Protein AF-A0A820QQK4-F1 (afdb_monomer)

Nearest PDB structures (foldseek):
  3w94-assembly2_B  TM=9.190E-01  e=4.986E-25  Oryzias latipes
  4x8u-assembly1_H  TM=8.656E-01  e=8.047E-21  Homo sapiens
  4zxy-assembly1_H  TM=8.746E-01  e=6.497E-20  Homo sapiens
  5tqf-assembly1_H  TM=8.694E-01  e=6.131E-20  Homo sapiens
  1w2k-assembly1_H  TM=8.700E-01  e=8.684E-20  Homo sapiens

Foldseek 3Di:
DDDDDPPPCVPPVNDDDDPPPQADDWFWAWEAALLATFDIGTDPDDDALVNVQVCCVVGVVVRCVVSVLPDFWAKEWDPDPSCVPPSNVVSCVVVVHHYDDDDPDDPQLDLVVLLVVQLVVQVVVVQARYPVSVVVVSRVSRRVTDSVSRNLQWQAADPVDQAQAWLPRTWGDGPPQDFGFGPWLRQQQWKFKFFQLHGAEIWGAAAQFKIKFFQVSPVPPPDQQRIKIWGLGQFSPDPPAPLIDMWRFPDKAQDPPQDPVLRFSGMIMTGTDGDDDDSRNRHGGHAADAAQDALDDAFAKKKQKWQADLFLPDPDTHRGIIMGIKGWHDCPDVLNVVFRNPDVSFKGFIGDQQFPAADHGSHHGTFIWDQDPSGTYGQWGFGDWDGGRDHSHTTMTGGRSNCVVVCVVPDDPVNSPPPDDPDDDDDDDDDDDDDDDDDDDDDDDDDDDDDDDDDDDGDDPPDPPDPHIYMYMYRDDD

Structure (mmCIF, N/CA/C/O backbone):
data_AF-A0A820QQK4-F1
#
_entry.id   AF-A0A820QQK4-F1
#
loop_
_atom_site.group_PDB
_atom_site.id
_atom_site.type_symbol
_atom_site.label_atom_id
_atom_site.label_alt_id
_atom_site.label_comp_id
_atom_site.label_asym_id
_atom_site.label_entity_id
_atom_site.label_seq_id
_atom_site.pdbx_PDB_ins_code
_atom_site.Cartn_x
_atom_site.Cartn_y
_atom_site.Cartn_z
_atom_site.occupancy
_atom_site.B_iso_or_equiv
_atom_site.auth_seq_id
_atom_site.auth_comp_id
_atom_site.auth_asym_id
_atom_site.auth_atom_id
_atom_site.pdbx_PDB_model_num
ATOM 1 N N . MET A 1 1 ? 33.386 -28.255 -5.858 1.00 35.12 1 MET A N 1
ATOM 2 C CA . MET A 1 1 ? 34.650 -27.502 -6.002 1.00 35.12 1 MET A CA 1
ATOM 3 C C . MET A 1 1 ? 35.367 -28.097 -7.205 1.00 35.12 1 MET A C 1
ATOM 5 O O . MET A 1 1 ? 35.721 -29.265 -7.147 1.00 35.12 1 MET A O 1
ATOM 9 N N . VAL A 1 2 ? 35.426 -27.386 -8.333 1.00 43.47 2 VAL A N 1
ATOM 10 C CA . VAL A 1 2 ? 36.080 -27.889 -9.554 1.00 43.47 2 VAL A CA 1
ATOM 11 C C . VAL A 1 2 ? 37.508 -27.361 -9.541 1.00 43.47 2 VAL A C 1
ATOM 13 O O . VAL A 1 2 ? 37.703 -26.149 -9.592 1.00 43.47 2 VAL A O 1
ATOM 16 N N . TRP A 1 3 ? 38.486 -28.254 -9.416 1.00 46.38 3 TRP A N 1
ATOM 17 C CA . TRP A 1 3 ? 39.901 -27.901 -9.500 1.00 46.38 3 TRP A CA 1
ATOM 18 C C . TRP A 1 3 ? 40.251 -27.619 -10.962 1.00 46.38 3 TRP A C 1
ATOM 20 O O . TRP A 1 3 ? 40.020 -28.468 -11.819 1.00 46.38 3 TRP A O 1
ATOM 30 N N . ARG A 1 4 ? 40.762 -26.418 -11.244 1.00 60.41 4 ARG A N 1
ATOM 31 C CA . ARG A 1 4 ? 41.308 -26.038 -12.554 1.00 60.41 4 ARG A CA 1
ATOM 32 C C . ARG A 1 4 ? 42.808 -25.847 -12.428 1.00 60.41 4 ARG A C 1
ATOM 34 O O . ARG A 1 4 ? 43.289 -25.395 -11.388 1.00 60.41 4 ARG A O 1
ATOM 41 N N . THR A 1 5 ? 43.535 -26.206 -13.474 1.00 71.75 5 THR A N 1
ATOM 42 C CA . THR A 1 5 ? 44.979 -25.985 -13.526 1.00 71.75 5 THR A CA 1
ATOM 43 C C . THR A 1 5 ? 45.282 -24.492 -13.739 1.00 71.75 5 THR A C 1
ATOM 45 O O . THR A 1 5 ? 44.499 -23.794 -14.385 1.00 71.75 5 THR A O 1
ATOM 48 N N . PRO A 1 6 ? 46.378 -23.949 -13.178 1.00 61.84 6 PRO A N 1
ATOM 49 C CA . PRO A 1 6 ? 46.722 -22.538 -13.357 1.00 61.84 6 PRO A CA 1
ATOM 50 C C . PRO A 1 6 ? 46.855 -22.169 -14.846 1.00 61.84 6 PRO A C 1
ATOM 52 O O . PRO A 1 6 ? 47.574 -22.856 -15.572 1.00 61.84 6 PRO A O 1
ATOM 55 N N . LYS A 1 7 ? 46.230 -21.058 -15.274 1.00 65.56 7 LYS A N 1
ATOM 56 C CA . LYS A 1 7 ? 46.185 -20.523 -16.657 1.00 65.56 7 LYS A CA 1
ATOM 57 C C . LYS A 1 7 ? 45.216 -21.213 -17.620 1.00 65.56 7 LYS A C 1
ATOM 59 O O . LYS A 1 7 ? 45.119 -20.798 -18.775 1.00 65.56 7 LYS A O 1
ATOM 64 N N . GLU A 1 8 ? 44.460 -22.206 -17.169 1.00 74.12 8 GLU A N 1
ATOM 65 C CA . GLU A 1 8 ? 43.415 -22.856 -17.970 1.00 74.12 8 GLU A CA 1
ATOM 66 C C . GLU A 1 8 ? 42.259 -21.889 -18.310 1.00 74.12 8 GLU A C 1
ATOM 68 O O . GLU A 1 8 ? 41.555 -22.069 -19.303 1.00 74.12 8 GLU A O 1
ATOM 73 N N . GLU A 1 9 ? 42.108 -20.804 -17.540 1.00 60.12 9 GLU A N 1
ATOM 74 C CA . GLU A 1 9 ? 41.203 -19.683 -17.820 1.00 60.12 9 GLU A CA 1
ATOM 75 C C . GLU A 1 9 ? 41.566 -18.859 -19.069 1.00 60.12 9 GLU A C 1
ATOM 77 O O . GLU A 1 9 ? 40.729 -18.098 -19.551 1.00 60.12 9 GLU A O 1
ATOM 82 N N . LEU A 1 10 ? 42.784 -19.009 -19.599 1.00 65.25 10 LEU A N 1
ATOM 83 C CA . LEU A 1 10 ? 43.267 -18.293 -20.786 1.00 65.25 10 LEU A CA 1
ATOM 84 C C . LEU A 1 10 ? 43.210 -19.143 -22.064 1.00 65.25 10 LEU A C 1
ATOM 86 O O . LEU A 1 10 ? 43.534 -18.642 -23.141 1.00 65.25 10 LEU A O 1
ATOM 90 N N . ASP A 1 11 ? 42.810 -20.414 -21.965 1.00 73.00 11 ASP A N 1
ATOM 91 C CA . ASP A 1 11 ? 42.641 -21.277 -23.133 1.00 73.00 11 ASP A CA 1
ATOM 92 C C . ASP A 1 11 ? 41.515 -20.716 -24.033 1.00 73.00 11 ASP A C 1
ATOM 94 O O . ASP A 1 11 ? 40.428 -20.403 -23.532 1.00 73.00 11 ASP A O 1
ATOM 98 N N . PRO A 1 12 ? 41.717 -20.581 -25.358 1.00 68.00 12 PRO A N 1
ATOM 99 C CA . PRO A 1 12 ? 40.684 -20.153 -26.302 1.00 68.00 12 PRO A CA 1
ATOM 100 C C . PRO A 1 12 ? 39.352 -20.907 -26.177 1.00 68.00 12 PRO A C 1
ATOM 102 O O . PRO A 1 12 ? 38.299 -20.323 -26.416 1.00 68.00 12 PRO A O 1
ATOM 105 N N . LYS A 1 13 ? 39.367 -22.180 -25.755 1.00 72.31 13 LYS A N 1
ATOM 106 C CA . LYS A 1 13 ? 38.146 -22.976 -25.519 1.00 72.31 13 LYS A CA 1
ATOM 107 C C . LYS A 1 13 ? 37.399 -22.594 -24.229 1.00 72.31 13 LYS A C 1
ATOM 109 O O . LYS A 1 13 ? 36.226 -22.922 -24.078 1.00 72.31 13 LYS A O 1
ATOM 114 N N . CYS A 1 14 ? 38.085 -21.914 -23.310 1.00 65.31 14 CYS A N 1
ATOM 115 C CA . CYS A 1 14 ? 37.596 -21.445 -22.011 1.00 65.31 14 CYS A CA 1
ATOM 116 C C . CYS A 1 14 ? 37.314 -19.931 -21.992 1.00 65.31 14 CYS A C 1
ATOM 118 O O . CYS A 1 14 ? 36.785 -19.422 -21.002 1.00 65.31 14 CYS A O 1
ATOM 120 N N . THR A 1 15 ? 37.652 -19.211 -23.067 1.00 59.84 15 THR A N 1
ATOM 121 C CA . THR A 1 15 ? 37.408 -17.773 -23.213 1.00 59.84 15 THR A CA 1
ATOM 122 C C . THR A 1 15 ? 36.270 -17.527 -24.201 1.00 59.84 15 THR A C 1
ATOM 124 O O . THR A 1 15 ? 36.192 -18.133 -25.265 1.00 59.84 15 THR A O 1
ATOM 127 N N . VAL A 1 16 ? 35.351 -16.623 -23.855 1.00 52.06 16 VAL A N 1
ATOM 128 C CA . VAL A 1 16 ? 34.341 -16.131 -24.801 1.00 52.06 16 VAL A CA 1
ATOM 129 C C . VAL A 1 16 ? 34.872 -14.825 -25.396 1.00 52.06 16 VAL A C 1
ATOM 131 O O . VAL A 1 16 ? 35.106 -13.876 -24.638 1.00 52.06 16 VAL A O 1
ATOM 134 N N . PRO A 1 17 ? 35.061 -14.723 -26.725 1.00 47.91 17 PRO A N 1
ATOM 135 C CA . PRO A 1 17 ? 35.471 -13.477 -27.358 1.00 47.91 17 PRO A CA 1
ATOM 136 C C . PRO A 1 17 ? 34.459 -12.378 -27.023 1.00 47.91 17 PRO A C 1
ATOM 138 O O . PRO A 1 17 ? 33.292 -12.456 -27.403 1.00 47.91 17 PRO A O 1
ATOM 141 N N . THR A 1 18 ? 34.895 -11.350 -26.298 1.00 35.50 18 THR A N 1
ATOM 142 C CA . THR A 1 18 ? 34.058 -10.182 -26.010 1.00 35.50 18 THR A CA 1
ATOM 143 C C . THR A 1 18 ? 34.463 -9.074 -26.971 1.00 35.50 18 THR A C 1
ATOM 145 O O . THR A 1 18 ? 35.544 -8.499 -26.850 1.00 35.50 18 THR A O 1
ATOM 148 N N . VAL A 1 19 ? 33.613 -8.784 -27.957 1.00 41.81 19 VAL A N 1
ATOM 149 C CA . VAL A 1 19 ? 33.838 -7.680 -28.897 1.00 41.81 19 VAL A CA 1
ATOM 150 C C . VAL A 1 19 ? 33.672 -6.367 -28.128 1.00 41.81 19 VAL A C 1
ATOM 152 O O . VAL A 1 19 ? 32.555 -5.911 -27.904 1.00 41.81 19 VAL A O 1
ATOM 155 N N . LYS A 1 20 ? 34.779 -5.754 -27.693 1.00 40.69 20 LYS A N 1
ATOM 156 C CA . LYS A 1 20 ? 34.754 -4.500 -26.914 1.00 40.69 20 LYS A CA 1
ATOM 157 C C . LYS A 1 20 ? 34.283 -3.267 -27.706 1.00 40.69 20 LYS A C 1
ATOM 159 O O . LYS A 1 20 ? 34.020 -2.247 -27.085 1.00 40.69 20 LYS A O 1
ATOM 164 N N . TYR A 1 21 ? 34.131 -3.351 -29.033 1.00 40.59 21 TYR A N 1
ATOM 165 C CA . TYR A 1 21 ? 33.818 -2.195 -29.894 1.00 40.59 21 TYR A CA 1
ATOM 166 C C . TYR A 1 21 ? 32.838 -2.504 -31.042 1.00 40.59 21 TYR A C 1
ATOM 168 O O . TYR A 1 21 ? 32.995 -2.003 -32.149 1.00 40.59 21 TYR A O 1
ATOM 176 N N . GLY A 1 22 ? 31.836 -3.355 -30.801 1.00 40.38 22 GLY A N 1
ATOM 177 C CA . GLY A 1 22 ? 30.895 -3.798 -31.845 1.00 40.38 22 GLY A CA 1
ATOM 178 C C . GLY A 1 22 ? 29.458 -3.292 -31.715 1.00 40.38 22 GLY A C 1
ATOM 179 O O . GLY A 1 22 ? 28.629 -3.632 -32.550 1.00 40.38 22 GLY A O 1
ATOM 180 N N . GLY A 1 23 ? 29.139 -2.524 -30.674 1.00 47.28 23 GLY A N 1
ATOM 181 C CA . GLY A 1 23 ? 27.783 -2.055 -30.419 1.00 47.28 23 GLY A CA 1
ATOM 182 C C . GLY A 1 23 ? 27.758 -0.551 -30.228 1.00 47.28 23 GLY A C 1
ATOM 183 O O . GLY A 1 23 ? 28.117 -0.075 -29.157 1.00 47.28 23 GLY A O 1
ATOM 184 N N . GLY A 1 24 ? 27.382 0.199 -31.263 1.00 54.62 24 GLY A N 1
ATOM 185 C CA . GLY A 1 24 ? 27.277 1.656 -31.173 1.00 54.62 24 GLY A CA 1
ATOM 186 C C . GLY A 1 24 ? 26.349 2.084 -30.033 1.00 54.62 24 GLY A C 1
ATOM 187 O O . GLY A 1 24 ? 25.290 1.489 -29.829 1.00 54.62 24 GLY A O 1
ATOM 188 N N . ASN A 1 25 ? 26.745 3.113 -29.288 1.00 60.19 25 ASN A N 1
ATOM 189 C CA . ASN A 1 25 ? 25.909 3.760 -28.285 1.00 60.19 25 ASN A CA 1
ATOM 190 C C . ASN A 1 25 ? 25.132 4.917 -28.923 1.00 60.19 25 ASN A C 1
ATOM 192 O O . ASN A 1 25 ? 25.643 5.657 -29.758 1.00 60.19 25 ASN A O 1
ATOM 196 N N . VAL A 1 26 ? 23.877 5.077 -28.517 1.00 70.31 26 VAL A N 1
ATOM 197 C CA . VAL A 1 26 ? 23.021 6.178 -28.956 1.00 70.31 26 VAL A CA 1
ATOM 198 C C . VAL A 1 26 ? 22.610 6.955 -27.718 1.00 70.31 26 VAL A C 1
ATOM 200 O O . VAL A 1 26 ? 22.083 6.372 -26.773 1.00 70.31 26 VAL A O 1
ATOM 203 N N . LYS A 1 27 ? 22.848 8.269 -27.716 1.00 76.81 27 LYS A N 1
ATOM 204 C CA . LYS A 1 27 ? 22.317 9.164 -26.686 1.00 76.81 27 LYS A CA 1
ATOM 205 C C . LYS A 1 27 ? 21.030 9.773 -27.210 1.00 76.81 27 LYS A C 1
ATOM 207 O O . LYS A 1 27 ? 20.954 10.184 -28.370 1.00 76.81 27 LYS A O 1
ATOM 212 N N . CYS A 1 28 ? 20.016 9.825 -26.365 1.00 78.88 28 CYS A N 1
ATOM 213 C CA . CYS A 1 28 ? 18.753 10.445 -26.714 1.00 78.88 28 CYS A CA 1
ATOM 214 C C . CYS A 1 28 ? 18.158 11.184 -25.518 1.00 78.88 28 CYS A C 1
ATOM 216 O O . CYS A 1 28 ? 18.473 10.887 -24.368 1.00 78.88 28 CYS A O 1
ATOM 218 N N . TRP A 1 29 ? 17.314 12.159 -25.822 1.00 82.94 29 TRP A N 1
ATOM 219 C CA . TRP A 1 29 ? 16.448 12.856 -24.892 1.00 82.94 29 TRP A CA 1
ATOM 220 C C . TRP A 1 29 ? 15.009 12.544 -25.291 1.00 82.94 29 TRP A C 1
ATOM 222 O O . TRP A 1 29 ? 14.615 12.776 -26.434 1.00 82.94 29 TRP A O 1
ATOM 232 N N . GLY A 1 30 ? 14.242 11.980 -24.366 1.00 78.06 30 GLY A N 1
ATOM 233 C CA . GLY A 1 30 ? 12.836 11.649 -24.560 1.00 78.06 30 GLY A CA 1
ATOM 234 C C . GLY A 1 30 ? 11.953 12.478 -23.641 1.00 78.06 30 GLY A C 1
ATOM 235 O O . GLY A 1 30 ? 12.335 12.796 -22.513 1.00 78.06 30 GLY A O 1
ATOM 236 N N . ARG A 1 31 ? 10.752 12.802 -24.120 1.00 80.69 31 ARG A N 1
ATOM 237 C CA . ARG A 1 31 ? 9.722 13.486 -23.335 1.00 80.69 31 ARG A CA 1
ATOM 238 C C . ARG A 1 31 ? 8.401 12.746 -23.409 1.00 80.69 31 ARG A C 1
ATOM 240 O O . ARG A 1 31 ? 7.981 12.374 -24.494 1.00 80.69 31 ARG A O 1
ATOM 247 N N . PHE A 1 32 ? 7.688 12.637 -22.300 1.00 76.25 32 PHE A N 1
ATOM 248 C CA . PHE A 1 32 ? 6.345 12.064 -22.244 1.00 76.25 32 PHE A CA 1
ATOM 249 C C . PHE A 1 32 ? 5.479 12.797 -21.206 1.00 76.25 32 PHE A C 1
ATOM 251 O O . PHE A 1 32 ? 5.984 13.598 -20.415 1.00 76.25 32 PHE A O 1
ATOM 258 N N . SER A 1 33 ? 4.171 12.548 -21.242 1.00 70.81 33 SER A N 1
ATOM 259 C CA . SER A 1 33 ? 3.195 12.968 -20.231 1.00 70.81 33 SER A CA 1
ATOM 260 C C . SER A 1 33 ? 2.086 11.921 -20.094 1.00 70.81 33 SER A C 1
ATOM 262 O O . SER A 1 33 ? 2.018 10.970 -20.875 1.00 70.81 33 SER A O 1
ATOM 264 N N . SER A 1 34 ? 1.142 12.131 -19.176 1.00 62.06 34 SER A N 1
ATOM 265 C CA . SER A 1 34 ? -0.083 11.320 -19.085 1.00 62.06 34 SER A CA 1
ATOM 266 C C . SER A 1 34 ? -0.890 11.264 -20.393 1.00 62.06 34 SER A C 1
ATOM 268 O O . SER A 1 34 ? -1.673 10.346 -20.601 1.00 62.06 34 SER A O 1
ATOM 270 N N . SER A 1 35 ? -0.687 12.201 -21.322 1.00 65.44 35 SER A N 1
ATOM 271 C CA . SER A 1 35 ? -1.360 12.200 -22.631 1.00 65.44 35 SER A CA 1
ATOM 272 C C . SER A 1 35 ? -0.623 11.395 -23.707 1.00 65.44 35 SER A C 1
ATOM 274 O O . SER A 1 35 ? -1.147 11.231 -24.804 1.00 65.44 35 SER A O 1
ATOM 276 N N . GLY A 1 36 ? 0.565 10.867 -23.403 1.00 71.50 36 GLY A N 1
ATOM 277 C CA . GLY A 1 36 ? 1.341 10.009 -24.296 1.00 71.50 36 GLY A CA 1
ATOM 278 C C . GLY A 1 36 ? 2.805 10.419 -24.387 1.00 71.50 36 GLY A C 1
ATOM 279 O O . GLY A 1 36 ? 3.283 11.320 -23.690 1.00 71.50 36 GLY A O 1
ATOM 280 N N . VAL A 1 37 ? 3.536 9.744 -25.268 1.00 80.38 37 VAL A N 1
ATOM 281 C CA . VAL A 1 37 ? 4.920 10.101 -25.572 1.00 80.38 37 VAL A CA 1
ATOM 282 C C . VAL A 1 37 ? 5.001 11.312 -26.504 1.00 80.38 37 VAL A C 1
ATOM 284 O O . VAL A 1 37 ? 4.223 11.485 -27.438 1.00 80.38 37 VAL A O 1
ATOM 287 N N . GLY A 1 38 ? 5.973 12.171 -26.241 1.00 76.75 38 GLY A N 1
ATOM 288 C CA . GLY A 1 38 ? 6.359 13.311 -27.059 1.00 76.75 38 GLY A CA 1
ATOM 289 C C . GLY A 1 38 ? 7.550 12.989 -27.961 1.00 76.75 38 GLY A C 1
ATOM 290 O O . GLY A 1 38 ? 7.773 11.846 -28.367 1.00 76.75 38 GLY A O 1
ATOM 291 N N . ASN A 1 39 ? 8.316 14.023 -28.306 1.00 81.44 39 ASN A N 1
ATOM 292 C CA . ASN A 1 39 ? 9.458 13.887 -29.207 1.00 81.44 39 ASN A CA 1
ATOM 293 C C . ASN A 1 39 ? 10.606 13.100 -28.545 1.00 81.44 39 ASN A C 1
ATOM 295 O O . ASN A 1 39 ? 10.826 13.194 -27.335 1.00 81.44 39 ASN A O 1
ATOM 299 N N . LEU A 1 40 ? 11.337 12.347 -29.370 1.00 82.56 40 LEU A N 1
ATOM 300 C CA . LEU A 1 40 ? 12.580 11.666 -29.019 1.00 82.56 40 LEU A CA 1
ATOM 301 C C . LEU A 1 40 ? 13.698 12.275 -29.870 1.00 82.56 40 LEU A C 1
ATOM 303 O O . LEU A 1 40 ? 13.633 12.240 -31.098 1.00 82.56 40 LEU A O 1
ATOM 307 N N . VAL A 1 41 ? 14.690 12.874 -29.221 1.00 82.56 41 VAL A N 1
ATOM 308 C CA . VAL A 1 41 ? 15.767 13.639 -29.857 1.00 82.56 41 VAL A CA 1
ATOM 309 C C . VAL A 1 41 ? 17.073 12.889 -29.671 1.00 82.56 41 VAL A C 1
ATOM 311 O O . VAL A 1 41 ? 17.458 12.602 -28.544 1.00 82.56 41 VAL A O 1
ATOM 314 N N . PHE A 1 42 ? 17.776 12.584 -30.756 1.00 83.00 42 PHE A N 1
ATOM 315 C CA . PHE A 1 42 ? 19.097 11.964 -30.683 1.00 83.00 42 PHE A CA 1
ATOM 316 C C . PHE A 1 42 ? 20.185 13.023 -30.528 1.00 83.00 42 PHE A C 1
ATOM 318 O O . PHE A 1 42 ? 20.125 14.070 -31.168 1.00 83.00 42 PHE A O 1
ATOM 325 N N . ILE A 1 43 ? 21.169 12.741 -29.676 1.00 79.81 43 ILE A N 1
ATOM 326 C CA . ILE A 1 43 ? 22.310 13.620 -29.421 1.00 79.81 43 ILE A CA 1
ATOM 327 C C . ILE A 1 43 ? 23.576 12.892 -29.855 1.00 79.81 43 ILE A C 1
ATOM 329 O O . ILE A 1 43 ? 23.891 11.822 -29.336 1.00 79.81 43 ILE A O 1
ATOM 333 N N . ASP A 1 44 ? 24.304 13.484 -30.793 1.00 75.75 44 ASP A N 1
ATOM 334 C CA . ASP A 1 44 ? 25.547 12.902 -31.305 1.00 75.75 44 ASP A CA 1
ATOM 335 C C . ASP A 1 44 ? 26.781 13.373 -30.506 1.00 75.75 44 ASP A C 1
ATOM 337 O O . ASP A 1 44 ? 27.810 12.701 -30.485 1.00 75.75 44 ASP A O 1
ATOM 341 N N . GLU A 1 45 ? 26.661 14.477 -29.763 1.00 77.94 45 GLU A N 1
ATOM 342 C CA . GLU A 1 45 ? 27.747 15.075 -28.976 1.00 77.94 45 GLU A CA 1
ATOM 343 C C . GLU A 1 45 ? 27.690 14.716 -27.474 1.00 77.94 45 GLU A C 1
ATOM 345 O O . GLU A 1 45 ? 26.857 13.939 -26.989 1.00 77.94 45 GLU A O 1
ATOM 350 N N . ASN A 1 46 ? 28.636 15.237 -26.691 1.00 75.00 46 ASN A N 1
ATOM 351 C CA . ASN A 1 46 ? 28.577 15.152 -25.233 1.00 75.00 46 ASN A CA 1
ATOM 352 C C . ASN A 1 46 ? 27.603 16.195 -24.695 1.00 75.00 46 ASN A C 1
ATOM 354 O O . ASN A 1 46 ? 27.756 17.376 -24.968 1.00 75.00 46 ASN A O 1
ATOM 358 N N . MET A 1 47 ? 26.620 15.760 -23.904 1.00 75.25 47 MET A N 1
ATOM 359 C CA . MET A 1 47 ? 25.631 16.673 -23.341 1.00 75.25 47 MET A CA 1
ATOM 360 C C . MET A 1 47 ? 26.306 17.727 -22.446 1.00 75.25 47 MET A C 1
ATOM 362 O O . MET A 1 47 ? 27.099 17.374 -21.560 1.00 75.25 47 MET A O 1
ATOM 366 N N . THR A 1 48 ? 25.908 18.989 -22.623 1.00 86.19 48 THR A N 1
ATOM 367 C CA . THR A 1 48 ? 26.219 20.142 -21.760 1.00 86.19 48 THR A CA 1
ATOM 368 C C . THR A 1 48 ? 24.930 20.859 -21.333 1.00 86.19 48 THR A C 1
ATOM 370 O O . THR A 1 48 ? 23.841 20.517 -21.802 1.00 86.19 48 THR A O 1
ATOM 373 N N . GLY A 1 49 ? 25.030 21.847 -20.437 1.00 83.38 49 GLY A N 1
ATOM 374 C CA . GLY A 1 49 ? 23.877 22.665 -20.040 1.00 83.38 49 GLY A CA 1
ATOM 375 C C . GLY A 1 49 ? 23.303 23.484 -21.204 1.00 83.38 49 GLY A C 1
ATOM 376 O O . GLY A 1 49 ? 22.089 23.622 -21.321 1.00 83.38 49 GLY A O 1
ATOM 377 N N . GLU A 1 50 ? 24.160 23.966 -22.107 1.00 90.88 50 GLU A N 1
ATOM 378 C CA . GLU A 1 50 ? 23.794 24.712 -23.318 1.00 90.88 50 GLU A CA 1
ATOM 379 C C . GLU A 1 50 ? 22.998 23.831 -24.284 1.00 90.88 50 GLU A C 1
ATOM 381 O O . GLU A 1 50 ? 21.909 24.215 -24.712 1.00 90.88 50 GLU A O 1
ATOM 386 N N . ILE A 1 51 ? 23.507 22.625 -24.567 1.00 84.69 51 ILE A N 1
ATOM 387 C CA . ILE A 1 51 ? 22.835 21.654 -25.440 1.00 84.69 51 ILE A CA 1
ATOM 388 C C . ILE A 1 51 ? 21.479 21.272 -24.842 1.00 84.69 51 ILE A C 1
ATOM 390 O O . ILE A 1 51 ? 20.476 21.240 -25.553 1.00 84.69 51 ILE A O 1
ATOM 394 N N . TYR A 1 52 ? 21.417 21.035 -23.529 1.00 85.19 52 TYR A N 1
ATOM 395 C CA . TYR A 1 52 ? 20.159 20.708 -22.868 1.00 85.19 52 TYR A CA 1
ATOM 396 C C . TYR A 1 52 ? 19.146 21.859 -22.927 1.00 85.19 52 TYR A C 1
ATOM 398 O O . TYR A 1 52 ? 17.989 21.638 -23.290 1.00 85.19 52 TYR A O 1
ATOM 406 N N . ARG A 1 53 ? 19.571 23.099 -22.648 1.00 92.19 53 ARG A N 1
ATOM 407 C CA . ARG A 1 53 ? 18.732 24.295 -22.826 1.00 92.19 53 ARG A CA 1
ATOM 408 C C . ARG A 1 53 ? 18.208 24.385 -24.261 1.00 92.19 53 ARG A C 1
ATOM 410 O O . ARG A 1 53 ? 17.026 24.656 -24.445 1.00 92.19 53 ARG A O 1
ATOM 417 N N . ASP A 1 54 ? 19.037 24.127 -25.270 1.00 90.94 54 ASP A N 1
ATOM 418 C CA . ASP A 1 54 ? 18.610 24.182 -26.675 1.00 90.94 54 ASP A CA 1
ATOM 419 C C . ASP A 1 54 ? 17.602 23.094 -27.033 1.00 90.94 54 ASP A C 1
ATOM 421 O O . ASP A 1 54 ? 16.647 23.352 -27.773 1.00 90.94 54 ASP A O 1
ATOM 425 N N . ILE A 1 55 ? 17.769 21.891 -26.480 1.00 84.19 55 ILE A N 1
ATOM 426 C CA . ILE A 1 55 ? 16.785 20.814 -26.602 1.00 84.19 55 ILE A CA 1
ATOM 427 C C . ILE A 1 55 ? 15.453 21.257 -25.994 1.00 84.19 55 ILE A C 1
ATOM 429 O O . ILE A 1 55 ? 14.424 21.129 -26.663 1.00 84.19 55 ILE A O 1
ATOM 433 N N . LEU A 1 56 ? 15.459 21.825 -24.781 1.00 85.31 56 LEU A N 1
ATOM 434 C CA . LEU A 1 56 ? 14.250 22.348 -24.141 1.00 85.31 56 LEU A CA 1
ATOM 435 C C . LEU A 1 56 ? 13.622 23.470 -24.964 1.00 85.31 56 LEU A C 1
ATOM 437 O O . LEU A 1 56 ? 12.427 23.435 -25.239 1.00 85.31 56 LEU A O 1
ATOM 441 N N . GLN A 1 57 ? 14.410 24.435 -25.423 1.00 90.06 57 GLN A N 1
ATOM 442 C CA . GLN A 1 57 ? 13.907 25.557 -26.203 1.00 90.06 57 GLN A CA 1
ATOM 443 C C . GLN A 1 57 ? 13.223 25.111 -27.495 1.00 90.06 57 GLN A C 1
ATOM 445 O O . GLN A 1 57 ? 12.174 25.653 -27.843 1.00 90.06 57 GLN A O 1
ATOM 450 N N . LYS A 1 58 ? 13.787 24.114 -28.181 1.00 88.12 58 LYS A N 1
ATOM 451 C CA . LYS A 1 58 ? 13.218 23.577 -29.421 1.00 88.12 58 LYS A CA 1
ATOM 452 C C . LYS A 1 58 ? 11.998 22.694 -29.163 1.00 88.12 58 LYS A C 1
ATOM 454 O O . LYS A 1 58 ? 11.025 22.791 -29.895 1.00 88.12 58 LYS A O 1
ATOM 459 N N . ASN A 1 59 ? 12.021 21.862 -28.120 1.00 83.06 59 ASN A N 1
ATOM 460 C CA . ASN A 1 59 ? 11.058 20.765 -27.989 1.00 83.06 59 ASN A CA 1
ATOM 461 C C . ASN A 1 59 ? 10.003 20.968 -26.893 1.00 83.06 59 ASN A C 1
ATOM 463 O O . ASN A 1 59 ? 8.898 20.440 -27.024 1.00 83.06 59 ASN A O 1
ATOM 467 N N . LEU A 1 60 ? 10.300 21.703 -25.816 1.00 82.19 60 LEU A N 1
ATOM 468 C CA . LEU A 1 60 ? 9.450 21.774 -24.620 1.00 82.19 60 LEU A CA 1
ATOM 469 C C . LEU A 1 60 ? 8.066 22.347 -24.932 1.00 82.19 60 LEU A C 1
ATOM 471 O O . LEU A 1 60 ? 7.050 21.702 -24.695 1.00 82.19 60 LEU A O 1
ATOM 475 N N . PHE A 1 61 ? 7.984 23.539 -25.509 1.00 83.31 61 PHE A N 1
ATOM 476 C CA . PHE A 1 61 ? 6.680 24.144 -25.788 1.00 83.31 61 PHE A CA 1
ATOM 477 C C . PHE A 1 61 ? 5.982 23.501 -26.990 1.00 83.31 61 PHE A C 1
ATOM 479 O O . PHE A 1 61 ? 4.757 23.381 -26.995 1.00 83.31 61 PHE A O 1
ATOM 486 N N . GLU A 1 62 ? 6.743 23.022 -27.977 1.00 83.06 62 GLU A N 1
ATOM 487 C CA . GLU A 1 62 ? 6.193 22.293 -29.123 1.00 83.06 62 GLU A CA 1
ATOM 488 C C . GLU A 1 62 ? 5.444 21.042 -28.662 1.00 83.06 62 GLU A C 1
ATOM 490 O O . GLU A 1 62 ? 4.283 20.842 -29.018 1.00 83.06 62 GLU A O 1
ATOM 495 N N . SER A 1 63 ? 6.054 20.235 -27.790 1.00 71.75 63 SER A N 1
ATOM 496 C CA . SER A 1 63 ? 5.374 19.026 -27.332 1.00 71.75 63 SER A CA 1
ATOM 497 C C . SER A 1 63 ? 4.294 19.280 -26.268 1.00 71.75 63 SER A C 1
ATOM 499 O O . SER A 1 63 ? 3.436 18.425 -26.098 1.00 71.75 63 SER A O 1
ATOM 501 N N . VAL A 1 64 ? 4.242 20.453 -25.610 1.00 73.31 64 VAL A N 1
ATOM 502 C CA . VAL A 1 64 ? 3.077 20.857 -24.784 1.00 73.31 64 VAL A CA 1
ATOM 503 C C . VAL A 1 64 ? 1.858 21.023 -25.679 1.00 73.31 64 VAL A C 1
ATOM 505 O O . VAL A 1 64 ? 0.787 20.509 -25.361 1.00 73.31 64 VAL A O 1
ATOM 508 N N . LYS A 1 65 ? 2.049 21.682 -26.828 1.00 80.69 65 LYS A N 1
ATOM 509 C CA . LYS A 1 65 ? 1.006 21.844 -27.842 1.00 80.69 65 LYS A CA 1
ATOM 510 C C . LYS A 1 65 ? 0.618 20.496 -28.450 1.00 80.69 65 LYS A C 1
ATOM 512 O O . LYS A 1 65 ? -0.562 20.173 -28.481 1.00 80.69 65 LYS A O 1
ATOM 517 N N . LYS A 1 66 ? 1.600 19.687 -28.870 1.00 78.69 66 LYS A N 1
ATOM 518 C CA . LYS A 1 66 ? 1.363 18.373 -29.497 1.00 78.69 66 LYS A CA 1
ATOM 519 C C . LYS A 1 66 ? 0.610 17.399 -28.586 1.00 78.69 66 LYS A C 1
ATOM 521 O O . LYS A 1 66 ? -0.235 16.658 -29.066 1.00 78.69 66 LYS A O 1
ATOM 526 N N . LEU A 1 67 ? 0.912 17.409 -27.288 1.00 71.19 67 LEU A N 1
ATOM 527 C CA . LEU A 1 67 ? 0.268 16.549 -26.289 1.00 71.19 67 LEU A CA 1
ATOM 528 C C . LEU A 1 67 ? -0.988 17.179 -25.666 1.00 71.19 67 LEU A C 1
ATOM 530 O O . LEU A 1 67 ? -1.548 16.603 -24.742 1.00 71.19 67 LEU A O 1
ATOM 534 N N . ASN A 1 68 ? -1.418 18.349 -26.150 1.00 75.12 68 ASN A N 1
ATOM 535 C CA . ASN A 1 68 ? -2.610 19.067 -25.699 1.00 75.12 68 ASN A CA 1
ATOM 536 C C . ASN A 1 68 ? -2.695 19.275 -24.169 1.00 75.12 68 ASN A C 1
ATOM 538 O O . ASN A 1 68 ? -3.752 19.123 -23.564 1.00 75.12 68 ASN A O 1
ATOM 542 N N . LEU A 1 69 ? -1.579 19.650 -23.532 1.00 61.88 69 LEU A N 1
ATOM 543 C CA . LEU A 1 69 ? -1.464 19.779 -22.066 1.00 61.88 69 LEU A CA 1
ATOM 544 C C . LEU A 1 69 ? -2.026 21.104 -21.502 1.00 61.88 69 LEU A C 1
ATOM 546 O O . LEU A 1 69 ? -1.611 21.566 -20.444 1.00 61.88 69 LEU A O 1
ATOM 550 N N . GLY A 1 70 ? -2.929 21.775 -22.217 1.00 69.50 70 GLY A N 1
ATOM 551 C CA . GLY A 1 70 ? -3.555 23.012 -21.743 1.00 69.50 70 GLY A CA 1
ATOM 552 C C . GLY A 1 70 ? -2.569 24.097 -21.264 1.00 69.50 70 GLY A C 1
ATOM 553 O O . GLY A 1 70 ? -1.467 24.256 -21.794 1.00 69.50 70 GLY A O 1
ATOM 554 N N . ARG A 1 71 ? -2.998 24.894 -20.274 1.00 67.94 71 ARG A N 1
ATOM 555 C CA . ARG A 1 71 ? -2.238 26.046 -19.741 1.00 67.94 71 ARG A CA 1
ATOM 556 C C . ARG A 1 71 ? -1.526 25.775 -18.413 1.00 67.94 71 ARG A C 1
ATOM 558 O O . ARG A 1 71 ? -0.708 26.598 -18.017 1.00 67.94 71 ARG A O 1
ATOM 565 N N . LYS A 1 72 ? -1.844 24.677 -17.719 1.00 65.06 72 LYS A N 1
ATOM 566 C CA . LYS A 1 72 ? -1.300 24.358 -16.392 1.00 65.06 72 LYS A CA 1
ATOM 567 C C . LYS A 1 72 ? -0.560 23.028 -16.433 1.00 65.06 72 LYS A C 1
ATOM 569 O O . LYS A 1 72 ? -1.150 21.968 -16.597 1.00 65.06 72 LYS A O 1
ATOM 574 N N . TRP A 1 73 ? 0.753 23.094 -16.292 1.00 67.44 73 TRP A N 1
ATOM 575 C CA . TRP A 1 73 ? 1.624 21.929 -16.275 1.00 67.44 73 TRP A CA 1
ATOM 576 C C . TRP A 1 73 ? 2.906 22.249 -15.508 1.00 67.44 73 TRP A C 1
ATOM 578 O O . TRP A 1 73 ? 3.347 23.394 -15.465 1.00 67.44 73 TRP A O 1
ATOM 588 N N . VAL A 1 74 ? 3.497 21.218 -14.919 1.00 67.12 74 VAL A N 1
ATOM 589 C CA . VAL A 1 74 ? 4.726 21.253 -14.135 1.00 67.12 74 VAL A CA 1
ATOM 590 C C . VAL A 1 74 ? 5.751 20.349 -14.799 1.00 67.12 74 VAL A C 1
ATOM 592 O O . VAL A 1 74 ? 5.476 19.202 -15.141 1.00 67.12 74 VAL A O 1
ATOM 595 N N . MET A 1 75 ? 6.956 20.864 -14.985 1.00 75.62 75 MET A N 1
ATOM 596 C CA . MET A 1 75 ? 8.079 20.129 -15.539 1.00 75.62 75 MET A CA 1
ATOM 597 C C . MET A 1 75 ? 8.830 19.381 -14.433 1.00 75.62 75 MET A C 1
ATOM 599 O O . MET A 1 75 ? 9.163 19.929 -13.390 1.00 75.62 75 MET A O 1
ATOM 603 N N . GLN A 1 76 ? 9.165 18.129 -14.672 1.00 71.75 76 GLN A N 1
ATOM 604 C CA . GLN A 1 76 ? 10.113 17.355 -13.889 1.00 71.75 76 GLN A CA 1
ATOM 605 C C . GLN A 1 76 ? 11.311 17.048 -14.787 1.00 71.75 76 GLN A C 1
ATOM 607 O O . GLN A 1 76 ? 11.179 16.831 -15.985 1.00 71.75 76 GLN A O 1
ATOM 612 N N . HIS A 1 77 ? 12.503 17.036 -14.225 1.00 73.94 77 HIS A N 1
ATOM 613 C CA . HIS A 1 77 ? 13.693 16.495 -14.867 1.00 73.94 77 HIS A CA 1
ATOM 614 C C . HIS A 1 77 ? 14.556 15.853 -13.792 1.00 73.94 77 HIS A C 1
ATOM 616 O O . HIS A 1 77 ? 14.386 16.158 -12.609 1.00 73.94 77 HIS A O 1
ATOM 622 N N . ASP A 1 78 ? 15.430 14.933 -14.183 1.00 65.00 78 ASP A N 1
ATOM 623 C CA . ASP A 1 78 ? 16.337 14.318 -13.222 1.00 65.00 78 ASP A CA 1
ATOM 624 C C . ASP A 1 78 ? 17.358 15.332 -12.672 1.00 65.00 78 ASP A C 1
ATOM 626 O O . ASP A 1 78 ? 17.510 16.465 -13.140 1.00 65.00 78 ASP A O 1
ATOM 630 N N . ASN A 1 79 ? 18.081 14.887 -11.653 1.00 70.06 79 ASN A N 1
ATOM 631 C CA . ASN A 1 79 ? 19.108 15.646 -10.964 1.00 70.06 79 ASN A CA 1
ATOM 632 C C . ASN A 1 79 ? 20.501 15.462 -11.610 1.00 70.06 79 ASN A C 1
ATOM 634 O O . ASN A 1 79 ? 21.515 15.390 -10.910 1.00 70.06 79 ASN A O 1
ATOM 638 N N . ASP A 1 80 ? 20.611 15.392 -12.932 1.00 72.19 80 ASP A N 1
ATOM 639 C CA . ASP A 1 80 ? 21.920 15.459 -13.580 1.00 72.19 80 ASP A CA 1
ATOM 640 C C . ASP A 1 80 ? 22.521 16.881 -13.449 1.00 72.19 80 ASP A C 1
ATOM 642 O O . ASP A 1 80 ? 21.804 17.888 -13.547 1.00 72.19 80 ASP A O 1
ATOM 646 N N . PRO A 1 81 ? 23.845 17.015 -13.225 1.00 77.50 81 PRO A N 1
ATOM 647 C CA . PRO A 1 81 ? 24.527 18.308 -13.170 1.00 77.50 81 PRO A CA 1
ATOM 648 C C . PRO A 1 81 ? 24.174 19.294 -14.294 1.00 77.50 81 PRO A C 1
ATOM 650 O O . PRO A 1 81 ? 24.121 20.496 -14.040 1.00 77.50 81 PRO A O 1
ATOM 653 N N . LYS A 1 82 ? 23.901 18.825 -15.518 1.00 82.12 82 LYS A N 1
ATOM 654 C CA . LYS A 1 82 ? 23.602 19.708 -16.660 1.00 82.12 82 LYS A CA 1
ATOM 655 C C . LYS A 1 82 ? 22.194 20.286 -16.581 1.00 82.12 82 LYS A C 1
ATOM 657 O O . LYS A 1 82 ? 21.992 21.418 -16.996 1.00 82.12 82 LYS A O 1
ATOM 662 N N . HIS A 1 83 ? 21.238 19.556 -16.008 1.00 79.94 83 HIS A N 1
ATOM 663 C CA . HIS A 1 83 ? 19.881 20.052 -15.758 1.00 79.94 83 HIS A CA 1
ATOM 664 C C . HIS A 1 83 ? 19.839 21.134 -14.684 1.00 79.94 83 HIS A C 1
ATOM 666 O O . HIS A 1 83 ? 19.018 22.050 -14.744 1.00 79.94 83 HIS A O 1
ATOM 672 N N . ARG A 1 84 ? 20.748 21.033 -13.709 1.00 81.19 84 ARG A N 1
ATOM 673 C CA . ARG A 1 84 ? 20.941 22.028 -12.650 1.00 81.19 84 ARG A CA 1
ATOM 674 C C . ARG A 1 84 ? 21.897 23.154 -13.029 1.00 81.19 84 ARG A C 1
ATOM 676 O O . ARG A 1 84 ? 22.140 24.031 -12.203 1.00 81.19 84 ARG A O 1
ATOM 683 N N . ALA A 1 85 ? 22.461 23.135 -14.235 1.00 87.56 85 ALA A N 1
ATOM 684 C CA . ALA A 1 85 ? 23.349 24.194 -14.680 1.00 87.56 85 ALA A CA 1
ATOM 685 C C . ALA A 1 85 ? 22.609 25.538 -14.654 1.00 87.56 85 ALA A C 1
ATOM 687 O O . ALA A 1 85 ? 21.451 25.627 -15.064 1.00 87.56 85 ALA A O 1
ATOM 688 N N . HIS A 1 86 ? 23.298 26.591 -14.215 1.00 93.12 86 HIS A N 1
ATOM 689 C CA . HIS A 1 86 ? 22.710 27.923 -14.044 1.00 93.12 86 HIS A CA 1
ATOM 690 C C . HIS A 1 86 ? 22.021 28.436 -15.322 1.00 93.12 86 HIS A C 1
ATOM 692 O O . HIS A 1 86 ? 20.946 29.028 -15.275 1.00 93.12 86 HIS A O 1
ATOM 698 N N . ILE A 1 87 ? 22.599 28.125 -16.488 1.00 93.38 87 ILE A N 1
ATOM 699 C CA . ILE A 1 87 ? 22.044 28.481 -17.799 1.00 93.38 87 ILE A CA 1
ATOM 700 C C . ILE A 1 87 ? 20.667 27.851 -18.067 1.00 93.38 87 ILE A C 1
ATOM 702 O O . ILE A 1 87 ? 19.816 28.464 -18.705 1.00 93.38 87 ILE A O 1
ATOM 706 N N . VAL A 1 88 ? 20.429 26.645 -17.549 1.00 87.50 88 VAL A N 1
ATOM 707 C CA . VAL A 1 88 ? 19.170 25.906 -17.696 1.00 87.50 88 VAL A CA 1
ATOM 708 C C . VAL A 1 88 ? 18.151 26.405 -16.681 1.00 87.50 88 VAL A C 1
ATOM 710 O O . VAL A 1 88 ? 17.007 26.680 -17.039 1.00 87.50 88 VAL A O 1
ATOM 713 N N . THR A 1 89 ? 18.558 26.558 -15.418 1.00 89.31 89 THR A N 1
ATOM 714 C CA . THR A 1 89 ? 17.663 27.029 -14.354 1.00 89.31 89 THR A CA 1
ATOM 715 C C . THR A 1 89 ? 17.160 28.442 -14.624 1.00 89.31 89 THR A C 1
ATOM 717 O O . THR A 1 89 ? 15.978 28.705 -14.420 1.00 89.31 89 THR A O 1
ATOM 720 N N . ASN A 1 90 ? 18.020 29.328 -15.133 1.00 94.00 90 ASN A N 1
ATOM 721 C CA . ASN A 1 90 ? 17.634 30.696 -15.473 1.00 94.00 90 ASN A CA 1
ATOM 722 C C . ASN A 1 90 ? 16.665 30.726 -16.643 1.00 94.00 90 ASN A C 1
ATOM 724 O O . ASN A 1 90 ? 15.620 31.355 -16.533 1.00 94.00 90 ASN A O 1
ATOM 728 N N . TRP A 1 91 ? 16.954 29.973 -17.706 1.00 94.31 91 TRP A N 1
ATOM 729 C CA . TRP A 1 91 ? 16.055 29.877 -18.851 1.00 94.31 91 TRP A CA 1
ATOM 730 C C . TRP A 1 91 ? 14.666 29.355 -18.449 1.00 94.31 91 TRP A C 1
ATOM 732 O O . TRP A 1 91 ? 13.653 29.897 -18.881 1.00 94.31 91 TRP A O 1
ATOM 742 N N . LEU A 1 92 ? 14.593 28.341 -17.578 1.00 87.62 92 LEU A N 1
ATOM 743 C CA . LEU A 1 92 ? 13.316 27.815 -17.078 1.00 87.62 92 LEU A CA 1
ATOM 744 C C . LEU A 1 92 ? 12.541 28.862 -16.269 1.00 87.62 92 LEU A C 1
ATOM 746 O O . LEU A 1 92 ? 11.336 29.014 -16.474 1.00 87.62 92 LEU A O 1
ATOM 750 N N . ASN A 1 93 ? 13.229 29.611 -15.404 1.00 91.19 93 ASN A N 1
ATOM 751 C CA . ASN A 1 93 ? 12.621 30.690 -14.625 1.00 91.19 93 ASN A CA 1
ATOM 752 C C . ASN A 1 93 ? 12.133 31.838 -15.532 1.00 91.19 93 ASN A C 1
ATOM 754 O O . ASN A 1 93 ? 11.001 32.290 -15.385 1.00 91.19 93 ASN A O 1
ATOM 758 N N . GLU A 1 94 ? 12.944 32.267 -16.504 1.00 93.94 94 GLU A N 1
ATOM 759 C CA . GLU A 1 94 ? 12.592 33.297 -17.496 1.00 93.94 94 GLU A CA 1
ATOM 760 C C . GLU A 1 94 ? 11.375 32.900 -18.337 1.00 93.94 94 GLU A C 1
ATOM 762 O O . GLU A 1 94 ? 10.545 33.738 -18.686 1.00 93.94 94 GLU A O 1
ATOM 767 N N . LYS A 1 95 ? 11.251 31.611 -18.668 1.00 89.50 95 LYS A N 1
ATOM 768 C CA . LYS A 1 95 ? 10.106 31.068 -19.404 1.00 89.50 95 LYS A CA 1
ATOM 769 C C . LYS A 1 95 ? 8.900 30.747 -18.519 1.00 89.50 95 LYS A C 1
ATOM 771 O O . LYS A 1 95 ? 7.901 30.263 -19.048 1.00 89.50 95 LYS A O 1
ATOM 776 N N . GLY A 1 96 ? 8.972 31.016 -17.213 1.00 86.56 96 GLY A N 1
ATOM 777 C CA . GLY A 1 96 ? 7.883 30.766 -16.267 1.00 86.56 96 GLY A CA 1
ATOM 778 C C . GLY A 1 96 ? 7.525 29.286 -16.132 1.00 86.56 96 GLY A C 1
ATOM 779 O O . GLY A 1 96 ? 6.367 28.954 -15.891 1.00 86.56 96 GLY A O 1
ATOM 780 N N . VAL A 1 97 ? 8.491 28.388 -16.339 1.00 82.19 97 VAL A N 1
ATOM 781 C CA . VAL A 1 97 ? 8.266 26.944 -16.270 1.00 82.19 97 VAL A CA 1
ATOM 782 C C . VAL A 1 97 ? 8.313 26.488 -14.816 1.00 82.19 97 VAL A C 1
ATOM 784 O O . VAL A 1 97 ? 9.373 26.476 -14.185 1.00 82.19 97 VAL A O 1
ATOM 787 N N . GLU A 1 98 ? 7.160 26.082 -14.289 1.00 75.75 98 GLU A N 1
ATOM 788 C CA . GLU A 1 98 ? 7.066 25.498 -12.955 1.00 75.75 98 GLU A CA 1
ATOM 789 C C . GLU A 1 98 ? 7.755 24.130 -12.921 1.00 75.75 98 GLU A C 1
ATOM 791 O O . GLU A 1 98 ? 7.606 23.326 -13.844 1.00 75.75 98 GLU A O 1
ATOM 796 N N . ARG A 1 99 ? 8.522 23.863 -11.857 1.00 75.00 99 ARG A N 1
ATOM 797 C CA . ARG A 1 99 ? 9.286 22.623 -11.695 1.00 75.00 99 ARG A CA 1
ATOM 798 C C . ARG A 1 99 ? 8.840 21.829 -10.479 1.00 75.00 99 ARG A C 1
ATOM 800 O O . ARG A 1 99 ? 8.658 22.398 -9.403 1.00 75.00 99 ARG A O 1
ATOM 807 N N . LEU A 1 100 ? 8.757 20.511 -10.629 1.00 65.31 100 LEU A N 1
ATOM 808 C CA . LEU A 1 100 ? 8.493 19.602 -9.520 1.00 65.31 100 LEU A CA 1
ATOM 809 C C . LEU A 1 100 ? 9.690 19.614 -8.557 1.00 65.31 100 LEU A C 1
ATOM 811 O O . LEU A 1 100 ? 10.829 19.387 -8.967 1.00 65.31 100 LEU A O 1
ATOM 815 N N . LYS A 1 101 ? 9.440 19.888 -7.272 1.00 62.16 101 LYS A N 1
ATOM 816 C CA . LYS A 1 101 ? 10.478 19.846 -6.232 1.00 62.16 101 LYS A CA 1
ATOM 817 C C . LYS A 1 101 ? 10.779 18.390 -5.872 1.00 62.16 101 LYS A C 1
ATOM 819 O O . LYS A 1 101 ? 9.891 17.675 -5.425 1.00 62.16 101 LYS A O 1
ATOM 824 N N . TRP A 1 102 ? 12.024 17.965 -6.073 1.00 52.44 102 TRP A N 1
ATOM 825 C CA . TRP A 1 102 ? 12.465 16.596 -5.794 1.00 52.44 102 TRP A CA 1
ATOM 826 C C . TRP A 1 102 ? 12.746 16.391 -4.298 1.00 52.44 102 TRP A C 1
ATOM 828 O O . TRP A 1 102 ? 13.452 17.227 -3.724 1.00 52.44 102 TRP A O 1
ATOM 838 N N . PRO A 1 103 ? 12.286 15.300 -3.659 1.00 42.81 103 PRO A N 1
ATOM 839 C CA . PRO A 1 103 ? 12.860 14.887 -2.389 1.00 42.81 103 PRO A CA 1
ATOM 840 C C . PRO A 1 103 ? 14.282 14.335 -2.631 1.00 42.81 103 PRO A C 1
ATOM 842 O O . PRO A 1 103 ? 14.517 13.602 -3.598 1.00 42.81 103 PRO A O 1
ATOM 845 N N . PRO A 1 104 ? 15.275 14.696 -1.804 1.00 32.59 104 PRO A N 1
ATOM 846 C CA . PRO A 1 104 ? 16.596 14.083 -1.881 1.00 32.59 104 PRO A CA 1
ATOM 847 C C . PRO A 1 104 ? 16.482 12.578 -1.558 1.00 32.59 104 PRO A C 1
ATOM 849 O O . PRO A 1 104 ? 15.867 12.224 -0.561 1.00 32.59 104 PRO A O 1
ATOM 852 N N . TYR A 1 105 ? 17.103 11.718 -2.381 1.00 37.38 105 TYR A N 1
ATOM 853 C CA . TYR A 1 105 ? 17.223 10.248 -2.220 1.00 37.38 105 TYR A CA 1
ATOM 854 C C . TYR A 1 105 ? 16.061 9.339 -2.666 1.00 37.38 105 TYR A C 1
ATOM 856 O O . TYR A 1 105 ? 15.734 8.375 -1.977 1.00 37.38 105 TYR A O 1
ATOM 864 N N . SER A 1 106 ? 15.481 9.540 -3.853 1.00 38.12 106 SER A N 1
ATOM 865 C CA . SER A 1 106 ? 14.560 8.529 -4.417 1.00 38.12 106 SER A CA 1
ATOM 866 C C . SER A 1 106 ? 14.642 8.408 -5.946 1.00 38.12 106 SER A C 1
ATOM 868 O O . SER A 1 106 ? 13.771 8.922 -6.647 1.00 38.12 106 SER A O 1
ATOM 870 N N . PRO A 1 107 ? 15.692 7.761 -6.494 1.00 38.91 107 PRO A N 1
ATOM 871 C CA . PRO A 1 107 ? 15.757 7.429 -7.921 1.00 38.91 107 PRO A CA 1
ATOM 872 C C . PRO A 1 107 ? 14.614 6.495 -8.369 1.00 38.91 107 PRO A C 1
ATOM 874 O O . PRO A 1 107 ? 14.186 6.587 -9.513 1.00 38.91 107 PRO A O 1
ATOM 877 N N . ASP A 1 108 ? 14.054 5.693 -7.457 1.00 39.62 108 ASP A N 1
ATOM 878 C CA . ASP A 1 108 ? 12.995 4.710 -7.745 1.00 39.62 108 ASP A CA 1
ATOM 879 C C . ASP A 1 108 ? 11.581 5.320 -7.865 1.00 39.62 108 ASP A C 1
ATOM 881 O O . ASP A 1 108 ? 10.683 4.701 -8.422 1.00 39.62 108 ASP A O 1
ATOM 885 N N . LEU A 1 109 ? 11.391 6.573 -7.426 1.00 45.56 109 LEU A N 1
ATOM 886 C CA . LEU A 1 109 ? 10.122 7.318 -7.523 1.00 45.56 109 LEU A CA 1
ATOM 887 C C . LEU A 1 109 ? 10.001 8.133 -8.823 1.00 45.56 109 LEU A C 1
ATOM 889 O O . LEU A 1 109 ? 9.242 9.102 -8.899 1.00 45.56 109 LEU A O 1
ATOM 893 N N . ASN A 1 110 ? 10.801 7.813 -9.840 1.00 60.84 110 ASN A N 1
ATOM 894 C CA . ASN A 1 110 ? 10.981 8.662 -11.006 1.00 60.84 110 ASN A CA 1
ATOM 895 C C . ASN A 1 110 ? 10.240 8.106 -12.235 1.00 60.84 110 ASN A C 1
ATOM 897 O O . ASN A 1 110 ? 10.765 7.201 -12.881 1.00 60.84 110 ASN A O 1
ATOM 901 N N . PRO A 1 111 ? 9.080 8.684 -12.642 1.00 58.84 111 PRO A N 1
ATOM 902 C CA . PRO A 1 111 ? 8.412 8.429 -13.928 1.00 58.84 111 PRO A CA 1
ATOM 903 C C . PRO A 1 111 ? 9.369 8.259 -15.110 1.00 58.84 111 PRO A C 1
ATOM 905 O O . PRO A 1 111 ? 9.101 7.466 -16.011 1.00 58.84 111 PRO A O 1
ATOM 908 N N . ILE A 1 112 ? 10.474 9.010 -15.108 1.00 64.19 112 ILE A N 1
ATOM 909 C CA . ILE A 1 112 ? 11.525 8.940 -16.121 1.00 64.19 112 ILE A CA 1
ATOM 910 C C . ILE A 1 112 ? 12.172 7.549 -16.150 1.00 64.19 112 ILE A C 1
ATOM 912 O O . ILE A 1 112 ? 12.237 6.960 -17.224 1.00 64.19 112 ILE A O 1
ATOM 916 N N . GLU A 1 113 ? 12.587 7.000 -15.006 1.00 64.25 113 GLU A N 1
ATOM 917 C CA . GLU A 1 113 ? 13.204 5.666 -14.935 1.00 64.25 113 GLU A CA 1
ATOM 918 C C . GLU A 1 113 ? 12.217 4.578 -15.383 1.00 64.25 113 GLU A C 1
ATOM 920 O O . GLU A 1 113 ? 12.582 3.720 -16.178 1.00 64.25 113 GLU A O 1
ATOM 925 N N . HIS A 1 114 ? 10.926 4.671 -15.027 1.00 65.56 114 HIS A N 1
ATOM 926 C CA . HIS A 1 114 ? 9.909 3.733 -15.544 1.00 65.56 114 HIS A CA 1
ATOM 927 C C . HIS A 1 114 ? 9.792 3.745 -17.057 1.00 65.56 114 HIS A C 1
ATOM 929 O O . HIS A 1 114 ? 9.598 2.703 -17.685 1.00 65.56 114 HIS A O 1
ATOM 935 N N . MET A 1 115 ? 9.820 4.943 -17.635 1.00 70.38 115 MET A N 1
ATOM 936 C CA . MET A 1 115 ? 9.708 5.098 -19.072 1.00 70.38 115 MET A CA 1
ATOM 937 C C . MET A 1 115 ? 10.916 4.468 -19.767 1.00 70.38 115 MET A C 1
ATOM 939 O O . MET A 1 115 ? 10.758 3.812 -20.798 1.00 70.38 115 MET A O 1
ATOM 943 N N . TRP A 1 116 ? 12.107 4.613 -19.182 1.00 69.44 116 TRP A N 1
ATOM 944 C CA . TRP A 1 116 ? 13.319 3.984 -19.695 1.00 69.44 116 TRP A CA 1
ATOM 945 C C . TRP A 1 116 ? 13.326 2.474 -19.520 1.00 69.44 116 TRP A C 1
ATOM 947 O O . TRP A 1 116 ? 13.640 1.781 -20.485 1.00 69.44 116 TRP A O 1
ATOM 957 N N . ASP A 1 117 ? 12.900 1.956 -18.371 1.00 64.19 117 ASP A N 1
ATOM 958 C CA . ASP A 1 117 ? 12.786 0.516 -18.131 1.00 64.19 117 ASP A CA 1
ATOM 959 C C . ASP A 1 117 ? 11.792 -0.140 -19.097 1.00 64.19 117 ASP A C 1
ATOM 961 O O . ASP A 1 117 ? 12.066 -1.195 -19.678 1.00 64.19 117 ASP A O 1
ATOM 965 N N . GLU A 1 118 ? 10.645 0.501 -19.340 1.00 72.06 118 GLU A N 1
ATOM 966 C CA . GLU A 1 118 ? 9.666 0.020 -20.314 1.00 72.06 118 GLU A CA 1
ATOM 967 C C . GLU A 1 118 ? 10.224 0.061 -21.742 1.00 72.06 118 GLU A C 1
ATOM 969 O O . GLU A 1 118 ? 10.050 -0.897 -22.508 1.00 72.06 118 GLU A O 1
ATOM 974 N N . LEU A 1 119 ? 10.920 1.142 -22.103 1.00 75.31 119 LEU A N 1
ATOM 975 C CA . LEU A 1 119 ? 11.591 1.249 -23.392 1.00 75.31 119 LEU A CA 1
ATOM 976 C C . LEU A 1 119 ? 12.657 0.156 -23.537 1.00 75.31 119 LEU A C 1
ATOM 978 O O . LEU A 1 119 ? 12.676 -0.533 -24.555 1.00 75.31 119 LEU A O 1
ATOM 982 N N . GLU A 1 120 ? 13.486 -0.079 -22.519 1.00 69.94 120 GLU A N 1
ATOM 983 C CA . GLU A 1 120 ? 14.519 -1.116 -22.514 1.00 69.94 120 GLU A CA 1
ATOM 984 C C . GLU A 1 120 ? 13.902 -2.513 -22.666 1.00 69.94 120 GLU A C 1
ATOM 986 O O . GLU A 1 120 ? 14.348 -3.313 -23.495 1.00 69.94 120 GLU A O 1
ATOM 991 N N . ARG A 1 121 ? 12.831 -2.808 -21.922 1.00 72.00 121 ARG A N 1
ATOM 992 C CA . ARG A 1 121 ? 12.108 -4.086 -21.994 1.00 72.00 121 ARG A CA 1
ATOM 993 C C . ARG A 1 121 ? 11.542 -4.346 -23.388 1.00 72.00 121 ARG A C 1
ATOM 995 O O . ARG A 1 121 ? 11.605 -5.479 -23.872 1.00 72.00 121 ARG A O 1
ATOM 1002 N N . ARG A 1 122 ? 10.993 -3.323 -24.049 1.00 80.12 122 ARG A N 1
ATOM 1003 C CA . ARG A 1 122 ? 10.520 -3.434 -25.438 1.00 80.12 122 ARG A CA 1
ATOM 1004 C C . ARG A 1 122 ? 11.687 -3.595 -26.408 1.00 80.12 122 ARG A C 1
ATOM 1006 O O . ARG A 1 122 ? 11.655 -4.496 -27.239 1.00 80.12 122 ARG A O 1
ATOM 1013 N N . MET A 1 123 ? 12.749 -2.809 -26.244 1.00 77.50 123 MET A N 1
ATOM 1014 C CA . MET A 1 123 ? 13.948 -2.862 -27.086 1.00 77.50 123 MET A CA 1
ATOM 1015 C C . MET A 1 123 ? 14.675 -4.213 -27.014 1.00 77.50 123 MET A C 1
ATOM 1017 O O . MET A 1 123 ? 15.178 -4.687 -28.035 1.00 77.50 123 MET A O 1
ATOM 1021 N N . LYS A 1 124 ? 14.662 -4.898 -25.860 1.00 72.88 124 LYS A N 1
ATOM 1022 C CA . LYS A 1 124 ? 15.204 -6.266 -25.701 1.00 72.88 124 LYS A CA 1
ATOM 1023 C C . LYS A 1 124 ? 14.565 -7.286 -26.652 1.00 72.88 124 LYS A C 1
ATOM 1025 O O . LYS A 1 124 ? 15.210 -8.276 -26.999 1.00 72.88 124 LYS A O 1
ATOM 1030 N N . LYS A 1 125 ? 13.325 -7.054 -27.097 1.00 78.12 125 LYS A N 1
ATOM 1031 C CA . LYS A 1 125 ? 12.623 -7.928 -28.053 1.00 78.12 125 LYS A CA 1
ATOM 1032 C C . LYS A 1 125 ? 13.043 -7.685 -29.504 1.00 78.12 125 LYS A C 1
ATOM 1034 O O . LYS A 1 125 ? 12.944 -8.597 -30.315 1.00 78.12 125 LYS A O 1
ATOM 1039 N N . GLU A 1 126 ? 13.527 -6.485 -29.809 1.00 77.50 126 GLU A N 1
ATOM 1040 C CA . GLU A 1 126 ? 13.723 -5.994 -31.178 1.00 77.50 126 GLU A CA 1
ATOM 1041 C C . GLU A 1 126 ? 15.132 -6.266 -31.731 1.00 77.50 126 GLU A C 1
ATOM 1043 O O . GLU A 1 126 ? 15.298 -6.407 -32.937 1.00 77.50 126 GLU A O 1
ATOM 1048 N N . LYS A 1 127 ? 16.144 -6.403 -30.858 1.00 76.44 127 LYS A N 1
ATOM 1049 C CA . LYS A 1 127 ? 17.512 -6.853 -31.209 1.00 76.44 127 LYS A CA 1
ATOM 1050 C C . LYS A 1 127 ? 18.153 -6.118 -32.419 1.00 76.44 127 LYS A C 1
ATOM 1052 O O . LYS A 1 127 ? 18.591 -6.783 -33.361 1.00 76.44 127 LYS A O 1
ATOM 1057 N N . PRO A 1 128 ? 18.265 -4.775 -32.400 1.00 73.56 128 PRO A N 1
ATOM 1058 C CA . PRO A 1 128 ? 18.879 -4.010 -33.491 1.00 73.56 128 PRO A CA 1
ATOM 1059 C C . PRO A 1 128 ? 20.375 -4.335 -33.662 1.00 73.56 128 PRO A C 1
ATOM 1061 O O . PRO A 1 128 ? 21.060 -4.665 -32.690 1.00 73.56 128 PRO A O 1
ATOM 1064 N N . LYS A 1 129 ? 20.891 -4.230 -34.895 1.00 74.81 129 LYS A N 1
ATOM 1065 C CA . LYS A 1 129 ? 22.235 -4.707 -35.282 1.00 74.81 129 LYS A CA 1
ATOM 1066 C C . LYS A 1 129 ? 23.267 -3.593 -35.453 1.00 74.81 129 LYS A C 1
ATOM 1068 O O . LYS A 1 129 ? 24.462 -3.864 -35.394 1.00 74.81 129 LYS A O 1
ATOM 1073 N N . ASN A 1 130 ? 22.835 -2.357 -35.699 1.00 76.81 130 ASN A N 1
ATOM 1074 C CA . ASN A 1 130 ? 23.718 -1.197 -35.853 1.00 76.81 130 ASN A CA 1
ATOM 1075 C C . ASN A 1 130 ? 23.089 0.080 -35.269 1.00 76.81 130 ASN A C 1
ATOM 1077 O O . ASN A 1 130 ? 21.908 0.101 -34.931 1.00 76.81 130 ASN A O 1
ATOM 1081 N N . ALA A 1 131 ? 23.875 1.155 -35.148 1.00 69.88 131 ALA A N 1
ATOM 1082 C CA . ALA A 1 131 ? 23.436 2.403 -34.515 1.00 69.88 131 ALA A CA 1
ATOM 1083 C C . ALA A 1 131 ? 22.259 3.083 -35.244 1.00 69.88 131 ALA A C 1
ATOM 1085 O O . ALA A 1 131 ? 21.387 3.663 -34.599 1.00 69.88 131 ALA A O 1
ATOM 1086 N N . THR A 1 132 ? 22.199 2.990 -36.574 1.00 79.94 132 THR A N 1
ATOM 1087 C CA . THR A 1 132 ? 21.105 3.558 -37.378 1.00 79.94 132 THR A CA 1
ATOM 1088 C C . THR A 1 132 ? 19.805 2.787 -37.163 1.00 79.94 132 THR A C 1
ATOM 1090 O O . THR A 1 132 ? 18.760 3.383 -36.904 1.00 79.94 132 THR A O 1
ATOM 1093 N N . GLU A 1 133 ? 19.875 1.455 -37.190 1.00 79.75 133 GLU A N 1
ATOM 1094 C CA . GLU A 1 133 ? 18.752 0.570 -36.877 1.00 79.75 133 GLU A CA 1
ATOM 1095 C C . GLU A 1 133 ? 18.305 0.737 -35.422 1.00 79.75 133 GLU A C 1
ATOM 1097 O O . GLU A 1 133 ? 17.107 0.743 -35.144 1.00 79.75 133 GLU A O 1
ATOM 1102 N N . LEU A 1 134 ? 19.248 0.954 -34.501 1.00 77.00 134 LEU A N 1
ATOM 1103 C CA . LEU A 1 134 ? 18.965 1.266 -33.106 1.00 77.00 134 LEU A CA 1
ATOM 1104 C C . LEU A 1 134 ? 18.190 2.584 -32.984 1.00 77.00 134 LEU A C 1
ATOM 1106 O O . LEU A 1 134 ? 17.147 2.584 -32.341 1.00 77.00 134 LEU A O 1
ATOM 1110 N N . LYS A 1 135 ? 18.621 3.672 -33.644 1.00 81.19 135 LYS A N 1
ATOM 1111 C CA . LYS A 1 135 ? 17.889 4.956 -33.662 1.00 81.19 135 LYS A CA 1
ATOM 1112 C C . LYS A 1 135 ? 16.474 4.790 -34.230 1.00 81.19 135 LYS A C 1
ATOM 1114 O O . LYS A 1 135 ? 15.506 5.225 -33.610 1.00 81.19 135 LYS A O 1
ATOM 1119 N N . HIS A 1 136 ? 16.334 4.124 -35.377 1.00 87.44 136 HIS A N 1
ATOM 1120 C CA . HIS A 1 136 ? 15.031 3.912 -36.013 1.00 87.44 136 HIS A CA 1
ATOM 1121 C C . HIS A 1 136 ? 14.093 3.062 -35.141 1.00 87.44 136 HIS A C 1
ATOM 1123 O O . HIS A 1 136 ? 12.926 3.404 -34.940 1.00 87.44 136 HIS A O 1
ATOM 1129 N N . THR A 1 137 ? 14.616 1.974 -34.575 1.00 82.38 137 THR A N 1
ATOM 1130 C CA . THR A 1 137 ? 13.849 1.069 -33.714 1.00 82.38 137 THR A CA 1
ATOM 1131 C C . THR A 1 137 ? 13.458 1.744 -32.408 1.00 82.38 137 THR A C 1
ATOM 1133 O O . THR A 1 137 ? 12.303 1.638 -32.011 1.00 82.38 137 THR A O 1
ATOM 1136 N N . LEU A 1 138 ? 14.363 2.512 -31.795 1.00 82.50 138 LEU A N 1
ATOM 1137 C CA . LEU A 1 138 ? 14.073 3.279 -30.586 1.00 82.50 138 LEU A CA 1
ATOM 1138 C C . LEU A 1 138 ? 12.936 4.277 -30.828 1.00 82.50 138 LEU A C 1
ATOM 1140 O O . LEU A 1 138 ? 11.989 4.307 -30.050 1.00 82.50 138 LEU A O 1
ATOM 1144 N N . SER A 1 139 ? 12.970 5.020 -31.939 1.00 88.12 139 SER A N 1
ATOM 1145 C CA . SER A 1 139 ? 11.886 5.936 -32.321 1.00 88.12 139 SER A CA 1
ATOM 1146 C C . SER A 1 139 ? 10.555 5.217 -32.521 1.00 88.12 139 SER A C 1
ATOM 1148 O O . SER A 1 139 ? 9.533 5.672 -32.010 1.00 88.12 139 SER A O 1
ATOM 1150 N N . ARG A 1 140 ? 10.548 4.081 -33.233 1.00 92.31 140 ARG A N 1
ATOM 1151 C CA . ARG A 1 140 ? 9.328 3.288 -33.449 1.00 92.31 140 ARG A CA 1
ATOM 1152 C C . ARG A 1 140 ? 8.761 2.764 -32.133 1.00 92.31 140 ARG A C 1
ATOM 1154 O O . ARG A 1 140 ? 7.566 2.898 -31.891 1.00 92.31 140 ARG A O 1
ATOM 1161 N N . VAL A 1 141 ? 9.604 2.156 -31.300 1.00 84.88 141 VAL A N 1
ATOM 1162 C CA . VAL A 1 141 ? 9.188 1.587 -30.014 1.00 84.88 141 VAL A CA 1
ATOM 1163 C C . VAL A 1 141 ? 8.674 2.684 -29.093 1.00 84.88 141 VAL A C 1
ATOM 1165 O O . VAL A 1 141 ? 7.615 2.498 -28.505 1.00 84.88 141 VAL A O 1
ATOM 1168 N N . TRP A 1 142 ? 9.373 3.822 -29.027 1.00 85.56 142 TRP A N 1
ATOM 1169 C CA . TRP A 1 142 ? 8.965 5.002 -28.271 1.00 85.56 142 TRP A CA 1
ATOM 1170 C C . TRP A 1 142 ? 7.571 5.474 -28.676 1.00 85.56 142 TRP A C 1
ATOM 1172 O O . TRP A 1 142 ? 6.690 5.535 -27.829 1.00 85.56 142 TRP A O 1
ATOM 1182 N N . GLN A 1 143 ? 7.333 5.709 -29.972 1.00 88.50 143 GLN A N 1
ATOM 1183 C CA . GLN A 1 143 ? 6.012 6.106 -30.487 1.00 88.50 143 GLN A CA 1
ATOM 1184 C C . GLN A 1 143 ? 4.934 5.027 -30.288 1.00 88.50 143 GLN A C 1
ATOM 1186 O O . GLN A 1 143 ? 3.749 5.341 -30.241 1.00 88.50 143 GLN A O 1
ATOM 1191 N N . GLY A 1 144 ? 5.329 3.759 -30.146 1.00 84.56 144 GLY A N 1
ATOM 1192 C CA . GLY A 1 144 ? 4.434 2.648 -29.824 1.00 84.56 144 GLY A CA 1
ATOM 1193 C C . GLY A 1 144 ? 4.088 2.513 -28.335 1.00 84.56 144 GLY A C 1
ATOM 1194 O O . GLY A 1 144 ? 3.336 1.604 -27.970 1.00 84.56 144 GLY A O 1
ATOM 1195 N N . ILE A 1 145 ? 4.642 3.348 -27.448 1.00 79.94 145 ILE A N 1
ATOM 1196 C CA . ILE A 1 145 ? 4.261 3.381 -26.031 1.00 79.94 145 ILE A CA 1
ATOM 1197 C C . ILE A 1 145 ? 2.910 4.094 -25.913 1.00 79.94 145 ILE A C 1
ATOM 1199 O O . ILE A 1 145 ? 2.803 5.305 -26.102 1.00 79.94 145 ILE A O 1
ATOM 1203 N N . GLY A 1 146 ? 1.868 3.317 -25.615 1.00 76.31 146 GLY A N 1
ATOM 1204 C CA . GLY A 1 146 ? 0.503 3.813 -25.488 1.00 76.31 146 GLY A CA 1
ATOM 1205 C C . GLY A 1 146 ? 0.266 4.621 -24.212 1.00 76.31 146 GLY A C 1
ATOM 1206 O O . GLY A 1 146 ? 1.038 4.582 -23.249 1.00 76.31 146 GLY A O 1
ATOM 1207 N N . THR A 1 147 ? -0.849 5.355 -24.188 1.00 65.94 147 THR A N 1
ATOM 1208 C CA . THR A 1 147 ? -1.241 6.165 -23.024 1.00 65.94 147 THR A CA 1
ATOM 1209 C C . THR A 1 147 ? -1.556 5.323 -21.791 1.00 65.94 147 THR A C 1
ATOM 1211 O O . THR A 1 147 ? -1.528 5.829 -20.682 1.00 65.94 147 THR A O 1
ATOM 1214 N N . ASP A 1 148 ? -1.844 4.033 -21.955 1.00 60.50 148 ASP A N 1
ATOM 1215 C CA . ASP A 1 148 ? -1.981 3.066 -20.861 1.00 60.50 148 ASP A CA 1
ATOM 1216 C C . ASP A 1 148 ? -0.689 2.919 -20.041 1.00 60.50 148 ASP A C 1
ATOM 1218 O O . ASP A 1 148 ? -0.738 2.597 -18.855 1.00 60.50 148 ASP A O 1
ATOM 1222 N N . VAL A 1 149 ? 0.470 3.172 -20.653 1.00 62.97 149 VAL A N 1
ATOM 1223 C CA . VAL A 1 149 ? 1.766 3.211 -19.971 1.00 62.97 149 VAL A CA 1
ATOM 1224 C C . VAL A 1 149 ? 2.010 4.574 -19.353 1.00 62.97 149 VAL A C 1
ATOM 1226 O O . VAL A 1 149 ? 2.413 4.658 -18.195 1.00 62.97 149 VAL A O 1
ATOM 1229 N N . THR A 1 150 ? 1.737 5.643 -20.099 1.00 60.78 150 THR A N 1
ATOM 1230 C CA . THR A 1 150 ? 2.081 6.998 -19.664 1.00 60.78 150 THR A CA 1
ATOM 1231 C C . THR A 1 150 ? 1.096 7.597 -18.650 1.00 60.78 150 THR A C 1
ATOM 1233 O O . THR A 1 150 ? 1.490 8.479 -17.894 1.00 60.78 150 THR A O 1
ATOM 1236 N N . LYS A 1 151 ? -0.159 7.117 -18.589 1.00 56.16 151 LYS A N 1
ATOM 1237 C CA . LYS A 1 151 ? -1.174 7.494 -17.578 1.00 56.16 151 LYS A CA 1
ATOM 1238 C C . LYS A 1 151 ? -0.973 6.802 -16.232 1.00 56.16 151 LYS A C 1
ATOM 1240 O O . LYS A 1 151 ? -1.424 7.310 -15.214 1.00 56.16 151 LYS A O 1
ATOM 1245 N N . ASN A 1 152 ? -0.303 5.653 -16.208 1.00 51.97 152 ASN A N 1
ATOM 1246 C CA . ASN A 1 152 ? -0.235 4.777 -15.036 1.00 51.97 152 ASN A CA 1
ATOM 1247 C C . ASN A 1 152 ? 0.824 5.187 -13.997 1.00 51.97 152 ASN A C 1
ATOM 1249 O O . ASN A 1 152 ? 1.199 4.370 -13.159 1.00 51.97 152 ASN A O 1
ATOM 1253 N N . THR A 1 153 ? 1.335 6.414 -14.079 1.00 49.34 153 THR A N 1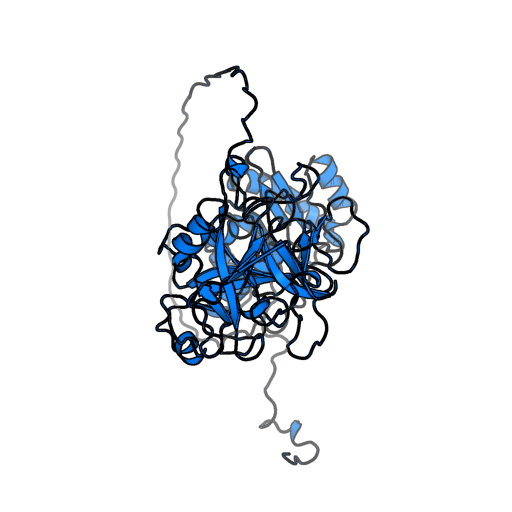
ATOM 1254 C CA . THR A 1 153 ? 2.346 6.968 -13.165 1.00 49.34 153 THR A CA 1
ATOM 1255 C C . THR A 1 153 ? 1.780 8.030 -12.224 1.00 49.34 153 THR A C 1
ATOM 1257 O O . THR A 1 153 ? 2.483 8.461 -11.319 1.00 49.34 153 THR A O 1
ATOM 1260 N N . THR A 1 154 ? 0.524 8.451 -12.402 1.00 49.03 154 THR A N 1
ATOM 1261 C CA . THR A 1 154 ? -0.120 9.485 -11.578 1.00 49.03 154 THR A CA 1
ATOM 1262 C C . THR A 1 154 ? -1.583 9.132 -11.356 1.00 49.03 154 THR A C 1
ATOM 1264 O O . THR A 1 154 ? -2.370 9.134 -12.303 1.00 49.03 154 THR A O 1
ATOM 1267 N N . TYR A 1 155 ? -1.951 8.854 -10.110 1.00 55.72 155 TYR A N 1
ATOM 1268 C CA . TYR A 1 155 ? -3.323 8.531 -9.732 1.00 55.72 155 TYR A CA 1
ATOM 1269 C C . TYR A 1 155 ? -4.006 9.783 -9.198 1.00 55.72 155 TYR A C 1
ATOM 1271 O O . TYR A 1 155 ? -3.698 10.201 -8.087 1.00 55.72 155 TYR A O 1
ATOM 1279 N N . GLN A 1 156 ? -4.887 10.396 -9.995 1.00 56.62 156 GLN A N 1
ATOM 1280 C CA . GLN A 1 156 ? -5.707 11.520 -9.543 1.00 56.62 156 GLN A CA 1
ATOM 1281 C C . GLN A 1 156 ? -6.989 11.008 -8.904 1.00 56.62 156 GLN A C 1
ATOM 1283 O O . GLN A 1 156 ? -7.748 10.283 -9.547 1.00 56.62 156 GLN A O 1
ATOM 1288 N N . CYS A 1 157 ? -7.202 11.376 -7.644 1.00 63.91 157 CYS A N 1
ATOM 1289 C CA . CYS A 1 157 ? -8.400 10.974 -6.924 1.00 63.91 157 CYS A CA 1
ATOM 1290 C C . CYS A 1 157 ? -9.568 11.928 -7.167 1.00 63.91 157 CYS A C 1
ATOM 1292 O O . CYS A 1 157 ? -9.354 13.132 -7.308 1.00 63.91 157 CYS A O 1
ATOM 1294 N N . ASP A 1 158 ? -10.789 11.397 -7.183 1.00 64.81 158 ASP A N 1
ATOM 1295 C CA . ASP A 1 158 ? -12.009 12.200 -7.253 1.00 64.81 158 ASP A CA 1
ATOM 1296 C C . ASP A 1 158 ? -12.321 12.822 -5.875 1.00 64.81 158 ASP A C 1
ATOM 1298 O O . ASP A 1 158 ? -12.683 12.099 -4.944 1.00 64.81 158 ASP A O 1
ATOM 1302 N N . PRO A 1 159 ? -12.204 14.155 -5.708 1.00 59.34 159 PRO A N 1
ATOM 1303 C CA . PRO A 1 159 ? -12.400 14.812 -4.417 1.00 59.34 159 PRO A CA 1
ATOM 1304 C C . PRO A 1 159 ? -13.853 14.772 -3.920 1.00 59.34 159 PRO A C 1
ATOM 1306 O O . PRO A 1 159 ? -14.107 15.149 -2.778 1.00 59.34 159 PRO A O 1
ATOM 1309 N N . THR A 1 160 ? -14.810 14.348 -4.752 1.00 63.84 160 THR A N 1
ATOM 1310 C CA . THR A 1 160 ? -16.217 14.202 -4.355 1.00 63.84 160 THR A CA 1
ATOM 1311 C C . THR A 1 160 ? -16.486 12.913 -3.575 1.00 63.84 160 THR A C 1
ATOM 1313 O O . THR A 1 160 ? -17.549 12.771 -2.968 1.00 63.84 160 THR A O 1
ATOM 1316 N N . ILE A 1 161 ? -15.527 11.982 -3.553 1.00 67.06 161 ILE A N 1
ATOM 1317 C CA . ILE A 1 161 ? -15.673 10.669 -2.926 1.00 67.06 161 ILE A CA 1
ATOM 1318 C C . ILE A 1 161 ? -15.057 10.687 -1.520 1.00 67.06 161 ILE A C 1
ATOM 1320 O O . ILE A 1 161 ? -13.940 11.149 -1.304 1.00 67.06 161 ILE A O 1
ATOM 1324 N N . GLN A 1 162 ? -15.798 10.165 -0.538 1.00 81.00 162 GLN A N 1
ATOM 1325 C CA . GLN A 1 162 ? -15.434 10.205 0.889 1.00 81.00 162 GLN A CA 1
ATOM 1326 C C . GLN A 1 162 ? -14.373 9.172 1.310 1.00 81.00 162 GLN A C 1
ATOM 1328 O O . GLN A 1 162 ? -13.918 9.170 2.453 1.00 81.00 162 GLN A O 1
ATOM 1333 N N . CYS A 1 163 ? -13.992 8.275 0.405 1.00 89.19 163 CYS A N 1
ATOM 1334 C CA . CYS A 1 163 ? -13.037 7.200 0.633 1.00 89.19 163 CYS A CA 1
ATOM 1335 C C . CYS A 1 163 ? -12.108 7.047 -0.576 1.00 89.19 163 CYS A C 1
ATOM 1337 O O . CYS A 1 163 ? -12.349 7.602 -1.645 1.00 89.19 163 CYS A O 1
ATOM 1339 N N . GLY A 1 164 ? -11.035 6.275 -0.417 1.00 85.88 164 GLY A N 1
ATOM 1340 C CA . GLY A 1 164 ? -10.111 5.929 -1.494 1.00 85.88 164 GLY A CA 1
ATOM 1341 C C . GLY A 1 164 ? -9.269 7.101 -1.996 1.00 85.88 164 GLY A C 1
ATOM 1342 O O . GLY A 1 164 ? -8.541 6.929 -2.971 1.00 85.88 164 GLY A O 1
ATOM 1343 N N . CYS A 1 165 ? -9.339 8.255 -1.325 1.00 84.12 165 CYS A N 1
ATOM 1344 C CA . CYS A 1 165 ? -8.602 9.474 -1.636 1.00 84.12 165 CYS A CA 1
ATOM 1345 C C . CYS A 1 165 ? -7.826 9.963 -0.418 1.00 84.12 165 CYS A C 1
ATOM 1347 O O . CYS A 1 165 ? -8.406 10.187 0.640 1.00 84.12 165 CYS A O 1
ATOM 1349 N N . SER A 1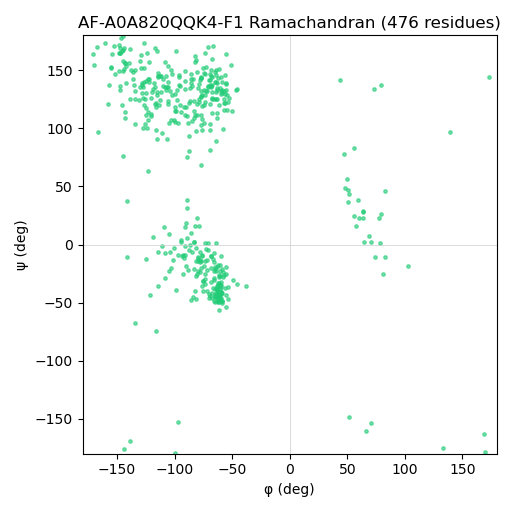 166 ? -6.514 10.153 -0.567 1.00 73.94 166 SER A N 1
ATOM 1350 C CA . SER A 1 166 ? -5.689 10.777 0.468 1.00 73.94 166 SER A CA 1
ATOM 1351 C C . SER A 1 166 ? -5.444 12.262 0.188 1.00 73.94 166 SER A C 1
ATOM 1353 O O . SER A 1 166 ? -5.692 12.755 -0.913 1.00 73.94 166 SER A O 1
ATOM 1355 N N . ALA A 1 167 ? -4.941 12.984 1.194 1.00 59.91 167 ALA A N 1
ATOM 1356 C CA . ALA A 1 167 ? -4.678 14.422 1.134 1.00 59.91 167 ALA A CA 1
ATOM 1357 C C . ALA A 1 167 ? -3.652 14.805 0.050 1.00 59.91 167 ALA A C 1
ATOM 1359 O O . ALA A 1 167 ? -3.646 15.943 -0.416 1.00 59.91 167 ALA A O 1
ATOM 1360 N N . GLN A 1 168 ? -2.793 13.869 -0.364 1.00 55.12 168 GLN A N 1
ATOM 1361 C CA . GLN A 1 168 ? -2.089 13.965 -1.636 1.00 55.12 168 GLN A CA 1
ATOM 1362 C C . GLN A 1 168 ? -2.974 13.353 -2.728 1.00 55.12 168 GLN A C 1
ATOM 1364 O O . GLN A 1 168 ? -2.935 12.152 -2.975 1.00 55.12 168 GLN A O 1
ATOM 1369 N N . SER A 1 169 ? -3.769 14.187 -3.409 1.00 48.81 169 SER A N 1
ATOM 1370 C CA . SER A 1 169 ? -4.661 13.769 -4.507 1.00 48.81 169 SER A CA 1
ATOM 1371 C C . SER A 1 169 ? -3.921 13.211 -5.729 1.00 48.81 169 SER A C 1
ATOM 1373 O O . SER A 1 169 ? -4.552 12.900 -6.732 1.00 48.81 169 SER A O 1
ATOM 1375 N N . THR A 1 170 ? -2.590 13.130 -5.686 1.00 48.41 170 THR A N 1
ATOM 1376 C CA . THR A 1 170 ? -1.746 12.501 -6.698 1.00 48.41 170 THR A CA 1
ATOM 1377 C C . THR A 1 170 ? -0.713 11.630 -6.005 1.00 48.41 170 THR A C 1
ATOM 1379 O O . THR A 1 170 ? 0.270 12.136 -5.471 1.00 48.41 170 THR A O 1
ATOM 1382 N N . VAL A 1 171 ? -0.932 10.318 -6.036 1.00 52.47 171 VAL A N 1
ATOM 1383 C CA . VAL A 1 171 ? 0.082 9.351 -5.615 1.00 52.47 171 VAL A CA 1
ATOM 1384 C C . VAL A 1 171 ? 0.887 8.959 -6.849 1.00 52.47 171 VAL A C 1
ATOM 1386 O O . VAL A 1 171 ? 0.335 8.438 -7.826 1.00 52.47 171 VAL A O 1
ATOM 1389 N N . LEU A 1 172 ? 2.190 9.246 -6.822 1.00 51.41 172 LEU A N 1
ATOM 1390 C CA . LEU A 1 172 ? 3.137 8.626 -7.741 1.00 51.41 172 LEU A CA 1
ATOM 1391 C C . LEU A 1 172 ? 3.336 7.198 -7.245 1.00 51.41 172 LEU A C 1
ATOM 1393 O O . LEU A 1 172 ? 3.995 6.980 -6.230 1.00 51.41 172 LEU A O 1
ATOM 1397 N N . ILE A 1 173 ? 2.732 6.235 -7.933 1.00 49.56 173 ILE A N 1
ATOM 1398 C CA . ILE A 1 173 ? 3.194 4.859 -7.817 1.00 49.56 173 ILE A CA 1
ATOM 1399 C C . ILE A 1 173 ? 4.016 4.545 -9.048 1.00 49.56 173 ILE A C 1
ATOM 1401 O O . ILE A 1 173 ? 3.642 4.783 -10.203 1.00 49.56 173 ILE A O 1
ATOM 1405 N N . SER A 1 174 ? 5.184 4.033 -8.754 1.00 40.06 174 SER A N 1
ATOM 1406 C CA . SER A 1 174 ? 6.135 3.562 -9.713 1.00 40.06 174 SER A CA 1
ATOM 1407 C C . SER A 1 174 ? 5.606 2.219 -10.251 1.00 40.06 174 SER A C 1
ATOM 1409 O O . SER A 1 174 ? 5.151 1.345 -9.508 1.00 40.06 174 SER A O 1
ATOM 1411 N N . ARG A 1 175 ? 5.616 2.027 -11.581 1.00 37.25 175 ARG A N 1
ATOM 1412 C CA . ARG A 1 175 ? 5.414 0.690 -12.184 1.00 37.25 175 ARG A CA 1
ATOM 1413 C C . ARG A 1 175 ? 6.629 -0.220 -11.941 1.00 37.25 175 ARG A C 1
ATOM 1415 O O . ARG A 1 175 ? 6.632 -1.349 -12.433 1.00 37.25 175 ARG A O 1
ATOM 1422 N N . ILE A 1 176 ? 7.666 0.259 -11.237 1.00 35.59 176 ILE A N 1
ATOM 1423 C CA . ILE A 1 176 ? 8.821 -0.563 -10.901 1.00 35.59 176 ILE A CA 1
ATOM 1424 C C . ILE A 1 176 ? 8.387 -1.515 -9.794 1.00 35.59 176 ILE A C 1
ATOM 1426 O O . ILE A 1 176 ? 7.976 -1.164 -8.692 1.00 35.59 176 ILE A O 1
ATOM 1430 N N . VAL A 1 177 ? 8.509 -2.778 -10.161 1.00 37.41 177 VAL A N 1
ATOM 1431 C CA . VAL A 1 177 ? 8.477 -3.960 -9.323 1.00 37.41 177 VAL A CA 1
ATOM 1432 C C . VAL A 1 177 ? 9.601 -3.773 -8.303 1.00 37.41 177 VAL A C 1
ATOM 1434 O O . VAL A 1 177 ? 10.782 -3.864 -8.644 1.00 37.41 177 VAL A O 1
ATOM 1437 N N . GLY A 1 178 ? 9.223 -3.334 -7.094 1.00 44.53 178 GLY A N 1
ATOM 1438 C CA . GLY A 1 178 ? 9.946 -2.263 -6.381 1.00 44.53 178 GLY A CA 1
ATOM 1439 C C . GLY A 1 178 ? 10.259 -2.443 -4.894 1.00 44.53 178 GLY A C 1
ATOM 1440 O O . GLY A 1 178 ? 11.431 -2.603 -4.557 1.00 44.53 178 GLY A O 1
ATOM 1441 N N . GLY A 1 179 ? 9.233 -2.450 -4.041 1.00 58.47 179 GLY A N 1
ATOM 1442 C CA . GLY A 1 179 ? 9.424 -2.157 -2.622 1.00 58.47 179 GLY A CA 1
ATOM 1443 C C . GLY A 1 179 ? 10.106 -0.796 -2.487 1.00 58.47 179 GLY A C 1
ATOM 1444 O O . GLY A 1 179 ? 11.328 -0.726 -2.422 1.00 58.47 179 GLY A O 1
ATOM 1445 N N . GLU A 1 180 ? 9.333 0.281 -2.543 1.00 69.62 180 GLU A N 1
ATOM 1446 C CA . GLU A 1 180 ? 9.847 1.651 -2.498 1.00 69.62 180 GLU A CA 1
ATOM 1447 C C . GLU A 1 180 ? 9.249 2.429 -1.333 1.00 69.62 180 GLU A C 1
ATOM 1449 O O . GLU A 1 180 ? 8.156 2.124 -0.858 1.00 69.62 180 GLU A O 1
ATOM 1454 N N . ALA A 1 181 ? 9.951 3.471 -0.905 1.00 75.38 181 ALA A N 1
ATOM 1455 C CA . ALA A 1 181 ? 9.459 4.394 0.101 1.00 75.38 181 ALA A CA 1
ATOM 1456 C C . ALA A 1 181 ? 8.174 5.077 -0.404 1.00 75.38 181 ALA A C 1
ATOM 1458 O O . ALA A 1 181 ? 8.185 5.753 -1.433 1.00 75.38 181 ALA A O 1
ATOM 1459 N N . ALA A 1 182 ? 7.065 4.906 0.316 1.00 78.81 182 ALA A N 1
ATOM 1460 C CA . ALA A 1 182 ? 5.805 5.554 -0.023 1.00 78.81 182 ALA A CA 1
ATOM 1461 C C . ALA A 1 182 ? 5.896 7.055 0.251 1.00 78.81 182 ALA A C 1
ATOM 1463 O O . ALA A 1 182 ? 6.355 7.440 1.321 1.00 78.81 182 ALA A O 1
ATOM 1464 N N . ALA A 1 183 ? 5.412 7.902 -0.658 1.00 75.00 183 ALA A N 1
ATOM 1465 C CA . ALA A 1 183 ? 5.421 9.346 -0.432 1.00 75.00 183 ALA A CA 1
ATOM 1466 C C . ALA A 1 183 ? 4.697 9.728 0.876 1.00 75.00 183 ALA A C 1
ATOM 1468 O O . ALA A 1 183 ? 3.714 9.095 1.283 1.00 75.00 183 ALA A O 1
ATOM 1469 N N . ASP A 1 184 ? 5.193 10.773 1.543 1.00 75.31 184 ASP A N 1
ATOM 1470 C CA . ASP A 1 184 ? 4.628 11.254 2.804 1.00 75.31 184 ASP A CA 1
ATOM 1471 C C . ASP A 1 184 ? 3.125 11.517 2.660 1.00 75.31 184 ASP A C 1
ATOM 1473 O O . ASP A 1 184 ? 2.699 12.316 1.828 1.00 75.31 184 ASP A O 1
ATOM 1477 N N . TYR A 1 185 ? 2.316 10.865 3.494 1.00 75.62 185 TYR A N 1
ATOM 1478 C CA . TYR A 1 185 ? 0.858 10.998 3.515 1.00 75.62 185 TYR A CA 1
ATOM 1479 C C . TYR A 1 185 ? 0.148 10.603 2.209 1.00 75.62 185 TYR A C 1
ATOM 1481 O O . TYR A 1 185 ? -0.974 11.046 1.971 1.00 75.62 185 TYR A O 1
ATOM 1489 N N . ALA A 1 186 ? 0.769 9.772 1.367 1.00 79.00 186 ALA A N 1
ATOM 1490 C CA . ALA A 1 186 ? 0.119 9.207 0.182 1.00 79.00 186 ALA A CA 1
ATOM 1491 C C . ALA A 1 186 ? -1.036 8.255 0.538 1.00 79.00 186 ALA A C 1
ATOM 1493 O O . ALA A 1 186 ? -2.014 8.151 -0.199 1.00 79.00 186 ALA A O 1
ATOM 1494 N N . TRP A 1 187 ? -0.927 7.578 1.683 1.00 88.50 187 TRP A N 1
ATOM 1495 C CA . TRP A 1 187 ? -1.814 6.488 2.084 1.00 88.50 187 TRP A CA 1
ATOM 1496 C C . TRP A 1 187 ? -2.481 6.766 3.432 1.00 88.50 187 TRP A C 1
AT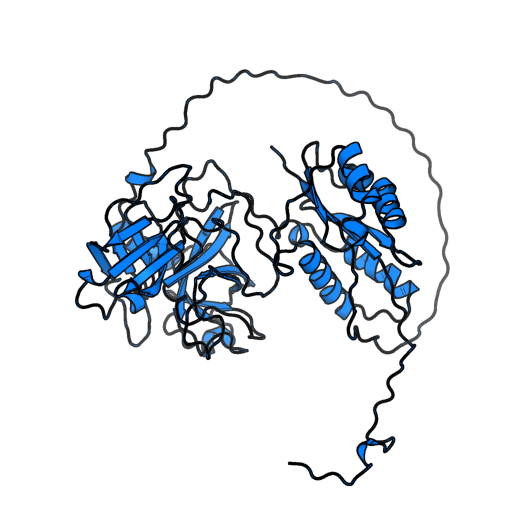OM 1498 O O . TRP A 1 187 ? -2.258 6.055 4.401 1.00 88.50 187 TRP A O 1
ATOM 1508 N N . GLY A 1 188 ? -3.300 7.815 3.518 1.00 90.19 188 GLY A N 1
ATOM 1509 C CA . GLY A 1 188 ? -3.888 8.285 4.788 1.00 90.19 188 GLY A CA 1
ATOM 1510 C C . GLY A 1 188 ? -4.770 7.289 5.564 1.00 90.19 188 GLY A C 1
ATOM 1511 O O . GLY A 1 188 ? -5.132 7.578 6.701 1.00 90.19 188 GLY A O 1
ATOM 1512 N N . TRP A 1 189 ? -5.116 6.141 4.977 1.00 94.25 189 TRP A N 1
ATOM 1513 C CA . TRP A 1 189 ? -5.854 5.052 5.630 1.00 94.25 189 TRP A CA 1
ATOM 1514 C C . TRP A 1 189 ? -4.961 3.982 6.261 1.00 94.25 189 TRP A C 1
ATOM 1516 O O . TRP A 1 189 ? -5.484 3.099 6.935 1.00 94.25 189 TRP A O 1
ATOM 1526 N N . ILE A 1 190 ? -3.644 4.004 6.034 1.00 95.12 190 ILE A N 1
ATOM 1527 C CA . ILE A 1 190 ? -2.740 3.003 6.604 1.00 95.12 190 ILE A CA 1
ATOM 1528 C C . ILE A 1 190 ? -2.640 3.159 8.123 1.00 95.12 190 ILE A C 1
ATOM 1530 O O . ILE A 1 190 ? -2.494 4.263 8.655 1.00 95.12 190 ILE A O 1
ATOM 1534 N N . VAL A 1 191 ? -2.699 2.031 8.823 1.00 96.56 191 VAL A N 1
ATOM 1535 C CA . VAL A 1 191 ? -2.614 1.964 10.280 1.00 96.56 191 VAL A CA 1
ATOM 1536 C C . VAL A 1 191 ? -1.540 0.969 10.674 1.00 96.56 191 VAL A C 1
ATOM 1538 O O . VAL A 1 191 ? -1.473 -0.141 10.151 1.00 96.56 191 VAL A O 1
ATOM 1541 N N . SER A 1 192 ? -0.718 1.357 11.641 1.00 96.31 192 SER A N 1
ATOM 1542 C CA . SER A 1 192 ? 0.153 0.435 12.358 1.00 96.31 192 SER A CA 1
ATOM 1543 C C . SER A 1 192 ? -0.618 -0.112 13.559 1.00 96.31 192 SER A C 1
ATOM 1545 O O . SER A 1 192 ? -0.912 0.627 14.501 1.00 96.31 192 SER A O 1
ATOM 1547 N N . LEU A 1 193 ? -0.972 -1.399 13.513 1.00 97.12 193 LEU A N 1
ATOM 1548 C CA . LEU A 1 193 ? -1.484 -2.137 14.663 1.00 97.12 193 LEU A CA 1
ATOM 1549 C C . LEU A 1 193 ? -0.300 -2.526 15.546 1.00 97.12 193 LEU A C 1
ATOM 1551 O O . LEU A 1 193 ? 0.644 -3.195 15.108 1.00 97.12 193 LEU A O 1
ATOM 1555 N N . GLN A 1 194 ? -0.350 -2.096 16.801 1.00 95.25 194 GLN A N 1
ATOM 1556 C CA . GLN A 1 194 ? 0.744 -2.239 17.744 1.00 95.25 194 GLN A CA 1
ATOM 1557 C C . GLN A 1 194 ? 0.356 -3.119 18.927 1.00 95.25 194 GLN A C 1
ATOM 1559 O O . GLN A 1 194 ? -0.708 -2.942 19.516 1.00 95.25 194 GLN A O 1
ATOM 1564 N N . ARG A 1 195 ? 1.265 -4.022 19.301 1.00 94.38 195 ARG A N 1
ATOM 1565 C CA . ARG A 1 195 ? 1.224 -4.809 20.538 1.00 94.38 195 ARG A CA 1
ATOM 1566 C C . ARG A 1 195 ? 2.271 -4.235 21.488 1.00 94.38 195 ARG A C 1
ATOM 1568 O O . ARG A 1 195 ? 3.441 -4.139 21.118 1.00 94.38 195 ARG A O 1
ATOM 1575 N N . SER A 1 196 ? 1.855 -3.789 22.671 1.00 93.50 196 SER A N 1
ATOM 1576 C CA . SER A 1 196 ? 2.728 -3.140 23.663 1.00 93.50 196 SER A CA 1
ATOM 1577 C C . SER A 1 196 ? 3.565 -2.002 23.055 1.00 93.50 196 SER A C 1
ATOM 1579 O O . SER A 1 196 ? 4.775 -1.925 23.253 1.00 93.50 196 SER A O 1
ATOM 1581 N N . LEU A 1 197 ? 2.910 -1.133 22.270 1.00 90.75 197 LEU A N 1
ATOM 1582 C CA . LEU A 1 197 ? 3.499 0.008 21.543 1.00 90.75 197 LEU A CA 1
ATOM 1583 C C . LEU A 1 197 ? 4.512 -0.347 20.437 1.00 90.75 197 LEU A C 1
ATOM 1585 O O . LEU A 1 197 ? 5.034 0.555 19.780 1.00 90.75 197 LEU A O 1
ATOM 1589 N N . SER A 1 198 ? 4.755 -1.631 20.172 1.00 91.06 198 SER A N 1
ATOM 1590 C CA . SER A 1 198 ? 5.571 -2.088 19.048 1.00 91.06 198 SER A CA 1
ATOM 1591 C C . SER A 1 198 ? 4.695 -2.451 17.858 1.00 91.06 198 SER A C 1
ATOM 1593 O O . SER A 1 198 ? 3.677 -3.120 18.018 1.00 91.06 198 SER A O 1
ATOM 1595 N N . HIS A 1 199 ? 5.103 -2.046 16.655 1.00 92.25 199 HIS A N 1
ATOM 1596 C CA . HIS A 1 199 ? 4.436 -2.463 15.422 1.00 92.25 199 HIS A CA 1
ATOM 1597 C C . HIS A 1 199 ? 4.402 -3.993 15.316 1.00 92.25 199 HIS A C 1
ATOM 1599 O O . HIS A 1 199 ? 5.432 -4.648 15.484 1.00 92.25 199 HIS A O 1
ATOM 1605 N N . SER A 1 200 ? 3.212 -4.537 15.060 1.00 92.12 200 SER A N 1
ATOM 1606 C CA . SER A 1 200 ? 2.975 -5.976 14.924 1.00 92.12 200 SER A CA 1
ATOM 1607 C C . SER A 1 200 ? 2.388 -6.322 13.559 1.00 92.12 200 SER A C 1
ATOM 1609 O O . SER A 1 200 ? 2.812 -7.302 12.955 1.00 92.12 200 SER A O 1
ATOM 1611 N N . CYS A 1 201 ? 1.416 -5.537 13.096 1.00 95.56 201 CYS A N 1
ATOM 1612 C CA . CYS A 1 201 ? 0.698 -5.748 11.844 1.00 95.56 201 CYS A CA 1
ATOM 1613 C C . CYS A 1 201 ? 0.279 -4.406 11.231 1.00 95.56 201 CYS A C 1
ATOM 1615 O O . CYS A 1 201 ? 0.249 -3.371 11.905 1.00 95.56 201 CYS A O 1
ATOM 1617 N N . GLY A 1 202 ? -0.094 -4.432 9.957 1.00 96.19 202 GLY A N 1
ATOM 1618 C CA . GLY A 1 202 ? -0.855 -3.377 9.307 1.00 96.19 202 GLY A CA 1
ATOM 1619 C C . GLY A 1 202 ? -2.362 -3.496 9.561 1.00 96.19 202 GLY A C 1
ATOM 1620 O O . GLY A 1 202 ? -2.887 -4.541 9.956 1.00 96.19 202 GLY A O 1
ATOM 1621 N N . ALA A 1 203 ? -3.068 -2.401 9.320 1.00 98.06 203 ALA A N 1
ATOM 1622 C CA . ALA A 1 203 ? -4.522 -2.331 9.241 1.00 98.06 203 ALA A CA 1
ATOM 1623 C C . ALA A 1 203 ? -4.926 -1.169 8.315 1.00 98.06 203 ALA A C 1
ATOM 1625 O O . ALA A 1 203 ? -4.082 -0.364 7.910 1.00 98.06 203 ALA A O 1
ATOM 1626 N N . SER A 1 204 ? -6.212 -1.075 7.978 1.00 98.12 204 SER A N 1
ATOM 1627 C CA . SER A 1 204 ? -6.752 -0.017 7.110 1.00 98.12 204 SER A CA 1
ATOM 1628 C C . SER A 1 204 ? -7.951 0.672 7.747 1.00 98.12 204 SER A C 1
ATOM 1630 O O . SER A 1 204 ? -8.882 -0.010 8.171 1.00 98.12 204 SER A O 1
ATOM 1632 N N . LEU A 1 205 ? -7.957 2.006 7.791 1.00 97.50 205 LEU A N 1
ATOM 1633 C CA . LEU A 1 205 ? -9.089 2.781 8.300 1.00 97.50 205 LEU A CA 1
ATOM 1634 C C . LEU A 1 205 ? -10.306 2.649 7.380 1.00 97.50 205 LEU A C 1
ATOM 1636 O O . LEU A 1 205 ? -10.229 2.954 6.186 1.00 97.50 205 LEU A O 1
ATOM 1640 N N . LEU A 1 206 ? -11.433 2.250 7.970 1.00 96.69 206 LEU A N 1
ATOM 1641 C CA . LEU A 1 206 ? -12.749 2.240 7.329 1.00 96.69 206 LEU A CA 1
ATOM 1642 C C . LEU A 1 206 ? -13.558 3.481 7.717 1.00 96.69 206 LEU A C 1
ATOM 1644 O O . LEU A 1 206 ? -14.237 4.062 6.876 1.00 96.69 206 LEU A O 1
ATOM 1648 N N . THR A 1 207 ? -13.455 3.894 8.981 1.00 94.94 207 THR A N 1
ATOM 1649 C CA . THR A 1 207 ? -14.056 5.118 9.528 1.00 94.94 207 THR A CA 1
ATOM 1650 C C . THR A 1 207 ? -13.115 5.731 10.573 1.00 94.94 207 THR A C 1
ATOM 1652 O O . THR A 1 207 ? -12.003 5.242 10.790 1.00 94.94 207 THR A O 1
ATOM 1655 N N . SER A 1 208 ? -13.540 6.806 11.245 1.00 94.50 208 SER A N 1
ATOM 1656 C CA . SER A 1 208 ? -12.793 7.407 12.358 1.00 94.50 208 SER A CA 1
ATOM 1657 C C . SER A 1 208 ? -12.692 6.519 13.601 1.00 94.50 208 SER A C 1
ATOM 1659 O O . SER A 1 208 ? -11.900 6.843 14.478 1.00 94.50 208 SER A O 1
ATOM 1661 N N . GLU A 1 209 ? -13.467 5.438 13.690 1.00 96.62 209 GLU A N 1
ATOM 1662 C CA . GLU A 1 209 ? -13.576 4.566 14.876 1.00 96.62 209 GLU A CA 1
ATOM 1663 C C . GLU A 1 209 ? -13.289 3.092 14.570 1.00 96.62 209 GLU A C 1
ATOM 1665 O O . GLU A 1 209 ? -13.117 2.292 15.490 1.00 96.62 209 GLU A O 1
ATOM 1670 N N . TYR A 1 210 ? -13.227 2.730 13.283 1.00 98.25 210 TYR A N 1
ATOM 1671 C CA . TYR A 1 210 ? -13.053 1.352 12.841 1.00 98.25 210 TYR A CA 1
ATOM 1672 C C . TYR A 1 210 ? -11.908 1.201 11.840 1.00 98.25 210 TYR A C 1
ATOM 1674 O O . TYR A 1 210 ? -11.778 1.960 10.872 1.00 98.25 210 TYR A O 1
ATOM 1682 N N . ALA A 1 211 ? -11.117 0.146 12.030 1.00 98.56 211 ALA A N 1
ATOM 1683 C CA . ALA A 1 211 ? -10.126 -0.322 11.068 1.00 98.56 211 ALA A CA 1
ATOM 1684 C C . ALA A 1 211 ? -10.289 -1.821 10.802 1.00 98.56 211 ALA A C 1
ATOM 1686 O O . ALA A 1 211 ? -10.724 -2.572 11.671 1.00 98.56 211 ALA A O 1
ATOM 1687 N N . VAL A 1 212 ? -9.899 -2.267 9.612 1.00 98.75 212 VAL A N 1
ATOM 1688 C CA . VAL A 1 212 ? -9.868 -3.685 9.233 1.00 98.75 212 VAL A CA 1
ATOM 1689 C C . VAL A 1 212 ? -8.432 -4.202 9.199 1.00 98.75 212 VAL A C 1
ATOM 1691 O O . VAL A 1 212 ? -7.523 -3.504 8.746 1.00 98.75 212 VAL A O 1
ATOM 1694 N N . THR A 1 213 ? -8.226 -5.423 9.684 1.00 98.62 213 THR A N 1
ATOM 1695 C CA . THR A 1 213 ? -6.940 -6.132 9.693 1.00 98.62 213 THR A CA 1
ATOM 1696 C C . THR A 1 213 ? -7.163 -7.635 9.475 1.00 98.62 213 THR A C 1
ATOM 1698 O O . THR A 1 213 ? -8.300 -8.087 9.327 1.00 98.62 213 THR A O 1
ATOM 1701 N N . ALA A 1 214 ? -6.091 -8.422 9.441 1.00 98.12 214 ALA A N 1
ATOM 1702 C CA . ALA A 1 214 ? -6.168 -9.879 9.381 1.00 98.12 214 ALA A CA 1
ATOM 1703 C C . ALA A 1 214 ? -6.507 -10.463 10.765 1.00 98.12 214 ALA A C 1
ATOM 1705 O O . ALA A 1 214 ? -6.028 -9.974 11.789 1.00 98.12 214 ALA A O 1
ATOM 1706 N N . ALA A 1 215 ? -7.301 -11.532 10.819 1.00 98.31 215 ALA A N 1
ATOM 1707 C CA . ALA A 1 215 ? -7.669 -12.176 12.082 1.00 98.31 215 ALA A CA 1
ATOM 1708 C C . ALA A 1 215 ? -6.450 -12.759 12.806 1.00 98.31 215 ALA A C 1
ATOM 1710 O O . ALA A 1 215 ? -6.330 -12.623 14.026 1.00 98.31 215 ALA A O 1
ATOM 1711 N N . HIS A 1 216 ? -5.493 -13.330 12.070 1.00 96.00 216 HIS A N 1
ATOM 1712 C CA . HIS A 1 216 ? -4.276 -13.888 12.657 1.00 96.00 216 HIS A CA 1
ATOM 1713 C C . HIS A 1 216 ? -3.413 -12.832 13.381 1.00 96.00 216 HIS A C 1
ATOM 1715 O O . HIS A 1 216 ? -2.568 -13.188 14.199 1.00 96.00 216 HIS A O 1
ATOM 1721 N N . CYS A 1 217 ? -3.628 -11.537 13.118 1.00 96.56 217 CYS A N 1
ATOM 1722 C CA . CYS A 1 217 ? -2.956 -10.445 13.822 1.00 96.56 217 CYS A CA 1
ATOM 1723 C C . CYS A 1 217 ? -3.511 -10.183 15.224 1.00 96.56 217 CYS A C 1
ATOM 1725 O O . CYS A 1 217 ? -2.911 -9.399 15.963 1.00 96.56 217 CYS A O 1
ATOM 1727 N N . VAL A 1 218 ? -4.642 -10.784 15.603 1.00 96.88 218 VAL A N 1
ATOM 1728 C CA . VAL A 1 218 ? -5.321 -10.519 16.885 1.00 96.88 218 VAL A CA 1
ATOM 1729 C C . VAL A 1 218 ? -5.927 -11.757 17.555 1.00 96.88 218 VAL A C 1
ATOM 1731 O O . VAL A 1 218 ? -6.301 -11.670 18.718 1.00 96.88 218 VAL A O 1
ATOM 1734 N N . TYR A 1 219 ? -6.005 -12.907 16.876 1.00 95.69 219 TYR A N 1
ATOM 1735 C CA . TYR A 1 219 ? -6.678 -14.108 17.399 1.00 95.69 219 TYR A CA 1
ATOM 1736 C C . TYR A 1 219 ? -6.080 -14.683 18.692 1.00 95.69 219 TYR A C 1
ATOM 1738 O O . TYR A 1 219 ? -6.789 -15.321 19.464 1.00 95.69 219 TYR A O 1
ATOM 1746 N N . ASP A 1 220 ? -4.783 -14.479 18.917 1.00 92.94 220 ASP A N 1
ATOM 1747 C CA . ASP A 1 220 ? -4.021 -14.956 20.074 1.00 92.94 220 ASP A CA 1
ATOM 1748 C C . ASP A 1 220 ? -3.922 -13.906 21.195 1.00 92.94 220 ASP A C 1
ATOM 1750 O O . ASP A 1 220 ? -3.240 -14.125 22.197 1.00 92.94 220 ASP A O 1
ATOM 1754 N N . VAL A 1 221 ? -4.581 -12.753 21.042 1.00 91.50 221 VAL A N 1
ATOM 1755 C CA . VAL A 1 221 ? -4.535 -11.667 22.024 1.00 91.50 221 VAL A CA 1
ATOM 1756 C C . VAL A 1 221 ? -5.575 -11.910 23.113 1.00 91.50 221 VAL A C 1
ATOM 1758 O O . VAL A 1 221 ? -6.769 -11.716 22.909 1.00 91.50 221 VAL A O 1
ATOM 1761 N N . SER A 1 222 ? -5.109 -12.301 24.300 1.00 89.19 222 SER A N 1
ATOM 1762 C CA . SER A 1 222 ? -5.964 -12.509 25.476 1.00 89.19 222 SER A CA 1
ATOM 1763 C C . SER A 1 222 ? -6.321 -11.220 26.222 1.00 89.19 222 SER A C 1
ATOM 1765 O O . SER A 1 222 ? -7.343 -11.166 26.897 1.00 89.19 222 SER A O 1
ATOM 1767 N N . ASP A 1 223 ? -5.469 -10.196 26.133 1.00 93.38 223 ASP A N 1
ATOM 1768 C CA . ASP A 1 223 ? -5.648 -8.903 26.793 1.00 93.38 223 ASP A CA 1
ATOM 1769 C C . ASP A 1 223 ? -5.624 -7.785 25.748 1.00 93.38 223 ASP A C 1
ATOM 1771 O O . ASP A 1 223 ? -4.575 -7.450 25.203 1.00 93.38 223 ASP A O 1
ATOM 1775 N N . ILE A 1 224 ? -6.792 -7.207 25.463 1.00 94.06 224 ILE A N 1
ATOM 1776 C CA . ILE A 1 224 ? -6.952 -6.144 24.462 1.00 94.06 224 ILE A CA 1
ATOM 1777 C C . ILE A 1 224 ? -6.214 -4.861 24.882 1.00 94.06 224 ILE A C 1
ATOM 1779 O O . ILE A 1 224 ? -5.819 -4.086 24.014 1.00 94.06 224 ILE A O 1
ATOM 1783 N N . SER A 1 225 ? -5.942 -4.646 26.177 1.00 94.19 225 SER A N 1
ATOM 1784 C CA . SER A 1 225 ? -5.281 -3.424 26.663 1.00 94.19 225 SER A CA 1
ATOM 1785 C C . SER A 1 225 ? -3.855 -3.241 26.130 1.00 94.19 225 SER A C 1
ATOM 1787 O O . SER A 1 225 ? -3.337 -2.123 26.096 1.00 94.19 225 SER A O 1
ATOM 1789 N N . ILE A 1 226 ? -3.227 -4.320 25.647 1.00 95.75 226 ILE A N 1
ATOM 1790 C CA . ILE A 1 226 ? -1.905 -4.265 25.012 1.00 95.75 226 ILE A CA 1
ATOM 1791 C C . ILE A 1 226 ? -1.970 -3.745 23.570 1.00 95.75 226 ILE A C 1
ATOM 1793 O O . ILE A 1 226 ? -0.922 -3.451 22.984 1.00 95.75 226 ILE A O 1
ATOM 1797 N N . LEU A 1 227 ? -3.164 -3.673 22.976 1.00 97.81 227 LEU A N 1
ATOM 1798 C CA . LEU A 1 227 ? -3.370 -3.269 21.594 1.00 97.81 227 LEU A CA 1
ATOM 1799 C C . LEU A 1 227 ? -3.589 -1.763 21.479 1.00 97.81 227 LEU A C 1
ATOM 1801 O O . LEU A 1 227 ? -4.393 -1.145 22.176 1.00 97.81 227 LEU A O 1
ATOM 1805 N N . SER A 1 228 ? -2.894 -1.166 20.520 1.00 97.38 228 SER A N 1
ATOM 1806 C CA . SER A 1 228 ? -3.127 0.217 20.114 1.00 97.38 228 SER A CA 1
ATOM 1807 C C . SER A 1 228 ? -2.956 0.368 18.612 1.00 97.38 228 SER A C 1
ATOM 1809 O O . SER A 1 228 ? -2.242 -0.407 17.976 1.00 97.38 228 SER A O 1
ATOM 1811 N N . ILE A 1 229 ? -3.592 1.387 18.050 1.00 97.12 229 ILE A N 1
ATOM 1812 C CA . ILE A 1 229 ? -3.364 1.813 16.675 1.00 97.12 229 ILE A CA 1
ATOM 1813 C C . ILE A 1 229 ? -2.499 3.071 16.641 1.00 97.12 229 ILE A C 1
ATOM 1815 O O . ILE A 1 229 ? -2.550 3.908 17.547 1.00 97.12 229 ILE A O 1
ATOM 1819 N N . LEU A 1 230 ? -1.729 3.212 15.567 1.00 94.81 230 LEU A N 1
ATOM 1820 C CA . LEU A 1 230 ? -1.009 4.425 15.202 1.00 94.81 230 LEU A CA 1
ATOM 1821 C C . LEU A 1 230 ? -1.369 4.794 13.757 1.00 94.81 230 LEU A C 1
ATOM 1823 O O . LEU A 1 230 ? -1.127 4.006 12.842 1.00 94.81 230 LEU A O 1
ATOM 1827 N N . ALA A 1 231 ? -1.938 5.983 13.564 1.00 93.75 231 ALA A N 1
ATOM 1828 C CA . ALA A 1 231 ? -2.392 6.501 12.272 1.00 93.75 231 ALA A CA 1
ATOM 1829 C C . ALA A 1 231 ? -1.842 7.918 12.006 1.00 93.75 231 ALA A C 1
ATOM 1831 O O . ALA A 1 231 ? -1.399 8.606 12.930 1.00 93.75 231 ALA A O 1
ATOM 1832 N N . GLY A 1 232 ? -1.877 8.360 10.744 1.00 89.56 232 GLY A N 1
ATOM 1833 C CA . GLY A 1 232 ? -1.465 9.718 10.348 1.00 89.56 232 GLY A CA 1
ATOM 1834 C C . GLY A 1 232 ? 0.051 9.920 10.233 1.00 89.56 232 GLY A C 1
ATOM 1835 O O . GLY A 1 232 ? 0.543 11.036 10.411 1.00 89.56 232 GLY A O 1
ATOM 1836 N N . THR A 1 233 ? 0.806 8.849 9.967 1.00 86.50 233 THR A N 1
ATOM 1837 C CA . THR A 1 233 ? 2.273 8.870 9.862 1.00 86.50 233 THR A CA 1
ATOM 1838 C C . THR A 1 233 ? 2.786 7.906 8.797 1.00 86.50 233 THR A C 1
ATOM 1840 O O . THR A 1 233 ? 2.210 6.838 8.606 1.00 86.50 233 THR A O 1
ATOM 1843 N N . ASN A 1 234 ? 3.916 8.244 8.169 1.00 86.19 234 ASN A N 1
ATOM 1844 C CA . ASN A 1 234 ? 4.736 7.299 7.403 1.00 86.19 234 ASN A CA 1
ATOM 1845 C C . ASN A 1 234 ? 5.838 6.656 8.269 1.00 86.19 234 ASN A C 1
ATOM 1847 O O . ASN A 1 234 ? 6.463 5.692 7.836 1.00 86.19 234 ASN A O 1
ATOM 1851 N N . TYR A 1 235 ? 6.086 7.156 9.484 1.00 87.06 235 TYR A N 1
ATOM 1852 C CA . TYR A 1 235 ? 7.183 6.731 10.360 1.00 87.06 235 TYR A CA 1
ATOM 1853 C C . TYR A 1 235 ? 6.670 5.989 11.598 1.00 87.06 235 TYR A C 1
ATOM 1855 O O . TYR A 1 235 ? 5.813 6.505 12.317 1.00 87.06 235 TYR A O 1
ATOM 1863 N N . LEU A 1 236 ? 7.252 4.822 11.904 1.00 84.38 236 LEU A N 1
ATOM 1864 C CA . LEU A 1 236 ? 6.895 4.044 13.103 1.00 84.38 236 LEU A CA 1
ATOM 1865 C C . LEU A 1 236 ? 7.468 4.621 14.405 1.00 84.38 236 LEU A C 1
ATOM 1867 O O . LEU A 1 236 ? 6.828 4.529 15.451 1.00 84.38 236 LEU A O 1
ATOM 1871 N N . TYR A 1 237 ? 8.680 5.183 14.351 1.00 78.31 237 TYR A N 1
ATOM 1872 C CA . TYR A 1 237 ? 9.483 5.497 15.544 1.00 78.31 237 TYR A CA 1
ATOM 1873 C C . TYR A 1 237 ? 9.808 6.989 15.712 1.00 78.31 237 TYR A C 1
ATOM 1875 O O . TYR A 1 237 ? 10.576 7.343 16.603 1.00 78.31 237 TYR A O 1
ATOM 1883 N N . TYR A 1 238 ? 9.245 7.868 14.873 1.00 67.75 238 TYR A N 1
ATOM 1884 C CA . TYR A 1 238 ? 9.503 9.313 14.916 1.00 67.75 238 TYR A CA 1
ATOM 1885 C C . TYR A 1 238 ? 8.221 10.091 15.273 1.00 67.75 238 TYR A C 1
ATOM 1887 O O . TYR A 1 238 ? 7.378 10.312 14.407 1.00 67.75 238 TYR A O 1
ATOM 1895 N N . PRO A 1 239 ? 8.033 10.491 16.547 1.00 55.88 239 PRO A N 1
ATOM 1896 C CA . PRO A 1 239 ? 6.759 11.019 17.047 1.00 55.88 239 PRO A CA 1
ATOM 1897 C C . PRO A 1 239 ? 6.550 12.532 16.834 1.00 55.88 239 PRO A C 1
ATOM 1899 O O . PRO A 1 239 ? 5.627 13.107 17.402 1.00 55.88 239 PRO A O 1
ATOM 1902 N N . SER A 1 240 ? 7.392 13.220 16.058 1.00 53.06 240 SER A N 1
ATOM 1903 C CA . SER A 1 240 ? 7.470 14.690 16.072 1.00 53.06 240 SER A CA 1
ATOM 1904 C C . SER A 1 240 ? 6.526 15.413 15.099 1.00 53.06 240 SER A C 1
ATOM 1906 O O . SER A 1 240 ? 6.876 16.483 14.600 1.00 53.06 240 SER A O 1
ATOM 1908 N N . VAL A 1 241 ? 5.345 14.861 14.804 1.00 62.44 241 VAL A N 1
ATOM 1909 C CA . VAL A 1 241 ? 4.395 15.477 13.861 1.00 62.44 241 VAL A CA 1
ATOM 1910 C C . VAL A 1 241 ? 2.998 15.563 14.467 1.00 62.44 241 VAL A C 1
ATOM 1912 O O . VAL A 1 241 ? 2.495 14.604 15.042 1.00 62.44 241 VAL A O 1
ATOM 1915 N N . THR A 1 242 ? 2.344 16.714 14.308 1.00 67.69 242 THR A N 1
ATOM 1916 C CA . THR A 1 242 ? 0.988 16.994 14.819 1.00 67.69 242 THR A CA 1
ATOM 1917 C C . THR A 1 242 ? -0.113 16.155 14.159 1.00 67.69 242 THR A C 1
ATOM 1919 O O . THR A 1 242 ? -1.261 16.201 14.590 1.00 67.69 242 THR A O 1
ATOM 1922 N N . THR A 1 243 ? 0.223 15.395 13.116 1.00 77.12 243 THR A N 1
ATOM 1923 C CA . THR A 1 243 ? -0.690 14.523 12.364 1.00 77.12 243 THR A CA 1
ATOM 1924 C C . THR A 1 243 ? -0.894 13.162 13.027 1.00 77.12 243 THR A C 1
ATOM 1926 O O . THR A 1 243 ? -1.888 12.490 12.756 1.00 77.12 243 THR A O 1
ATOM 1929 N N . ILE A 1 244 ? 0.038 12.749 13.891 1.00 87.81 244 ILE A N 1
ATOM 1930 C CA . ILE A 1 244 ? 0.073 11.405 14.464 1.00 87.81 244 ILE A CA 1
ATOM 1931 C C . ILE A 1 244 ? -1.028 11.247 15.504 1.00 87.81 244 ILE A C 1
ATOM 1933 O O . ILE A 1 244 ? -1.127 12.023 16.455 1.00 87.81 244 ILE A O 1
ATOM 1937 N N . GLN A 1 245 ? -1.818 10.186 15.365 1.00 92.25 245 GLN A N 1
ATOM 1938 C CA . GLN A 1 245 ? -2.853 9.838 16.327 1.00 92.25 245 GLN A CA 1
ATOM 1939 C C . GLN A 1 245 ? -2.704 8.397 16.779 1.00 92.25 245 GLN A C 1
ATOM 1941 O O . GLN A 1 245 ? -2.667 7.464 15.978 1.00 92.25 245 GLN A O 1
ATOM 1946 N N . ARG A 1 246 ? -2.628 8.239 18.098 1.00 93.62 246 ARG A N 1
ATOM 1947 C CA . ARG A 1 246 ? -2.599 6.953 18.781 1.00 93.62 246 ARG A CA 1
ATOM 1948 C C . ARG A 1 246 ? -3.907 6.755 19.532 1.00 93.62 246 ARG A C 1
ATOM 1950 O O . ARG A 1 246 ? -4.375 7.688 20.192 1.00 93.62 246 ARG A O 1
ATOM 1957 N N . ARG A 1 247 ? -4.473 5.554 19.447 1.00 96.19 247 ARG A N 1
ATOM 1958 C CA . ARG A 1 247 ? -5.658 5.141 20.210 1.00 96.19 247 ARG A CA 1
ATOM 1959 C C . ARG A 1 247 ? -5.460 3.737 20.755 1.00 96.19 247 ARG A C 1
ATOM 1961 O O . ARG A 1 247 ? -4.859 2.904 20.079 1.00 96.19 247 ARG A O 1
ATOM 1968 N N . ALA A 1 248 ? -5.935 3.494 21.971 1.00 97.19 248 ALA A N 1
ATOM 1969 C CA . ALA A 1 248 ? -6.085 2.133 22.464 1.00 97.19 248 ALA A CA 1
ATOM 1970 C C . ALA A 1 248 ? -7.191 1.440 21.659 1.00 97.19 248 ALA A C 1
ATOM 1972 O O . ALA A 1 248 ? -8.165 2.084 21.268 1.00 97.19 248 ALA A O 1
ATOM 1973 N N . VAL A 1 249 ? -7.024 0.148 21.391 1.00 97.88 249 VAL A N 1
ATOM 1974 C CA . VAL A 1 249 ? -8.108 -0.659 20.825 1.00 97.88 249 VAL A CA 1
ATOM 1975 C C . VAL A 1 249 ? -9.097 -0.953 21.950 1.00 97.88 249 VAL A C 1
ATOM 1977 O O . VAL A 1 249 ? -8.698 -1.393 23.025 1.00 97.88 249 VAL A O 1
ATOM 1980 N N . THR A 1 250 ? -10.377 -0.683 21.717 1.00 96.94 250 THR A N 1
ATOM 1981 C CA . THR A 1 250 ? -11.467 -0.889 22.683 1.00 96.94 250 THR A CA 1
ATOM 1982 C C . THR A 1 250 ? -12.295 -2.131 22.364 1.00 96.94 250 THR A C 1
ATOM 1984 O O . THR A 1 250 ? -12.936 -2.683 23.255 1.00 96.94 250 THR A O 1
ATOM 1987 N N . GLY A 1 251 ? -12.236 -2.619 21.121 1.00 97.06 251 GLY A N 1
ATOM 1988 C CA . GLY A 1 251 ? -12.923 -3.831 20.687 1.00 97.06 251 GLY A CA 1
ATOM 1989 C C . GLY A 1 251 ? -12.202 -4.532 19.540 1.00 97.06 251 GLY A C 1
ATOM 1990 O O . GLY A 1 251 ? -11.588 -3.894 18.683 1.00 97.06 251 GLY A O 1
ATOM 1991 N N . VAL A 1 252 ? -12.284 -5.862 19.527 1.00 97.88 252 VAL A N 1
ATOM 1992 C CA . VAL A 1 252 ? -11.771 -6.718 18.453 1.00 97.88 252 VAL A CA 1
ATOM 1993 C C . VAL A 1 252 ? -12.871 -7.693 18.059 1.00 97.88 252 VAL A C 1
ATOM 1995 O O . VAL A 1 252 ? -13.389 -8.420 18.903 1.00 97.88 252 VAL A O 1
ATOM 1998 N N . ILE A 1 253 ? -13.221 -7.711 16.777 1.00 98.00 253 ILE A N 1
ATOM 1999 C CA . ILE A 1 253 ? -14.304 -8.536 16.242 1.00 98.00 253 ILE A CA 1
ATOM 2000 C C . ILE A 1 253 ? -13.709 -9.394 15.132 1.00 98.00 253 ILE A C 1
ATOM 2002 O O . ILE A 1 253 ? -13.450 -8.919 14.027 1.00 98.00 253 ILE A O 1
ATOM 2006 N N . ILE A 1 254 ? -13.424 -10.652 15.457 1.00 98.44 254 ILE A N 1
ATOM 2007 C CA . ILE A 1 254 ? -12.860 -11.638 14.530 1.00 98.44 254 ILE A CA 1
ATOM 2008 C C . ILE A 1 254 ? -14.004 -12.300 13.765 1.00 98.44 254 ILE A C 1
ATOM 2010 O O . ILE A 1 254 ? -15.060 -12.565 14.343 1.00 98.44 254 ILE A O 1
ATOM 2014 N N . HIS A 1 255 ? -13.801 -12.582 12.477 1.00 98.44 255 HIS A N 1
ATOM 2015 C CA . HIS A 1 255 ? -14.779 -13.341 11.705 1.00 98.44 255 HIS A CA 1
ATOM 2016 C C . HIS A 1 255 ? -15.095 -14.680 12.403 1.00 98.44 255 HIS A C 1
ATOM 2018 O O . HIS A 1 255 ? -14.163 -15.423 12.716 1.00 98.44 255 HIS A O 1
ATOM 2024 N N . PRO A 1 256 ? -16.376 -15.031 12.627 1.00 97.69 256 PRO A N 1
ATOM 2025 C CA . PRO A 1 256 ? -16.751 -16.197 13.437 1.00 97.69 256 PRO A CA 1
ATOM 2026 C C . PRO A 1 256 ? -16.207 -17.520 12.883 1.00 97.69 256 PRO A C 1
ATOM 2028 O O . PRO A 1 256 ? -15.844 -18.409 13.645 1.00 97.69 256 PRO A O 1
ATOM 2031 N N . ASP A 1 257 ? -16.084 -17.616 11.558 1.00 97.94 257 ASP A N 1
ATOM 2032 C CA . ASP A 1 257 ? -15.542 -18.796 10.875 1.00 97.94 257 ASP A CA 1
ATOM 2033 C C . ASP A 1 257 ? -14.019 -18.739 10.632 1.00 97.94 257 ASP A C 1
ATOM 2035 O O . ASP A 1 257 ? -13.504 -19.477 9.784 1.00 97.94 257 ASP A O 1
ATOM 2039 N N . PHE A 1 258 ? -13.279 -17.838 11.293 1.00 98.25 258 PHE A N 1
ATOM 2040 C CA . PHE A 1 258 ? -11.817 -17.813 11.188 1.00 98.25 258 PHE A CA 1
ATOM 2041 C C . PHE A 1 258 ? -11.219 -19.143 11.654 1.00 98.25 258 PHE A C 1
ATOM 2043 O O . PHE A 1 258 ? -11.505 -19.631 12.746 1.00 98.25 258 PHE A O 1
ATOM 2050 N N . ASN A 1 259 ? -10.352 -19.722 10.824 1.00 97.44 259 ASN A N 1
ATOM 2051 C CA . ASN A 1 259 ? -9.661 -20.965 11.135 1.00 97.44 259 ASN A CA 1
ATOM 2052 C C . ASN A 1 259 ? -8.150 -20.731 11.107 1.00 97.44 259 ASN A C 1
ATOM 2054 O O . ASN A 1 259 ? -7.575 -20.507 10.045 1.00 97.44 259 ASN A O 1
ATOM 2058 N N . SER A 1 260 ? -7.502 -20.822 12.268 1.00 95.25 260 SER A N 1
ATOM 2059 C CA . SER A 1 260 ? -6.063 -20.577 12.425 1.00 95.25 260 SER A CA 1
ATOM 2060 C C . SER A 1 260 ? -5.164 -21.671 11.835 1.00 95.25 260 SER A C 1
ATOM 2062 O O . SER A 1 260 ? -3.967 -21.450 11.683 1.00 95.25 260 SER A O 1
ATOM 2064 N N . VAL A 1 261 ? -5.713 -22.840 11.486 1.00 93.06 261 VAL A N 1
ATOM 2065 C CA . VAL A 1 261 ? -4.964 -23.934 10.847 1.00 93.06 261 VAL A CA 1
ATOM 2066 C C . VAL A 1 261 ? -4.926 -23.742 9.335 1.00 93.06 261 VAL A C 1
ATOM 2068 O O . VAL A 1 261 ? -3.868 -23.845 8.723 1.00 93.06 261 VAL A O 1
ATOM 2071 N N . THR A 1 262 ? -6.075 -23.453 8.723 1.00 93.75 262 THR A N 1
ATOM 2072 C CA . THR A 1 262 ? -6.188 -23.251 7.268 1.00 93.75 262 THR A CA 1
ATOM 2073 C C . THR A 1 262 ? -6.002 -21.795 6.841 1.00 93.75 262 THR A C 1
ATOM 2075 O O . THR A 1 262 ? -5.952 -21.528 5.642 1.00 93.75 262 THR A O 1
ATOM 2078 N N . ILE A 1 263 ? -5.941 -20.863 7.800 1.00 94.56 263 ILE A N 1
ATOM 2079 C CA . ILE A 1 263 ? -5.903 -19.401 7.606 1.00 94.56 263 ILE A CA 1
ATOM 2080 C C . ILE A 1 263 ? -7.035 -18.931 6.668 1.00 94.56 263 ILE A C 1
ATOM 2082 O O . ILE A 1 263 ? -6.894 -18.039 5.835 1.00 94.56 263 ILE A O 1
ATOM 2086 N N . THR A 1 264 ? -8.202 -19.571 6.774 1.00 96.94 264 THR A N 1
ATOM 2087 C CA . THR A 1 264 ? -9.411 -19.167 6.042 1.00 96.94 264 THR A CA 1
ATOM 2088 C C . THR A 1 264 ? -10.228 -18.192 6.873 1.00 96.94 264 THR A C 1
ATOM 2090 O O . THR A 1 264 ? -10.253 -18.300 8.097 1.00 96.94 264 THR A O 1
ATOM 2093 N N . ASN A 1 265 ? -10.936 -17.281 6.200 1.00 98.00 265 ASN A N 1
ATOM 2094 C CA . ASN A 1 265 ? -11.697 -16.199 6.836 1.00 98.00 265 ASN A CA 1
ATOM 2095 C C . ASN A 1 265 ? -10.813 -15.276 7.696 1.00 98.00 265 ASN A C 1
ATOM 2097 O O . ASN A 1 265 ? -11.202 -14.853 8.780 1.00 98.00 265 ASN A O 1
ATOM 2101 N N . ASP A 1 266 ? -9.600 -14.996 7.210 1.00 98.31 266 ASP A N 1
ATOM 2102 C CA . ASP A 1 266 ? -8.570 -14.222 7.908 1.00 98.31 266 ASP A CA 1
ATOM 2103 C C . ASP A 1 266 ? -8.847 -12.707 7.882 1.00 98.31 266 ASP A C 1
ATOM 2105 O O . ASP A 1 266 ? -8.154 -11.930 7.227 1.00 98.31 266 ASP A O 1
ATOM 2109 N N . ILE A 1 267 ? -9.900 -12.287 8.583 1.00 98.69 267 ILE A N 1
ATOM 2110 C CA . ILE A 1 267 ? -10.330 -10.890 8.701 1.00 98.69 267 ILE A CA 1
ATOM 2111 C C . ILE A 1 267 ? -10.841 -10.586 10.114 1.00 98.69 267 ILE A C 1
ATOM 2113 O O . ILE A 1 267 ? -11.565 -11.378 10.722 1.00 98.69 267 ILE A O 1
ATOM 2117 N N . ALA A 1 268 ? -10.484 -9.412 10.626 1.00 98.62 268 ALA A N 1
ATOM 2118 C CA . ALA A 1 268 ? -10.996 -8.870 11.876 1.00 98.62 268 ALA A CA 1
ATOM 2119 C C . ALA A 1 268 ? -11.208 -7.352 11.784 1.00 98.62 268 ALA A C 1
ATOM 2121 O O . ALA A 1 268 ? -10.537 -6.655 11.017 1.00 98.62 268 ALA A O 1
ATOM 2122 N N . ILE A 1 269 ? -12.134 -6.846 12.596 1.00 98.62 269 ILE A N 1
ATOM 2123 C CA . ILE A 1 269 ? -12.401 -5.420 12.784 1.00 98.62 269 ILE A CA 1
ATOM 2124 C C . ILE A 1 269 ? -11.845 -4.979 14.137 1.00 98.62 269 ILE A C 1
ATOM 2126 O O . ILE A 1 269 ? -12.025 -5.654 15.152 1.00 98.62 269 ILE A O 1
ATOM 2130 N N . LEU A 1 270 ? -11.170 -3.836 14.134 1.00 98.56 270 LEU A N 1
ATOM 2131 C CA . LEU A 1 270 ? -10.682 -3.132 15.310 1.00 98.56 270 LEU A CA 1
ATOM 2132 C C . LEU A 1 270 ? -11.595 -1.938 15.572 1.00 98.56 270 LEU A C 1
ATOM 2134 O O . LEU A 1 270 ? -11.855 -1.167 14.647 1.00 98.56 270 LEU A O 1
ATOM 2138 N N . GLN A 1 271 ? -12.015 -1.770 16.820 1.00 97.94 271 GLN A N 1
ATOM 2139 C CA . GLN A 1 271 ? -12.730 -0.596 17.309 1.00 97.94 271 GLN A CA 1
ATOM 2140 C C . GLN A 1 271 ? -11.825 0.198 18.256 1.00 97.94 271 GLN A C 1
ATOM 2142 O O . GLN A 1 271 ? -11.045 -0.385 19.014 1.00 97.94 271 GLN A O 1
ATOM 2147 N N . PHE A 1 272 ? -11.903 1.522 18.197 1.00 97.31 272 PHE A N 1
ATOM 2148 C CA . PHE A 1 272 ? -11.127 2.441 19.029 1.00 97.31 272 PHE A CA 1
ATOM 2149 C C . PHE A 1 272 ? -11.860 3.776 19.178 1.00 97.31 272 PHE A C 1
ATOM 2151 O O . PHE A 1 272 ? -12.762 4.083 18.401 1.00 97.31 272 PHE A O 1
ATOM 2158 N N . ASP A 1 273 ? -11.450 4.587 20.157 1.00 94.62 273 ASP A N 1
ATOM 2159 C CA . ASP A 1 273 ? -12.016 5.929 20.321 1.00 94.62 273 ASP A CA 1
ATOM 2160 C C . ASP A 1 273 ? -11.788 6.785 19.060 1.00 94.62 273 ASP A C 1
ATOM 2162 O O . ASP A 1 273 ? -10.699 6.713 18.469 1.00 94.62 273 ASP A O 1
ATOM 2166 N N . PRO A 1 274 ? -12.745 7.658 18.689 1.00 94.75 274 PRO A N 1
ATOM 2167 C CA . PRO A 1 274 ? -12.683 8.441 17.463 1.00 94.75 274 PRO A CA 1
ATOM 2168 C C . PRO A 1 274 ? -11.336 9.133 17.206 1.00 94.75 274 PRO A C 1
ATOM 2170 O O . PRO A 1 274 ? -10.739 9.809 18.061 1.00 94.75 274 PRO A O 1
ATOM 2173 N N . LEU A 1 275 ? -10.857 8.992 15.975 1.00 93.38 275 LEU A N 1
ATOM 2174 C CA . LEU A 1 275 ? -9.763 9.777 15.423 1.00 93.38 275 LEU A CA 1
ATOM 2175 C C . LEU A 1 275 ? -10.258 11.174 15.037 1.00 93.38 275 LEU A C 1
ATOM 2177 O O . LEU A 1 275 ? -11.346 11.350 14.495 1.00 93.38 275 LEU A O 1
ATOM 2181 N N . ASN A 1 276 ? -9.409 12.175 15.251 1.00 90.56 276 ASN A N 1
ATOM 2182 C CA . ASN A 1 276 ? -9.672 13.546 14.837 1.00 90.56 276 ASN A CA 1
ATOM 2183 C C . ASN A 1 276 ? -9.421 13.673 13.330 1.00 90.56 276 ASN A C 1
ATOM 2185 O O . ASN A 1 276 ? -8.271 13.722 12.879 1.00 90.56 276 ASN A O 1
ATOM 2189 N N . VAL A 1 277 ? -10.489 13.711 12.539 1.00 85.12 277 VAL A N 1
ATOM 2190 C CA . VAL A 1 277 ? -10.405 13.884 11.085 1.00 85.12 277 VAL A CA 1
ATOM 2191 C C . VAL A 1 277 ? -10.447 15.372 10.759 1.00 85.12 277 VAL A C 1
ATOM 2193 O O . VAL A 1 277 ? -11.411 16.066 11.068 1.00 85.12 277 VAL A O 1
ATOM 2196 N N . SER A 1 278 ? -9.386 15.880 10.141 1.00 77.50 278 SER A N 1
ATOM 2197 C CA . SER A 1 278 ? -9.298 17.264 9.686 1.00 77.50 278 SER A CA 1
ATOM 2198 C C . SER A 1 278 ? -8.453 17.336 8.418 1.00 77.50 278 SER A C 1
ATOM 2200 O O . SER A 1 278 ? -7.677 16.431 8.110 1.00 77.50 278 SER A O 1
ATOM 2202 N N . SER A 1 279 ? -8.522 18.458 7.705 1.00 66.81 279 SER A N 1
ATOM 2203 C CA . SER A 1 279 ? -7.632 18.719 6.563 1.00 66.81 279 SER A CA 1
ATOM 2204 C C . SER A 1 279 ? -6.139 18.681 6.940 1.00 66.81 279 SER A C 1
ATOM 2206 O O . SER A 1 279 ? -5.279 18.421 6.091 1.00 66.81 279 SER A O 1
ATOM 2208 N N . SER A 1 280 ? -5.817 18.906 8.218 1.00 67.56 280 SER A N 1
ATOM 2209 C CA . SER A 1 280 ? -4.462 18.835 8.761 1.00 67.56 280 SER A CA 1
ATOM 2210 C C . SER A 1 280 ? -4.053 17.445 9.251 1.00 67.56 280 SER A C 1
ATOM 2212 O O . SER A 1 280 ? -2.854 17.190 9.286 1.00 67.56 280 SER A O 1
ATOM 2214 N N . SER A 1 281 ? -4.983 16.538 9.583 1.00 67.44 281 SER A N 1
ATOM 2215 C CA . SER A 1 281 ? -4.650 15.234 10.181 1.00 67.44 281 SER A CA 1
ATOM 2216 C C . SER A 1 281 ? -4.044 14.234 9.196 1.00 67.44 281 SER A C 1
ATOM 2218 O O . SER A 1 281 ? -3.467 13.238 9.624 1.00 67.44 281 SER A O 1
ATOM 2220 N N . LYS A 1 282 ? -4.141 14.504 7.885 1.00 79.50 282 LYS A N 1
ATOM 2221 C CA . LYS A 1 282 ? -3.644 13.634 6.798 1.00 79.50 282 LYS A CA 1
ATOM 2222 C C . LYS A 1 282 ? -4.238 12.218 6.816 1.00 79.50 282 LYS A C 1
ATOM 2224 O O . LYS A 1 282 ? -3.726 11.330 6.137 1.00 79.50 282 LYS A O 1
ATOM 2229 N N . LEU A 1 283 ? -5.327 12.028 7.559 1.00 88.12 283 LEU A N 1
ATOM 2230 C CA . LEU A 1 283 ? -6.099 10.796 7.587 1.00 88.12 283 LEU A CA 1
ATOM 2231 C C . LEU A 1 283 ? -7.042 10.728 6.388 1.00 88.12 283 LEU A C 1
ATOM 2233 O O . LEU A 1 283 ? -7.538 11.746 5.905 1.00 88.12 283 LEU A O 1
ATOM 2237 N N . ALA A 1 284 ? -7.284 9.508 5.934 1.00 90.00 284 ALA A N 1
ATOM 2238 C CA . ALA A 1 284 ? -8.260 9.169 4.914 1.00 90.00 284 ALA A CA 1
ATOM 2239 C C . ALA A 1 284 ? -8.826 7.775 5.199 1.00 90.00 284 ALA A C 1
ATOM 2241 O O . ALA A 1 284 ? -8.279 7.033 6.013 1.00 90.00 284 ALA A O 1
ATOM 2242 N N . PHE A 1 285 ? -9.893 7.408 4.499 1.00 93.38 285 PHE A N 1
ATOM 2243 C CA . PHE A 1 285 ? -10.510 6.085 4.592 1.00 93.38 285 PHE A CA 1
ATOM 2244 C C . PHE A 1 285 ? -10.351 5.349 3.269 1.00 93.38 285 PHE A C 1
ATOM 2246 O O . PHE A 1 285 ? -10.379 5.984 2.216 1.00 93.38 285 PHE A O 1
ATOM 2253 N N . ILE A 1 286 ? -10.171 4.029 3.294 1.00 95.31 286 ILE A N 1
ATOM 2254 C CA . ILE A 1 286 ? -10.115 3.222 2.066 1.00 95.31 286 ILE A CA 1
ATOM 2255 C C . ILE A 1 286 ? -11.535 2.867 1.606 1.00 95.31 286 ILE A C 1
ATOM 2257 O O . ILE A 1 286 ? -12.405 2.602 2.435 1.00 95.31 286 ILE A O 1
ATOM 2261 N N . CYS A 1 287 ? -11.796 2.850 0.295 1.00 95.25 287 CYS A N 1
ATOM 2262 C CA . CYS A 1 287 ? -13.088 2.369 -0.196 1.00 95.25 287 CYS A CA 1
ATOM 2263 C C . CYS A 1 287 ? -13.181 0.845 -0.110 1.00 95.25 287 CYS A C 1
ATOM 2265 O O . CYS A 1 287 ? -12.200 0.130 -0.324 1.00 95.25 287 CYS A O 1
ATOM 2267 N N . LEU A 1 288 ? -14.388 0.341 0.130 1.00 97.25 288 LEU A N 1
ATOM 2268 C CA . LEU A 1 288 ? -14.681 -1.088 0.103 1.00 97.25 288 LEU A CA 1
ATOM 2269 C C . LEU A 1 288 ? -15.246 -1.512 -1.262 1.00 97.25 288 LEU A C 1
ATOM 2271 O O . LEU A 1 288 ? -15.963 -0.739 -1.902 1.00 97.25 288 LEU A O 1
ATOM 2275 N N . PRO A 1 289 ? -14.944 -2.735 -1.726 1.00 97.12 289 PRO A N 1
ATOM 2276 C CA . PRO A 1 289 ? -15.565 -3.289 -2.918 1.00 97.12 289 PRO A CA 1
ATOM 2277 C C . PRO A 1 289 ? -17.037 -3.643 -2.665 1.00 97.12 289 PRO A C 1
ATOM 2279 O O . PRO A 1 289 ? -17.521 -3.661 -1.534 1.00 97.12 289 PRO A O 1
ATOM 2282 N N . LYS A 1 290 ? -17.765 -3.968 -3.735 1.00 96.00 290 LYS A N 1
ATOM 2283 C CA . LYS A 1 290 ? -19.119 -4.521 -3.614 1.00 96.00 290 LYS A CA 1
ATOM 2284 C C . LYS A 1 290 ? -19.050 -5.988 -3.177 1.00 96.00 290 LYS A C 1
ATOM 2286 O O . LYS A 1 290 ? -18.087 -6.691 -3.488 1.00 96.00 290 LYS A O 1
ATOM 2291 N N . GLN A 1 291 ? -20.094 -6.462 -2.491 1.00 97.00 291 GLN A N 1
ATOM 2292 C CA . GLN A 1 291 ? -20.195 -7.862 -2.064 1.00 97.00 291 GLN A CA 1
ATOM 2293 C C . GLN A 1 291 ? -19.981 -8.806 -3.253 1.00 97.00 291 GLN A C 1
ATOM 2295 O O . GLN A 1 291 ? -20.676 -8.708 -4.265 1.00 97.00 291 GLN A O 1
ATOM 2300 N N . ASN A 1 292 ? -19.037 -9.734 -3.099 1.00 95.69 292 ASN A N 1
ATOM 2301 C CA . ASN A 1 292 ? -18.655 -10.742 -4.089 1.00 95.69 292 ASN A CA 1
ATOM 2302 C C . ASN A 1 292 ? -18.236 -10.169 -5.458 1.00 95.69 292 ASN A C 1
ATOM 2304 O O . ASN A 1 292 ? -18.332 -10.861 -6.470 1.00 95.69 292 ASN A O 1
ATOM 2308 N N . GLN A 1 293 ? -17.779 -8.914 -5.507 1.00 96.69 293 GLN A N 1
ATOM 2309 C CA . GLN A 1 293 ? -17.245 -8.291 -6.717 1.00 96.69 293 GLN A CA 1
ATOM 2310 C C . GLN A 1 293 ? -15.848 -7.751 -6.437 1.00 96.69 293 GLN A C 1
ATOM 2312 O O . GLN A 1 293 ? -15.683 -6.716 -5.792 1.00 96.69 293 GLN A O 1
ATOM 2317 N N . ASP A 1 294 ? -14.835 -8.462 -6.924 1.00 96.12 294 ASP A N 1
ATOM 2318 C CA . ASP A 1 294 ? -13.454 -8.010 -6.805 1.00 96.12 294 ASP A CA 1
ATOM 2319 C C . ASP A 1 294 ? -13.247 -6.691 -7.571 1.00 96.12 294 ASP A C 1
ATOM 2321 O O . ASP A 1 294 ? -13.715 -6.559 -8.705 1.00 96.12 294 ASP A O 1
ATOM 2325 N N . PRO A 1 295 ? -12.489 -5.728 -7.018 1.00 93.44 295 PRO A N 1
ATOM 2326 C CA . PRO A 1 295 ? -12.154 -4.486 -7.713 1.00 93.44 295 PRO A CA 1
ATOM 2327 C C . PRO A 1 295 ? -11.020 -4.679 -8.740 1.00 93.44 295 PRO A C 1
ATOM 2329 O O . PRO A 1 295 ? -10.378 -3.723 -9.158 1.00 93.44 295 PRO A O 1
ATOM 2332 N N . PHE A 1 296 ? -10.716 -5.917 -9.125 1.00 90.38 296 PHE A N 1
ATOM 2333 C CA . PHE A 1 296 ? -9.599 -6.255 -9.997 1.00 90.38 296 PHE A CA 1
ATOM 2334 C C . PHE A 1 296 ? -9.927 -7.469 -10.864 1.00 90.38 296 PHE A C 1
ATOM 2336 O O . PHE A 1 296 ? -10.868 -8.216 -10.607 1.00 90.38 296 PHE A O 1
ATOM 2343 N N . GLN A 1 297 ? -9.118 -7.678 -11.898 1.00 87.31 297 GLN A N 1
ATOM 2344 C CA . GLN A 1 297 ? -9.156 -8.861 -12.747 1.00 87.31 297 GLN A CA 1
ATOM 2345 C C . GLN A 1 297 ? -7.838 -9.630 -12.627 1.00 87.31 297 GLN A C 1
ATOM 2347 O O . GLN A 1 297 ? -6.848 -9.149 -12.071 1.00 87.31 297 GLN A O 1
ATOM 2352 N N . THR A 1 298 ? -7.800 -10.847 -13.171 1.00 80.50 298 THR A N 1
ATOM 2353 C CA . THR A 1 298 ? -6.523 -11.557 -13.320 1.00 80.50 298 THR A CA 1
ATOM 2354 C C . THR A 1 298 ? -5.550 -10.685 -14.112 1.00 80.50 298 THR A C 1
ATOM 2356 O O . THR A 1 298 ? -5.936 -10.063 -15.099 1.00 80.50 298 THR A O 1
ATOM 2359 N N . ASN A 1 299 ? -4.291 -10.664 -13.684 1.00 75.56 299 ASN A N 1
ATOM 2360 C CA . ASN A 1 299 ? -3.207 -9.848 -14.220 1.00 75.56 299 ASN A CA 1
ATOM 2361 C C . ASN A 1 299 ? -3.304 -8.341 -13.935 1.00 75.56 299 ASN A C 1
ATOM 2363 O O . ASN A 1 299 ? -2.407 -7.611 -14.363 1.00 75.56 299 ASN A O 1
ATOM 2367 N N . SER A 1 300 ? -4.321 -7.869 -13.202 1.00 78.62 300 SER A N 1
ATOM 2368 C CA . SER A 1 300 ? -4.373 -6.483 -12.731 1.00 78.62 300 SER A CA 1
ATOM 2369 C C . SER A 1 300 ? -3.204 -6.169 -11.797 1.00 78.62 300 SER A C 1
ATOM 2371 O O . SER A 1 300 ? -2.794 -7.006 -10.990 1.00 78.62 300 SER A O 1
ATOM 2373 N N . ALA A 1 301 ? -2.694 -4.943 -11.907 1.00 79.44 301 ALA A N 1
ATOM 2374 C CA . ALA A 1 301 ? -1.738 -4.387 -10.962 1.00 79.44 301 ALA A CA 1
ATOM 2375 C C . ALA A 1 301 ? -2.467 -3.960 -9.681 1.00 79.44 301 ALA A C 1
ATOM 2377 O O . ALA A 1 301 ? -3.492 -3.281 -9.747 1.00 79.44 301 ALA A O 1
ATOM 2378 N N . LEU A 1 302 ? -1.921 -4.357 -8.539 1.00 85.38 302 LEU A N 1
ATOM 2379 C CA . LEU A 1 302 ? -2.397 -4.035 -7.200 1.00 85.38 302 LEU A CA 1
ATOM 2380 C C . LEU A 1 302 ? -1.249 -3.428 -6.397 1.00 85.38 302 LEU A C 1
ATOM 2382 O O . LEU A 1 302 ? -0.089 -3.745 -6.649 1.00 85.38 302 LEU A O 1
ATOM 2386 N N . VAL A 1 303 ? -1.563 -2.578 -5.425 1.00 87.31 303 VAL A N 1
ATOM 2387 C CA . VAL A 1 303 ? -0.561 -1.915 -4.583 1.00 87.31 303 VAL A CA 1
ATOM 2388 C C . VAL A 1 303 ? -0.688 -2.412 -3.154 1.00 87.31 303 VAL A C 1
ATOM 2390 O O . VAL A 1 303 ? -1.740 -2.249 -2.538 1.00 87.31 303 VAL A O 1
ATOM 2393 N N . ALA A 1 304 ? 0.378 -3.014 -2.635 1.00 89.69 304 ALA A N 1
ATOM 2394 C CA . ALA A 1 304 ? 0.514 -3.330 -1.219 1.00 89.69 304 ALA A CA 1
ATOM 2395 C C . ALA A 1 304 ? 1.321 -2.232 -0.527 1.00 89.69 304 ALA A C 1
ATOM 2397 O O . ALA A 1 304 ? 2.265 -1.698 -1.114 1.00 89.69 304 ALA A O 1
ATOM 2398 N N . ILE A 1 305 ? 0.965 -1.913 0.715 1.00 90.38 305 ILE A N 1
ATOM 2399 C CA . ILE A 1 305 ? 1.687 -0.942 1.543 1.00 90.38 305 ILE A CA 1
ATOM 2400 C C . ILE A 1 305 ? 1.860 -1.471 2.964 1.00 90.38 305 ILE A C 1
ATOM 2402 O O . ILE A 1 305 ? 0.996 -2.183 3.479 1.00 90.38 305 ILE A O 1
ATOM 2406 N N . GLY A 1 306 ? 2.952 -1.084 3.614 1.00 91.19 306 GLY A N 1
ATOM 2407 C CA . GLY A 1 306 ? 3.207 -1.472 4.995 1.00 91.19 306 GLY A CA 1
ATOM 2408 C C . GLY A 1 306 ? 4.618 -1.150 5.472 1.00 91.19 306 GLY A C 1
ATOM 2409 O O . GLY A 1 306 ? 5.423 -0.538 4.766 1.00 91.19 306 GLY A O 1
ATOM 2410 N N . TRP A 1 307 ? 4.891 -1.518 6.720 1.00 89.44 307 TRP A N 1
ATOM 2411 C CA . TRP A 1 307 ? 6.192 -1.331 7.365 1.00 89.44 307 TRP A CA 1
ATOM 2412 C C . TRP A 1 307 ? 6.932 -2.647 7.562 1.00 89.44 307 TRP A C 1
ATOM 2414 O O . TRP A 1 307 ? 7.880 -2.699 8.341 1.00 89.44 307 TRP A O 1
ATOM 2424 N N . GLY A 1 308 ? 6.518 -3.718 6.893 1.00 79.69 308 GLY A N 1
ATOM 2425 C CA . GLY A 1 308 ? 7.128 -5.022 7.040 1.00 79.69 308 GLY A CA 1
ATOM 2426 C C . GLY A 1 308 ? 8.633 -5.019 6.785 1.00 79.69 308 GLY A C 1
ATOM 2427 O O . GLY A 1 308 ? 9.237 -4.079 6.257 1.00 79.69 308 GLY A O 1
ATOM 2428 N N . THR A 1 309 ? 9.281 -6.086 7.230 1.00 65.12 309 THR A N 1
ATOM 2429 C CA . THR A 1 309 ? 10.718 -6.282 7.066 1.00 65.12 309 THR A CA 1
ATOM 2430 C C . THR A 1 309 ? 11.088 -6.236 5.584 1.00 65.12 309 THR A C 1
ATOM 2432 O O . THR A 1 309 ? 10.591 -7.032 4.794 1.00 65.12 309 THR A O 1
ATOM 2435 N N . THR A 1 310 ? 12.030 -5.371 5.213 1.00 58.97 310 THR A N 1
ATOM 2436 C CA . THR A 1 310 ? 12.476 -5.193 3.816 1.00 58.97 310 THR A CA 1
ATOM 2437 C C . THR A 1 310 ? 13.334 -6.343 3.281 1.00 58.97 310 THR A C 1
ATOM 2439 O O . THR A 1 310 ? 13.713 -6.358 2.114 1.00 58.97 310 THR A O 1
ATOM 2442 N N . SER A 1 311 ? 13.663 -7.323 4.126 1.00 55.53 311 SER A N 1
ATOM 2443 C CA . SER A 1 311 ? 14.281 -8.583 3.717 1.00 55.53 311 SER A CA 1
ATOM 2444 C C . SER A 1 311 ? 13.834 -9.714 4.637 1.00 55.53 311 SER A C 1
ATOM 2446 O O . SER A 1 311 ? 13.627 -9.501 5.831 1.00 55.53 311 SER A O 1
ATOM 2448 N N . GLN A 1 312 ? 13.755 -10.934 4.098 1.00 55.38 312 GLN A N 1
ATOM 2449 C CA . GLN A 1 312 ? 13.341 -12.140 4.829 1.00 55.38 312 GLN A CA 1
ATOM 2450 C C . GLN A 1 312 ? 14.177 -12.421 6.094 1.00 55.38 312 GLN A C 1
ATOM 2452 O O . GLN A 1 312 ? 13.700 -13.074 7.021 1.00 55.38 312 GLN A O 1
ATOM 2457 N N . TYR A 1 313 ? 15.423 -11.941 6.136 1.00 59.62 313 TYR A N 1
ATOM 2458 C CA . TYR A 1 313 ? 16.347 -12.140 7.258 1.00 59.62 313 TYR A CA 1
ATOM 2459 C C . TYR A 1 313 ? 16.389 -10.960 8.234 1.00 59.62 313 TYR A C 1
ATOM 2461 O O . TYR A 1 313 ? 17.000 -11.075 9.300 1.00 59.62 313 TYR A O 1
ATOM 2469 N N . SER A 1 314 ? 15.764 -9.828 7.892 1.00 62.31 314 SER A N 1
ATOM 2470 C CA . SER A 1 314 ? 15.662 -8.702 8.813 1.00 62.31 314 SER A CA 1
ATOM 2471 C C . SER A 1 314 ? 14.734 -9.064 9.968 1.00 62.31 314 SER A C 1
ATOM 2473 O O . SER A 1 314 ? 13.669 -9.648 9.781 1.00 62.31 314 SER A O 1
ATOM 2475 N N . LYS A 1 315 ? 15.143 -8.695 11.181 1.00 60.97 315 LYS A N 1
ATOM 2476 C CA . LYS A 1 315 ? 14.322 -8.843 12.391 1.00 60.97 315 LYS A CA 1
ATOM 2477 C C . LYS A 1 315 ? 13.522 -7.583 12.712 1.00 60.97 315 LYS A C 1
ATOM 2479 O O . LYS A 1 315 ? 12.682 -7.618 13.603 1.00 60.97 315 LYS A O 1
ATOM 2484 N N . THR A 1 316 ? 13.801 -6.481 12.019 1.00 68.38 316 THR A N 1
ATOM 2485 C CA . THR A 1 316 ? 13.202 -5.174 12.288 1.00 68.38 316 THR A CA 1
ATOM 2486 C C . THR A 1 316 ? 12.346 -4.722 11.104 1.00 68.38 316 THR A C 1
ATOM 2488 O O . THR A 1 316 ? 12.852 -4.719 9.972 1.00 68.38 316 THR A O 1
ATOM 2491 N N . PRO A 1 317 ? 11.083 -4.329 11.355 1.00 77.50 317 PRO A N 1
ATOM 2492 C CA . PRO A 1 317 ? 10.242 -3.616 10.397 1.00 77.50 317 PRO A CA 1
ATOM 2493 C C . PRO A 1 317 ? 10.959 -2.395 9.807 1.00 77.50 317 PRO A C 1
ATOM 2495 O O . PRO A 1 317 ? 11.851 -1.816 10.439 1.00 77.50 317 PRO A O 1
ATOM 2498 N N . SER A 1 318 ? 10.564 -1.986 8.605 1.00 82.88 318 SER A N 1
ATOM 2499 C CA . SER A 1 318 ? 10.990 -0.708 8.043 1.00 82.88 318 SER A CA 1
ATOM 2500 C C . SER A 1 318 ? 10.538 0.440 8.946 1.00 82.88 318 SER A C 1
ATOM 2502 O O . SER A 1 318 ? 9.374 0.525 9.333 1.00 82.88 318 SER A O 1
ATOM 2504 N N . SER A 1 319 ? 11.437 1.371 9.260 1.00 83.19 319 SER A N 1
ATOM 2505 C CA . SER A 1 319 ? 11.077 2.570 10.027 1.00 83.19 319 SER A CA 1
ATOM 2506 C C . SER A 1 319 ? 10.178 3.531 9.242 1.00 83.19 319 SER A C 1
ATOM 2508 O O . SER A 1 319 ? 9.497 4.351 9.862 1.00 83.19 319 SER A O 1
ATOM 2510 N N . TYR A 1 320 ? 10.165 3.411 7.910 1.00 85.44 320 TYR A N 1
ATOM 2511 C CA . TYR A 1 320 ? 9.401 4.236 6.979 1.00 85.44 320 TYR A CA 1
ATOM 2512 C C . TYR A 1 320 ? 8.481 3.391 6.094 1.00 85.44 320 TYR A C 1
ATOM 2514 O O . TYR A 1 320 ? 8.873 2.306 5.653 1.00 85.44 320 TYR A O 1
ATOM 2522 N N . LEU A 1 321 ? 7.283 3.901 5.812 1.00 87.44 321 LEU A N 1
ATOM 2523 C CA . LEU A 1 321 ? 6.254 3.208 5.041 1.00 87.44 321 LEU A CA 1
ATOM 2524 C C . LEU A 1 321 ? 6.767 2.852 3.644 1.00 87.44 321 LEU A C 1
ATOM 2526 O O . LEU A 1 321 ? 7.308 3.700 2.935 1.00 87.44 321 LEU A O 1
ATOM 2530 N N . GLN A 1 322 ? 6.586 1.5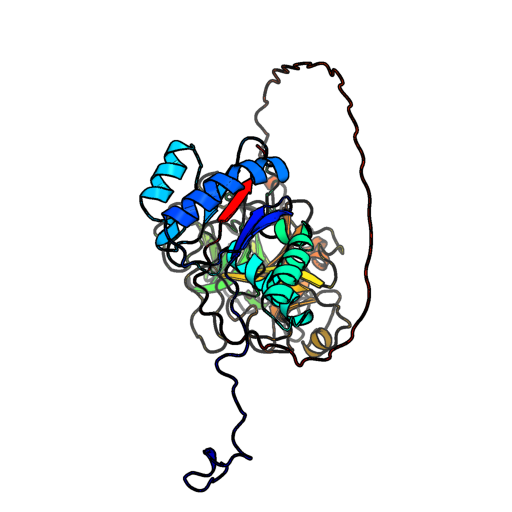95 3.257 1.00 84.94 322 GLN A N 1
ATOM 2531 C CA . GLN A 1 322 ? 6.927 1.093 1.934 1.00 84.94 322 GLN A CA 1
ATOM 2532 C C . GLN A 1 322 ? 5.660 0.816 1.123 1.00 84.94 322 GLN A C 1
ATOM 2534 O O . GLN A 1 322 ? 4.584 0.582 1.679 1.00 84.94 322 GLN A O 1
ATOM 2539 N N . GLN A 1 323 ? 5.804 0.819 -0.197 1.00 81.06 323 GLN A N 1
ATOM 2540 C CA . GLN A 1 323 ? 4.788 0.409 -1.154 1.00 81.06 323 GLN A CA 1
ATOM 2541 C C . GLN A 1 323 ? 5.388 -0.500 -2.227 1.00 81.06 323 GLN A C 1
ATOM 2543 O O . GLN A 1 323 ? 6.563 -0.393 -2.584 1.00 81.06 323 GLN A O 1
ATOM 2548 N N . VAL A 1 324 ? 4.580 -1.402 -2.774 1.00 77.00 324 VAL A N 1
ATOM 2549 C CA . VAL A 1 324 ? 4.985 -2.256 -3.891 1.00 77.00 324 VAL A CA 1
ATOM 2550 C C . VAL A 1 324 ? 3.803 -2.556 -4.799 1.00 77.00 324 VAL A C 1
ATOM 2552 O O . VAL A 1 324 ? 2.710 -2.882 -4.339 1.00 77.00 324 VAL A O 1
ATOM 2555 N N . THR A 1 325 ? 4.043 -2.473 -6.107 1.00 78.12 325 THR A N 1
ATOM 2556 C CA . THR A 1 325 ? 3.085 -2.926 -7.116 1.00 78.12 325 THR A CA 1
ATOM 2557 C C . THR A 1 325 ? 3.290 -4.417 -7.388 1.00 78.12 325 THR A C 1
ATOM 2559 O O . THR A 1 325 ? 4.381 -4.838 -7.779 1.00 78.12 325 THR A O 1
ATOM 2562 N N . VAL A 1 326 ? 2.235 -5.210 -7.213 1.00 77.94 326 VAL A N 1
ATOM 2563 C CA . VAL A 1 326 ? 2.188 -6.661 -7.449 1.00 77.94 326 VAL A CA 1
ATOM 2564 C C . VAL A 1 326 ? 1.077 -7.014 -8.436 1.00 77.94 326 VAL A C 1
ATOM 2566 O O . VAL A 1 326 ? 0.194 -6.204 -8.714 1.00 77.94 326 VAL A O 1
ATOM 2569 N N . GLN A 1 327 ? 1.109 -8.226 -8.987 1.00 82.38 327 GLN A N 1
ATOM 2570 C CA . GLN A 1 327 ? 0.119 -8.678 -9.960 1.00 82.38 327 GLN A CA 1
ATOM 2571 C C . GLN A 1 327 ? -0.839 -9.702 -9.352 1.00 82.38 327 GLN A C 1
ATOM 2573 O O . GLN A 1 327 ? -0.398 -10.663 -8.728 1.00 82.38 327 GLN A O 1
ATOM 2578 N N . ALA A 1 328 ? -2.145 -9.525 -9.568 1.00 86.00 328 ALA A N 1
ATOM 2579 C CA . ALA A 1 328 ? -3.154 -10.509 -9.187 1.00 86.00 328 ALA A CA 1
ATOM 2580 C C . ALA A 1 328 ? -3.091 -11.747 -10.093 1.00 86.00 328 ALA A C 1
ATOM 2582 O O . ALA A 1 328 ? -3.116 -11.624 -11.321 1.00 86.00 328 ALA A O 1
ATOM 2583 N N . PHE A 1 329 ? -3.095 -12.944 -9.509 1.00 87.50 329 PHE A N 1
ATOM 2584 C CA . PHE A 1 329 ? -3.083 -14.193 -10.270 1.00 87.50 329 PHE A CA 1
ATOM 2585 C C . PHE A 1 329 ? -4.437 -14.895 -10.257 1.00 87.50 329 PHE A C 1
ATOM 2587 O O . PHE A 1 329 ? -5.235 -14.781 -9.327 1.00 87.50 329 PHE A O 1
ATOM 2594 N N . SER A 1 330 ? -4.681 -15.686 -11.303 1.00 90.00 330 SER A N 1
ATOM 2595 C CA . SER A 1 330 ? -5.798 -16.626 -11.303 1.00 90.00 330 SER A CA 1
ATOM 2596 C C . SER A 1 330 ? -5.586 -17.688 -10.224 1.00 90.00 330 SER A C 1
ATOM 2598 O O . SER A 1 330 ? -4.489 -18.242 -10.100 1.00 90.00 330 SER A O 1
ATOM 2600 N N . SER A 1 331 ? -6.663 -18.057 -9.529 1.00 88.62 331 SER A N 1
ATOM 2601 C CA . SER A 1 331 ? -6.683 -19.193 -8.597 1.00 88.62 331 SER A CA 1
ATOM 2602 C C . SER A 1 331 ? -6.326 -20.527 -9.262 1.00 88.62 331 SER A C 1
ATOM 2604 O O . SER A 1 331 ? -5.904 -21.461 -8.588 1.00 88.62 331 SER A O 1
ATOM 2606 N N . ARG A 1 332 ? -6.461 -20.621 -10.592 1.00 88.69 332 ARG A N 1
ATOM 2607 C CA . ARG A 1 332 ? -6.076 -21.800 -11.385 1.00 88.69 332 ARG A CA 1
ATOM 2608 C C . ARG A 1 332 ? -4.602 -21.817 -11.786 1.00 88.69 332 ARG A C 1
ATOM 2610 O O . ARG A 1 332 ? -4.160 -22.785 -12.394 1.00 88.69 332 ARG A O 1
ATOM 2617 N N . SER A 1 333 ? -3.855 -20.747 -11.519 1.00 88.75 333 SER A N 1
ATOM 2618 C CA . SER A 1 333 ? -2.429 -20.712 -11.833 1.00 88.75 333 SER A CA 1
ATOM 2619 C C . SER A 1 333 ? -1.671 -21.662 -10.896 1.00 88.75 333 SER A C 1
ATOM 2621 O O . SER A 1 333 ? -2.003 -21.749 -9.712 1.00 88.75 333 SER A O 1
ATOM 2623 N N . THR A 1 334 ? -0.654 -22.370 -11.399 1.00 88.31 334 THR A N 1
ATOM 2624 C CA . THR A 1 334 ? 0.129 -23.307 -10.570 1.00 88.31 334 THR A CA 1
ATOM 2625 C C . THR A 1 334 ? 0.817 -22.590 -9.405 1.00 88.31 334 THR A C 1
ATOM 2627 O O . THR A 1 334 ? 0.853 -23.118 -8.303 1.00 88.31 334 THR A O 1
ATOM 2630 N N . TRP A 1 335 ? 1.253 -21.346 -9.621 1.00 85.56 335 TRP A N 1
ATOM 2631 C CA . TRP A 1 335 ? 1.757 -20.402 -8.620 1.00 85.56 335 TRP A CA 1
ATOM 2632 C C . TRP A 1 335 ? 0.772 -20.204 -7.462 1.00 85.56 335 TRP A C 1
ATOM 2634 O O . TRP A 1 335 ? 1.163 -20.298 -6.309 1.00 85.56 335 TRP A O 1
ATOM 2644 N N . CYS A 1 336 ? -0.516 -19.990 -7.747 1.00 86.81 336 CYS A N 1
ATOM 2645 C CA . CYS A 1 336 ? -1.528 -19.840 -6.698 1.00 86.81 336 CYS A CA 1
ATOM 2646 C C . CYS A 1 336 ? -1.836 -21.161 -5.989 1.00 86.81 336 CYS A C 1
ATOM 2648 O O . CYS A 1 336 ? -2.017 -21.193 -4.774 1.00 86.81 336 CYS A O 1
ATOM 2650 N N . GLN A 1 337 ? -1.901 -22.255 -6.753 1.00 88.00 337 GLN A N 1
ATOM 2651 C CA . GLN A 1 337 ? -2.200 -23.587 -6.226 1.00 88.00 337 GLN A CA 1
ATOM 2652 C C . GLN A 1 337 ? -1.119 -24.062 -5.250 1.00 88.00 337 GLN A C 1
ATOM 2654 O O . GLN A 1 337 ? -1.439 -24.641 -4.215 1.00 88.00 337 GLN A O 1
ATOM 2659 N N . GLN A 1 338 ? 0.150 -23.771 -5.541 1.00 88.31 338 GLN A N 1
ATOM 2660 C CA . GLN A 1 338 ? 1.269 -24.126 -4.668 1.00 88.31 338 GLN A CA 1
ATOM 2661 C C . GLN A 1 338 ? 1.459 -23.168 -3.482 1.00 88.31 338 GLN A C 1
ATOM 2663 O O . GLN A 1 338 ? 2.196 -23.507 -2.562 1.00 88.31 338 GLN A O 1
ATOM 2668 N N . SER A 1 339 ? 0.778 -22.013 -3.453 1.00 86.31 339 SER A N 1
ATOM 2669 C CA . SER A 1 339 ? 0.798 -21.089 -2.307 1.00 86.31 339 SER A CA 1
ATOM 2670 C C . SER A 1 339 ? -0.017 -21.581 -1.103 1.00 86.31 339 SER A C 1
ATOM 2672 O O . SER A 1 339 ? -0.080 -20.880 -0.102 1.00 86.31 339 SER A O 1
ATOM 2674 N N . GLY A 1 340 ? -0.629 -22.770 -1.157 1.00 87.19 340 GLY A N 1
ATOM 2675 C CA . GLY A 1 340 ? -1.288 -23.379 0.007 1.00 87.19 340 GLY A CA 1
ATOM 2676 C C . GLY A 1 340 ? -2.660 -22.787 0.344 1.00 87.19 340 GLY A C 1
ATOM 2677 O O . GLY A 1 340 ? -3.116 -22.892 1.479 1.00 87.19 340 GLY A O 1
ATOM 2678 N N . ILE A 1 341 ? -3.337 -22.164 -0.627 1.00 91.62 341 ILE A N 1
ATOM 2679 C CA . ILE A 1 341 ? -4.685 -21.619 -0.431 1.00 91.62 341 ILE A CA 1
ATOM 2680 C C . ILE A 1 341 ? -5.686 -22.761 -0.222 1.00 91.62 341 ILE A C 1
ATOM 2682 O O . ILE A 1 341 ? -5.999 -23.497 -1.157 1.00 91.62 341 ILE A O 1
ATOM 2686 N N . ALA A 1 342 ? -6.249 -22.859 0.984 1.00 92.75 342 ALA A N 1
ATOM 2687 C CA . ALA A 1 342 ? -7.273 -23.854 1.307 1.00 92.75 342 ALA A CA 1
ATOM 2688 C C . ALA A 1 342 ? -8.644 -23.538 0.679 1.00 92.75 342 ALA A C 1
ATOM 2690 O O . ALA A 1 342 ? -9.375 -24.449 0.296 1.00 92.75 342 ALA A O 1
ATOM 2691 N N . ASN A 1 343 ? -9.007 -22.254 0.558 1.00 94.69 343 ASN A N 1
ATOM 2692 C CA . ASN A 1 343 ? -10.284 -21.829 -0.016 1.00 94.69 343 ASN A CA 1
ATOM 2693 C C . ASN A 1 343 ? -10.138 -20.547 -0.854 1.00 94.69 343 ASN A C 1
ATOM 2695 O O . ASN A 1 343 ? -9.979 -19.444 -0.333 1.00 94.69 343 ASN A O 1
ATOM 2699 N N . THR A 1 344 ? -10.255 -20.682 -2.176 1.00 94.19 344 THR A N 1
ATOM 2700 C CA . THR A 1 344 ? -10.087 -19.574 -3.133 1.00 94.19 344 THR A CA 1
ATOM 2701 C C . THR A 1 344 ? -11.280 -18.612 -3.199 1.00 94.19 344 THR A C 1
ATOM 2703 O O . THR A 1 344 ? -11.200 -17.573 -3.862 1.00 94.19 344 THR A O 1
ATOM 2706 N N . ALA A 1 345 ? -12.404 -18.956 -2.556 1.00 95.69 345 ALA A N 1
ATOM 2707 C CA . ALA A 1 345 ? -13.559 -18.066 -2.442 1.00 95.69 345 ALA A CA 1
ATOM 2708 C C . ALA A 1 345 ? -13.296 -16.927 -1.448 1.00 95.69 345 ALA A C 1
ATOM 2710 O O . ALA A 1 345 ? -13.802 -15.828 -1.639 1.00 95.69 345 ALA A O 1
ATOM 2711 N N . VAL A 1 346 ? -12.461 -17.175 -0.434 1.00 97.06 346 VAL A N 1
ATOM 2712 C CA . VAL A 1 346 ? -12.178 -16.230 0.660 1.00 97.06 346 VAL A CA 1
ATOM 2713 C C . VAL A 1 346 ? -10.730 -15.736 0.673 1.00 97.06 346 VAL A C 1
ATOM 2715 O O . VAL A 1 346 ? -10.410 -14.810 1.413 1.00 97.06 346 VAL A O 1
ATOM 2718 N N . SER A 1 347 ? -9.875 -16.297 -0.187 1.00 96.56 347 SER A N 1
ATOM 2719 C CA . SER A 1 347 ? -8.482 -15.881 -0.363 1.00 96.56 347 SER A CA 1
ATOM 2720 C C . SER A 1 347 ? -8.073 -15.884 -1.838 1.00 96.56 347 SER A C 1
ATOM 2722 O O . SER A 1 347 ? -8.650 -16.592 -2.668 1.00 96.56 347 SER A O 1
ATOM 2724 N N . PHE A 1 348 ? -7.057 -15.098 -2.181 1.00 96.25 348 PHE A N 1
ATOM 2725 C CA . PHE A 1 348 ? -6.439 -15.070 -3.509 1.00 96.25 348 PHE A CA 1
ATOM 2726 C C . PHE A 1 348 ? -4.941 -14.793 -3.396 1.00 96.25 348 PHE A C 1
ATOM 2728 O O . PHE A 1 348 ? -4.469 -14.398 -2.335 1.00 96.25 348 PHE A O 1
ATOM 2735 N N . CYS A 1 349 ? -4.192 -15.000 -4.478 1.00 92.94 349 CYS A N 1
ATOM 2736 C CA . CYS A 1 349 ? -2.766 -14.704 -4.497 1.00 92.94 349 CYS A CA 1
ATOM 2737 C C . CYS A 1 349 ? -2.439 -13.535 -5.431 1.00 92.94 349 CYS A C 1
ATOM 2739 O O . CYS A 1 349 ? -3.040 -13.360 -6.499 1.00 92.94 349 CYS A O 1
ATOM 2741 N N . ALA A 1 350 ? -1.444 -12.757 -5.027 1.00 89.12 350 ALA A N 1
ATOM 2742 C CA . ALA A 1 350 ? -0.845 -11.708 -5.830 1.00 89.12 350 ALA A CA 1
ATOM 2743 C C . ALA A 1 350 ? 0.655 -11.646 -5.537 1.00 89.12 350 ALA A C 1
ATOM 2745 O O . ALA A 1 350 ? 1.104 -12.013 -4.457 1.00 89.12 350 ALA A O 1
ATOM 2746 N N . GLY A 1 351 ? 1.453 -11.227 -6.508 1.00 81.69 351 GLY A N 1
ATOM 2747 C CA . GLY A 1 351 ? 2.898 -11.184 -6.316 1.00 81.69 351 GLY A CA 1
ATOM 2748 C C . GLY A 1 351 ? 3.663 -10.940 -7.602 1.00 81.69 351 GLY A C 1
ATOM 2749 O O . GLY A 1 351 ? 3.106 -10.498 -8.609 1.00 81.69 351 GLY A O 1
ATOM 2750 N N . ILE A 1 352 ? 4.956 -11.241 -7.551 1.00 75.12 352 ILE A N 1
ATOM 2751 C CA . ILE A 1 352 ? 5.904 -11.088 -8.653 1.00 75.12 352 ILE A CA 1
ATOM 2752 C C . ILE A 1 352 ? 6.559 -12.449 -8.875 1.00 75.12 352 ILE A C 1
ATOM 2754 O O . ILE A 1 352 ? 7.219 -12.972 -7.981 1.00 75.12 352 ILE A O 1
ATOM 2758 N N . ILE A 1 353 ? 6.364 -13.040 -10.059 1.00 67.25 353 ILE A N 1
ATOM 2759 C CA . ILE A 1 353 ? 6.775 -14.431 -10.331 1.00 67.25 353 ILE A CA 1
ATOM 2760 C C . ILE A 1 353 ? 8.280 -14.627 -10.140 1.00 67.25 353 ILE A C 1
ATOM 2762 O O . ILE A 1 353 ? 8.695 -15.622 -9.547 1.00 67.25 353 ILE A O 1
ATOM 2766 N N . ASP A 1 354 ? 9.083 -13.673 -10.606 1.00 66.44 354 ASP A N 1
ATOM 2767 C CA . ASP A 1 354 ? 10.545 -13.738 -10.516 1.00 66.44 354 ASP A CA 1
ATOM 2768 C C . ASP A 1 354 ? 11.064 -13.554 -9.074 1.00 66.44 354 ASP A C 1
ATOM 2770 O O . ASP A 1 354 ? 12.259 -13.702 -8.819 1.00 66.44 354 ASP A O 1
ATOM 2774 N N . GLY A 1 355 ? 10.173 -13.273 -8.114 1.00 62.16 355 GLY A N 1
ATOM 2775 C CA . GLY A 1 355 ? 10.508 -13.037 -6.716 1.00 62.16 355 GLY A CA 1
ATOM 2776 C C . GLY A 1 355 ? 11.240 -11.713 -6.503 1.00 62.16 355 GLY A C 1
ATOM 2777 O O . GLY A 1 355 ? 11.062 -10.738 -7.232 1.00 62.16 355 GLY A O 1
ATOM 2778 N N . GLY A 1 356 ? 12.044 -11.661 -5.444 1.00 56.62 356 GLY A N 1
ATOM 2779 C CA . GLY A 1 356 ? 12.836 -10.499 -5.047 1.00 56.62 356 GLY A CA 1
ATOM 2780 C C . GLY A 1 356 ? 12.056 -9.429 -4.282 1.00 56.62 356 GLY A C 1
ATOM 2781 O O . GLY A 1 356 ? 12.676 -8.710 -3.501 1.00 56.62 356 GLY A O 1
ATOM 2782 N N . LYS A 1 357 ? 10.723 -9.334 -4.455 1.00 62.00 357 LYS A N 1
ATOM 2783 C CA . LYS A 1 357 ? 9.861 -8.336 -3.793 1.00 62.00 357 LYS A CA 1
ATOM 2784 C C . LYS A 1 357 ? 8.452 -8.884 -3.517 1.00 62.00 357 LYS A C 1
ATOM 2786 O O . LYS A 1 357 ? 7.860 -9.502 -4.396 1.00 62.00 357 LYS A O 1
ATOM 2791 N N . ASP A 1 358 ? 7.948 -8.681 -2.301 1.00 57.53 358 ASP A N 1
ATOM 2792 C CA . ASP A 1 358 ? 6.662 -9.188 -1.791 1.00 57.53 358 ASP A CA 1
ATOM 2793 C C . ASP A 1 358 ? 6.327 -8.480 -0.467 1.00 57.53 358 ASP A C 1
ATOM 2795 O O . ASP A 1 358 ? 7.190 -7.813 0.110 1.00 57.53 358 ASP A O 1
ATOM 2799 N N . THR A 1 359 ? 5.108 -8.660 0.034 1.00 57.66 359 THR A N 1
ATOM 2800 C CA . THR A 1 359 ? 4.793 -8.399 1.444 1.00 57.66 359 THR A CA 1
ATOM 2801 C C . THR A 1 359 ? 5.578 -9.343 2.355 1.00 57.66 359 THR A C 1
ATOM 2803 O O . THR A 1 359 ? 5.847 -10.490 1.996 1.00 57.66 359 THR A O 1
ATOM 2806 N N . CYS A 1 360 ? 5.970 -8.867 3.534 1.00 68.12 360 CYS A N 1
ATOM 2807 C CA . CYS A 1 360 ? 6.788 -9.630 4.468 1.00 68.12 360 CYS A CA 1
ATOM 2808 C C . CYS A 1 360 ? 6.322 -9.464 5.924 1.00 68.12 360 CYS A C 1
ATOM 2810 O O . CYS A 1 360 ? 5.234 -8.960 6.207 1.00 68.12 360 CYS A O 1
ATOM 2812 N N . ARG A 1 361 ? 7.128 -9.936 6.886 1.00 59.88 361 ARG A N 1
ATOM 2813 C CA . ARG A 1 361 ? 6.791 -9.887 8.317 1.00 59.88 361 ARG A CA 1
ATOM 2814 C C . ARG A 1 361 ? 6.516 -8.449 8.751 1.00 59.88 361 ARG A C 1
ATOM 2816 O O . ARG A 1 361 ? 7.401 -7.610 8.645 1.00 59.88 361 ARG A O 1
ATOM 2823 N N . GLY A 1 362 ? 5.325 -8.195 9.287 1.00 65.19 362 GLY A N 1
ATOM 2824 C CA . GLY A 1 362 ? 4.859 -6.862 9.693 1.00 65.19 362 GLY A CA 1
ATOM 2825 C C . GLY A 1 362 ? 3.882 -6.216 8.704 1.00 65.19 362 GLY A C 1
ATOM 2826 O O . GLY A 1 362 ? 3.111 -5.354 9.105 1.00 65.19 362 GLY A O 1
ATOM 2827 N N . ASP A 1 363 ? 3.818 -6.686 7.453 1.00 82.12 363 ASP A N 1
ATOM 2828 C CA . ASP A 1 363 ? 2.799 -6.231 6.492 1.00 82.12 363 ASP A CA 1
ATOM 2829 C C . ASP A 1 363 ? 1.449 -6.937 6.674 1.00 82.12 363 ASP A C 1
ATOM 2831 O O . ASP A 1 363 ? 0.449 -6.482 6.121 1.00 82.12 363 ASP A O 1
ATOM 2835 N N . SER A 1 364 ? 1.413 -8.039 7.433 1.00 89.88 364 SER A N 1
ATOM 2836 C CA . SER A 1 364 ? 0.201 -8.791 7.781 1.00 89.88 364 SER A CA 1
ATOM 2837 C C . SER A 1 364 ? -0.935 -7.868 8.217 1.00 89.88 364 SER A C 1
ATOM 2839 O O . SER A 1 364 ? -0.721 -6.947 8.998 1.00 89.88 364 SER A O 1
ATOM 2841 N N . GLY A 1 365 ? -2.141 -8.090 7.700 1.00 95.25 365 GLY A N 1
ATOM 2842 C CA . GLY A 1 365 ? -3.315 -7.246 7.929 1.00 95.25 365 GLY A CA 1
ATOM 2843 C C . GLY A 1 365 ? -3.312 -5.899 7.197 1.00 95.25 365 GLY A C 1
ATOM 2844 O O . GLY A 1 365 ? -4.347 -5.235 7.152 1.00 95.25 365 GLY A O 1
ATOM 2845 N N . GLY A 1 366 ? -2.188 -5.499 6.596 1.00 95.69 366 GLY A N 1
ATOM 2846 C CA . GLY A 1 366 ? -2.081 -4.312 5.755 1.00 95.69 366 GLY A CA 1
ATOM 2847 C C . GLY A 1 366 ? -2.863 -4.442 4.438 1.00 95.69 366 GLY A C 1
ATOM 2848 O O . GLY A 1 366 ? -3.190 -5.556 4.011 1.00 95.69 366 GLY A O 1
ATOM 2849 N N . PRO A 1 367 ? -3.190 -3.313 3.786 1.00 96.81 367 PRO A N 1
ATOM 2850 C CA . PRO A 1 367 ? -4.021 -3.311 2.593 1.00 96.81 367 PRO A CA 1
ATOM 2851 C C . PRO A 1 367 ? -3.261 -3.711 1.327 1.00 96.81 367 PRO A C 1
ATOM 2853 O O . PRO A 1 367 ? -2.176 -3.202 1.038 1.00 96.81 367 PRO A O 1
ATOM 2856 N N . LEU A 1 368 ? -3.924 -4.528 0.510 1.00 95.44 368 LEU A N 1
ATOM 2857 C CA . LEU A 1 368 ? -3.670 -4.675 -0.919 1.00 95.44 368 LEU A CA 1
ATOM 2858 C C . LEU A 1 368 ? -4.798 -3.971 -1.680 1.00 95.44 368 LEU A C 1
ATOM 2860 O O . LEU A 1 368 ? -5.975 -4.282 -1.486 1.00 95.44 368 LEU A O 1
ATOM 2864 N N . MET A 1 369 ? -4.457 -3.015 -2.537 1.00 94.38 369 MET A N 1
ATOM 2865 C CA . MET A 1 369 ? -5.412 -2.052 -3.089 1.00 94.38 369 MET A CA 1
ATOM 2866 C C . MET A 1 369 ? -5.444 -2.097 -4.614 1.00 94.38 369 MET A C 1
ATOM 2868 O O . MET A 1 369 ? -4.410 -2.229 -5.270 1.00 94.38 369 MET A O 1
ATOM 2872 N N . ALA A 1 370 ? -6.638 -1.934 -5.175 1.00 90.00 370 ALA A N 1
ATOM 2873 C CA . ALA A 1 370 ? -6.859 -1.718 -6.597 1.00 90.00 370 ALA A CA 1
ATOM 2874 C C . ALA A 1 370 ? -7.261 -0.262 -6.835 1.00 90.00 370 ALA A C 1
ATOM 2876 O O . ALA A 1 370 ? -7.990 0.318 -6.030 1.00 90.00 370 ALA A O 1
ATOM 2877 N N . PHE A 1 371 ? -6.833 0.314 -7.954 1.00 84.56 371 PHE A N 1
ATOM 2878 C CA . PHE A 1 371 ? -7.331 1.617 -8.375 1.00 84.56 371 PHE A CA 1
ATOM 2879 C C . PHE A 1 371 ? -8.429 1.453 -9.419 1.00 84.56 371 PHE A C 1
ATOM 2881 O O . PHE A 1 371 ? -8.178 0.968 -10.524 1.00 84.56 371 PHE A O 1
ATOM 2888 N N . VAL A 1 372 ? -9.645 1.861 -9.070 1.00 80.88 372 VAL A N 1
ATOM 2889 C CA . VAL A 1 372 ? -10.839 1.703 -9.905 1.00 80.88 372 VAL A CA 1
ATOM 2890 C C . VAL A 1 372 ? -11.612 3.011 -9.900 1.00 80.88 372 VAL A C 1
ATOM 2892 O O . VAL A 1 372 ? -11.850 3.583 -8.841 1.00 80.88 372 VAL A O 1
ATOM 2895 N N . ASN A 1 373 ? -12.017 3.486 -11.081 1.00 78.62 373 ASN A N 1
ATOM 2896 C CA . ASN A 1 373 ? -12.833 4.698 -11.235 1.00 78.62 373 ASN A CA 1
ATOM 2897 C C . ASN A 1 373 ? -12.296 5.894 -10.428 1.00 78.62 373 ASN A C 1
ATOM 2899 O O . ASN A 1 373 ? -13.038 6.537 -9.697 1.00 78.62 373 ASN A O 1
ATOM 2903 N N . ASN A 1 374 ? -10.995 6.159 -10.541 1.00 72.94 374 ASN A N 1
ATOM 2904 C CA . ASN A 1 374 ? -10.314 7.249 -9.842 1.00 72.94 374 ASN A CA 1
ATOM 2905 C C . ASN A 1 374 ? -10.303 7.153 -8.304 1.00 72.94 374 ASN A C 1
ATOM 2907 O O . ASN A 1 374 ? -10.127 8.162 -7.629 1.00 72.94 374 ASN A O 1
ATOM 2911 N N . THR A 1 375 ? -10.459 5.953 -7.740 1.00 83.06 375 THR A N 1
ATOM 2912 C CA . THR A 1 375 ? -10.419 5.726 -6.288 1.00 83.06 375 THR A CA 1
ATOM 2913 C C . THR A 1 375 ? -9.639 4.475 -5.926 1.00 83.06 375 THR A C 1
ATOM 2915 O O . THR A 1 375 ? -9.605 3.498 -6.679 1.00 83.06 375 THR A O 1
ATOM 2918 N N . TRP A 1 376 ? -9.021 4.496 -4.748 1.00 89.50 376 TRP A N 1
ATOM 2919 C CA . TRP A 1 376 ? -8.403 3.316 -4.161 1.00 89.50 376 TRP A CA 1
ATOM 2920 C C . TRP A 1 376 ? -9.441 2.465 -3.429 1.00 89.50 376 TRP A C 1
ATOM 2922 O O . TRP A 1 376 ? -10.118 2.930 -2.511 1.00 89.50 376 TRP A O 1
ATOM 2932 N N . VAL A 1 377 ? -9.538 1.199 -3.828 1.00 95.00 377 VAL A N 1
ATOM 2933 C CA . VAL A 1 377 ? -10.470 0.212 -3.279 1.00 95.00 377 VAL A CA 1
ATOM 2934 C C . VAL A 1 377 ? -9.683 -0.939 -2.659 1.00 95.00 377 VAL A C 1
ATOM 2936 O O . VAL A 1 377 ? -8.745 -1.464 -3.263 1.00 95.00 377 VAL A O 1
ATOM 2939 N N . LEU A 1 378 ? -10.074 -1.348 -1.454 1.00 97.81 378 LEU A N 1
ATOM 2940 C CA . LEU A 1 378 ? -9.446 -2.433 -0.711 1.00 97.81 378 LEU A CA 1
ATOM 2941 C C . LEU A 1 378 ? -9.734 -3.784 -1.387 1.00 97.81 378 LEU A C 1
ATOM 2943 O O . LEU A 1 378 ? -10.833 -4.325 -1.289 1.00 97.81 378 LEU A O 1
ATOM 2947 N N . ALA A 1 379 ? -8.744 -4.332 -2.086 1.00 97.94 379 ALA A N 1
ATOM 2948 C CA . ALA A 1 379 ? -8.862 -5.606 -2.788 1.00 97.94 379 ALA A CA 1
ATOM 2949 C C . ALA A 1 379 ? -8.648 -6.799 -1.846 1.00 97.94 379 ALA A C 1
ATOM 2951 O O . ALA A 1 379 ? -9.358 -7.804 -1.938 1.00 97.94 379 ALA A O 1
ATOM 2952 N N . GLY A 1 380 ? -7.686 -6.686 -0.930 1.00 98.00 380 GLY A N 1
ATOM 2953 C CA . GLY A 1 380 ? -7.369 -7.741 0.021 1.00 98.00 380 GLY A CA 1
ATOM 2954 C C . GLY A 1 380 ? -6.596 -7.264 1.243 1.00 98.00 380 GLY A C 1
ATOM 2955 O O . GLY A 1 380 ? -6.172 -6.111 1.316 1.00 98.00 380 GLY A O 1
ATOM 2956 N N . LEU A 1 381 ? -6.415 -8.178 2.193 1.00 98.19 381 LEU A N 1
ATOM 2957 C CA . LEU A 1 381 ? -5.599 -7.991 3.396 1.00 98.19 381 LEU A CA 1
ATOM 2958 C C . LEU A 1 381 ? -4.425 -8.962 3.341 1.00 98.19 381 LEU A C 1
ATOM 2960 O O . LEU A 1 381 ? -4.639 -10.146 3.075 1.00 98.19 381 LEU A O 1
ATOM 2964 N N . THR A 1 382 ? -3.204 -8.486 3.582 1.00 95.81 382 THR A N 1
ATOM 2965 C CA . THR A 1 382 ? -2.010 -9.345 3.634 1.00 95.81 382 THR A CA 1
ATOM 2966 C C . THR A 1 382 ? -2.206 -10.444 4.676 1.00 95.81 382 THR A C 1
ATOM 2968 O O . THR A 1 382 ? -2.446 -10.142 5.843 1.00 95.81 382 THR A O 1
ATOM 2971 N N . SER A 1 383 ? -2.118 -11.712 4.270 1.00 91.31 383 SER A N 1
ATOM 2972 C CA . SER A 1 383 ? -2.458 -12.848 5.133 1.00 91.31 383 SER A CA 1
ATOM 2973 C C . SER A 1 383 ? -1.235 -13.725 5.409 1.00 91.31 383 SER A C 1
ATOM 2975 O O . SER A 1 383 ? -0.648 -13.633 6.486 1.00 91.31 383 SER A O 1
ATOM 2977 N N . PHE A 1 384 ? -0.786 -14.522 4.437 1.00 87.31 384 PHE A N 1
ATOM 2978 C CA . PHE A 1 384 ? 0.371 -15.407 4.598 1.00 87.31 384 PHE A CA 1
ATOM 2979 C C . PHE A 1 384 ? 1.135 -15.603 3.283 1.00 87.31 384 PHE A C 1
ATOM 2981 O O . PHE A 1 384 ? 0.690 -15.193 2.213 1.00 87.31 384 PHE A O 1
ATOM 2988 N N . GLY A 1 385 ? 2.296 -16.249 3.354 1.00 80.88 385 GLY A N 1
ATOM 2989 C CA . GLY A 1 385 ? 3.121 -16.574 2.194 1.00 80.88 385 GLY A CA 1
ATOM 2990 C C . GLY A 1 385 ? 4.269 -17.514 2.559 1.00 80.88 385 GLY A C 1
ATOM 2991 O O . GLY A 1 385 ? 4.595 -17.693 3.736 1.00 80.88 385 GLY A O 1
ATOM 2992 N N . TYR A 1 386 ? 4.878 -18.134 1.547 1.00 71.88 386 TYR A N 1
ATOM 2993 C CA . TYR A 1 386 ? 6.082 -18.945 1.725 1.00 71.88 386 TYR A CA 1
ATOM 2994 C C . TYR A 1 386 ? 7.329 -18.068 1.616 1.00 71.88 386 TYR A C 1
ATOM 2996 O O . TYR A 1 386 ? 7.740 -17.682 0.523 1.00 71.88 386 TYR A O 1
ATOM 3004 N N . GLY A 1 387 ? 7.938 -17.773 2.766 1.00 63.56 387 GLY A N 1
ATOM 3005 C CA . GLY A 1 387 ? 9.027 -16.801 2.831 1.00 63.56 387 GLY A CA 1
ATOM 3006 C C . GLY A 1 387 ? 8.530 -15.392 2.509 1.00 63.56 387 GLY A C 1
ATOM 3007 O O . GLY A 1 387 ? 7.340 -15.109 2.610 1.00 63.56 387 GLY A O 1
ATOM 3008 N N . CYS A 1 388 ? 9.453 -14.510 2.139 1.00 64.19 388 CYS A N 1
ATOM 3009 C CA . CYS A 1 388 ? 9.102 -13.221 1.559 1.00 64.19 388 CYS A CA 1
ATOM 3010 C C . CYS A 1 388 ? 9.817 -13.119 0.227 1.00 64.19 388 CYS A C 1
ATOM 3012 O O . CYS A 1 388 ? 11.032 -13.332 0.184 1.00 64.19 388 CYS A O 1
ATOM 3014 N N . ALA A 1 389 ? 9.096 -12.760 -0.835 1.00 61.31 389 ALA A N 1
ATOM 3015 C CA . ALA A 1 389 ? 9.708 -12.494 -2.131 1.00 61.31 389 ALA A CA 1
ATOM 3016 C C . ALA A 1 389 ? 10.388 -13.717 -2.765 1.00 61.31 389 ALA A C 1
ATOM 3018 O O . ALA A 1 389 ? 11.328 -13.589 -3.556 1.00 61.31 389 ALA A O 1
ATOM 3019 N N . GLN A 1 390 ? 9.916 -14.920 -2.443 1.00 68.56 390 GLN A N 1
ATOM 3020 C CA . GLN A 1 390 ? 10.457 -16.140 -3.022 1.00 68.56 390 GLN A CA 1
ATOM 3021 C C . GLN A 1 390 ? 9.933 -16.325 -4.451 1.00 68.56 390 GLN A C 1
ATOM 3023 O O . GLN A 1 390 ? 8.728 -16.326 -4.697 1.00 68.56 390 GLN A O 1
ATOM 3028 N N . ALA A 1 391 ? 10.847 -16.512 -5.405 1.00 74.62 391 ALA A N 1
ATOM 3029 C CA . ALA A 1 391 ? 10.478 -16.749 -6.797 1.00 74.62 391 ALA A CA 1
ATOM 3030 C C . ALA A 1 391 ? 9.525 -17.951 -6.915 1.00 74.62 391 ALA A C 1
ATOM 3032 O O . ALA A 1 391 ? 9.756 -19.011 -6.329 1.00 74.62 391 ALA A O 1
ATOM 3033 N N . GLY A 1 392 ? 8.443 -17.768 -7.671 1.00 76.69 392 GLY A N 1
ATOM 3034 C CA . GLY A 1 392 ? 7.386 -18.759 -7.863 1.00 76.69 392 GLY A CA 1
ATOM 3035 C C . GLY A 1 392 ? 6.324 -18.822 -6.759 1.00 76.69 392 GLY A C 1
ATOM 3036 O O . GLY A 1 392 ? 5.293 -19.447 -6.993 1.00 76.69 392 GLY A O 1
ATOM 3037 N N . TYR A 1 393 ? 6.505 -18.171 -5.608 1.00 82.88 393 TYR A N 1
ATOM 3038 C CA . TYR A 1 393 ? 5.557 -18.227 -4.490 1.00 82.88 393 TYR A CA 1
ATOM 3039 C C . TYR A 1 393 ? 4.950 -16.845 -4.230 1.00 82.88 393 TYR A C 1
ATOM 3041 O O . TYR A 1 393 ? 5.526 -16.064 -3.477 1.00 82.88 393 TYR A O 1
ATOM 3049 N N . PRO A 1 394 ? 3.812 -16.508 -4.864 1.00 86.88 394 PRO A N 1
ATOM 3050 C CA . PRO A 1 394 ? 3.130 -15.251 -4.589 1.00 86.88 394 PRO A CA 1
ATOM 3051 C C . PRO A 1 394 ? 2.531 -15.244 -3.177 1.00 86.88 394 PRO A C 1
ATOM 3053 O O . PRO A 1 394 ? 2.091 -16.290 -2.678 1.00 86.88 394 PRO A O 1
ATOM 3056 N N . GLY A 1 395 ? 2.451 -14.052 -2.584 1.00 89.25 395 GLY A N 1
ATOM 3057 C CA . GLY A 1 395 ? 1.742 -13.806 -1.335 1.00 89.25 395 GLY A CA 1
ATOM 3058 C C . GLY A 1 395 ? 0.246 -14.109 -1.449 1.00 89.25 395 GLY A C 1
ATOM 3059 O O . GLY A 1 395 ? -0.359 -14.012 -2.525 1.00 89.25 395 GLY A O 1
ATOM 3060 N N . VAL A 1 396 ? -0.354 -14.497 -0.326 1.00 93.94 396 VAL A N 1
ATOM 3061 C CA . VAL A 1 396 ? -1.780 -14.798 -0.191 1.00 93.94 396 VAL A CA 1
ATOM 3062 C C . VAL A 1 396 ? -2.458 -13.703 0.621 1.00 93.94 396 VAL A C 1
ATOM 3064 O O . VAL A 1 396 ? -1.973 -13.272 1.668 1.00 93.94 396 VAL A O 1
ATOM 3067 N N . TYR A 1 397 ? -3.621 -13.284 0.136 1.00 96.50 397 TYR A N 1
ATOM 3068 C CA . TYR A 1 397 ? -4.415 -12.204 0.694 1.00 96.50 397 TYR A CA 1
ATOM 3069 C C . TYR A 1 397 ? -5.830 -12.692 0.992 1.00 96.50 397 TYR A C 1
ATOM 3071 O O . TYR A 1 397 ? -6.419 -13.435 0.197 1.00 96.50 397 TYR A O 1
ATOM 3079 N N . ALA A 1 398 ? -6.399 -12.244 2.111 1.00 98.06 398 ALA A N 1
ATOM 3080 C CA . ALA A 1 398 ? -7.819 -12.423 2.386 1.00 98.06 398 ALA A CA 1
ATOM 3081 C C . ALA A 1 398 ? -8.631 -11.585 1.385 1.00 98.06 398 ALA A C 1
ATOM 3083 O O . ALA A 1 398 ? -8.342 -10.406 1.169 1.00 98.06 398 ALA A O 1
ATOM 3084 N N . ARG A 1 399 ? -9.637 -12.188 0.748 1.00 98.12 399 ARG A N 1
ATOM 3085 C CA . ARG A 1 399 ? -10.452 -11.568 -0.303 1.00 98.12 399 ARG A CA 1
ATOM 3086 C C . ARG A 1 399 ? -11.541 -10.685 0.305 1.00 98.12 399 ARG A C 1
ATOM 3088 O O . ARG A 1 399 ? -12.613 -11.169 0.651 1.00 98.12 399 ARG A O 1
ATOM 3095 N N . VAL A 1 400 ? -11.308 -9.378 0.373 1.00 98.62 400 VAL A N 1
ATOM 3096 C CA . VAL A 1 400 ? -12.208 -8.426 1.059 1.00 98.62 400 VAL A CA 1
ATOM 3097 C C . VAL A 1 400 ? -13.624 -8.416 0.474 1.00 98.62 400 VAL A C 1
ATOM 3099 O O . VAL A 1 400 ? -14.589 -8.327 1.229 1.00 98.62 400 VAL A O 1
ATOM 3102 N N . SER A 1 401 ? -13.773 -8.593 -0.843 1.00 98.44 401 SER A N 1
ATOM 3103 C CA . SER A 1 401 ? -15.086 -8.673 -1.504 1.00 98.44 401 SER A CA 1
ATOM 3104 C C . SER A 1 401 ? -15.980 -9.796 -0.952 1.00 98.44 401 SER A C 1
ATOM 3106 O O . SER A 1 401 ? -17.203 -9.647 -0.952 1.00 98.44 401 SER A O 1
ATOM 3108 N N . ALA A 1 402 ? -15.400 -10.882 -0.423 1.00 98.38 402 ALA A N 1
ATOM 3109 C CA . ALA A 1 402 ? -16.140 -11.983 0.195 1.00 98.38 402 ALA A CA 1
ATOM 3110 C C . ALA A 1 402 ? -16.711 -11.612 1.576 1.00 98.38 402 ALA A C 1
ATOM 3112 O O . ALA A 1 402 ? -17.736 -12.157 1.984 1.00 98.38 402 ALA A O 1
ATOM 3113 N N . PHE A 1 403 ? -16.100 -10.648 2.271 1.00 98.44 403 PHE A N 1
ATOM 3114 C CA . PHE A 1 403 ? -16.408 -10.313 3.665 1.00 98.44 403 PHE A CA 1
ATOM 3115 C C . PHE A 1 403 ? -17.216 -9.024 3.840 1.00 98.44 403 PHE A C 1
ATOM 3117 O O . PHE A 1 403 ? -17.412 -8.578 4.967 1.00 98.44 403 PHE A O 1
ATOM 3124 N N . ILE A 1 404 ? -17.720 -8.420 2.760 1.00 98.38 404 ILE A N 1
ATOM 3125 C CA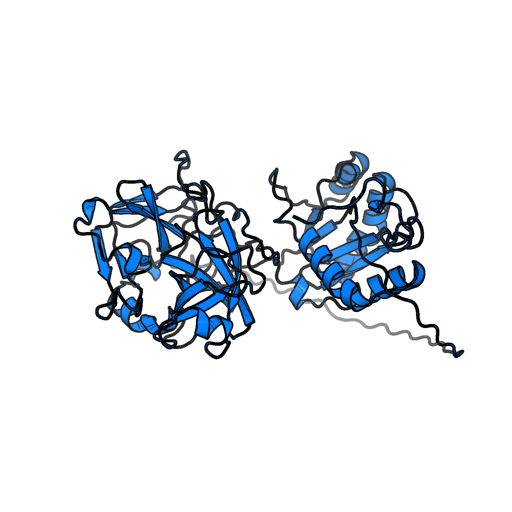 . ILE A 1 404 ? -18.487 -7.165 2.838 1.00 98.38 404 ILE A CA 1
ATOM 3126 C C . ILE A 1 404 ? -19.706 -7.282 3.769 1.00 98.38 404 ILE A C 1
ATOM 3128 O O . ILE A 1 404 ? -19.972 -6.362 4.533 1.00 98.38 404 ILE A O 1
ATOM 3132 N N . SER A 1 405 ? -20.402 -8.420 3.784 1.00 97.19 405 SER A N 1
ATOM 3133 C CA . SER A 1 405 ? -21.535 -8.662 4.691 1.00 97.19 405 SER A CA 1
ATOM 3134 C C . SER A 1 405 ? -21.100 -8.658 6.155 1.00 97.19 405 SER A C 1
ATOM 3136 O O . SER A 1 405 ? -21.755 -8.030 6.982 1.00 97.19 405 SER A O 1
ATOM 3138 N N . PHE A 1 406 ? -19.963 -9.287 6.464 1.00 98.06 406 PHE A N 1
ATOM 3139 C CA . PHE A 1 406 ? -19.377 -9.267 7.803 1.00 98.06 406 PHE A CA 1
ATOM 3140 C C . PHE A 1 406 ? -18.997 -7.837 8.214 1.00 98.06 406 PHE A C 1
ATOM 3142 O O . PHE A 1 406 ? -19.406 -7.383 9.283 1.00 98.06 406 PHE A O 1
ATOM 3149 N N . ILE A 1 407 ? -18.312 -7.096 7.334 1.00 98.12 407 ILE A N 1
ATOM 3150 C CA . ILE A 1 407 ? -17.917 -5.701 7.582 1.00 98.12 407 ILE A CA 1
ATOM 3151 C C . ILE A 1 407 ? -19.150 -4.825 7.838 1.00 98.12 407 ILE A C 1
ATOM 3153 O O . ILE A 1 407 ? -19.209 -4.149 8.859 1.00 98.12 407 ILE A O 1
ATOM 3157 N N . ASN A 1 408 ? -20.165 -4.883 6.972 1.00 96.00 408 ASN A N 1
ATOM 3158 C CA . ASN A 1 408 ? -21.383 -4.077 7.102 1.00 96.00 408 ASN A CA 1
ATOM 3159 C C . ASN A 1 408 ? -22.217 -4.428 8.341 1.00 96.00 408 ASN A C 1
ATOM 3161 O O . ASN A 1 408 ? -22.922 -3.568 8.855 1.00 96.00 408 ASN A O 1
ATOM 3165 N N . SER A 1 409 ? -22.159 -5.676 8.816 1.00 95.19 409 SER A N 1
ATOM 3166 C CA . SER A 1 409 ? -22.839 -6.081 10.056 1.00 95.19 409 SER A CA 1
ATOM 3167 C C . SER A 1 409 ? -22.117 -5.628 11.330 1.00 95.19 409 SER A C 1
ATOM 3169 O O . SER A 1 409 ? -22.696 -5.688 12.410 1.00 95.19 409 SER A O 1
ATOM 3171 N N . THR A 1 410 ? -20.860 -5.194 11.200 1.00 94.06 410 THR A N 1
ATOM 3172 C CA . THR A 1 410 ? -19.950 -4.934 12.322 1.00 94.06 410 THR A CA 1
ATOM 3173 C C . THR A 1 410 ? -19.584 -3.455 12.456 1.00 94.06 410 THR A C 1
ATOM 3175 O O . THR A 1 410 ? -19.407 -2.960 13.564 1.00 94.06 410 THR A O 1
ATOM 3178 N N . VAL A 1 411 ? -19.437 -2.753 11.331 1.00 93.25 411 VAL A N 1
ATOM 3179 C CA . VAL A 1 411 ? -18.955 -1.370 11.265 1.00 93.25 411 VAL A CA 1
ATOM 3180 C C . VAL A 1 411 ? -20.130 -0.415 11.110 1.00 93.25 411 VAL A C 1
ATOM 3182 O O . VAL A 1 411 ? -20.943 -0.559 10.197 1.00 93.25 411 VAL A O 1
ATOM 3185 N N . ASP A 1 412 ? -20.175 0.608 11.960 1.00 86.44 412 ASP A N 1
ATOM 3186 C CA . ASP A 1 412 ? -21.113 1.713 11.797 1.00 86.44 412 ASP A CA 1
ATOM 3187 C C . ASP A 1 412 ? -20.566 2.746 10.798 1.00 86.44 412 ASP A C 1
ATOM 3189 O O . ASP A 1 412 ? -19.612 3.478 11.074 1.00 86.44 412 ASP A O 1
ATOM 3193 N N . PHE A 1 413 ? -21.180 2.801 9.614 1.00 81.50 413 PHE A N 1
ATOM 3194 C CA . PHE A 1 413 ? -20.833 3.749 8.552 1.00 81.50 413 PHE A CA 1
ATOM 3195 C C . PHE A 1 413 ? -21.624 5.066 8.607 1.00 81.50 413 PHE A C 1
ATOM 3197 O O . PHE A 1 413 ? -21.372 5.951 7.785 1.00 81.50 413 PHE A O 1
ATOM 3204 N N . SER A 1 414 ? -22.544 5.242 9.564 1.00 67.38 414 SER A N 1
ATOM 3205 C CA . SER A 1 414 ? -23.361 6.463 9.697 1.00 67.38 414 SER A CA 1
ATOM 3206 C C . SER A 1 414 ? -22.532 7.738 9.931 1.00 67.38 414 SER A C 1
ATOM 3208 O O . SER A 1 414 ? -22.987 8.853 9.667 1.00 67.38 414 SER A O 1
ATOM 3210 N N . VAL A 1 415 ? -21.270 7.584 10.340 1.00 54.69 415 VAL A N 1
ATOM 3211 C CA . VAL A 1 415 ? -20.321 8.681 10.577 1.00 54.69 415 VAL A CA 1
ATOM 3212 C C . VAL A 1 415 ? -19.744 9.268 9.276 1.00 54.69 415 VAL A C 1
ATOM 3214 O O . VAL A 1 415 ? -19.326 10.425 9.264 1.00 54.69 415 VAL A O 1
ATOM 3217 N N . LEU A 1 416 ? -19.784 8.546 8.145 1.00 54.72 416 LEU A N 1
ATOM 3218 C CA . LEU A 1 416 ? -19.281 9.064 6.860 1.00 54.72 416 LEU A CA 1
ATOM 3219 C C . LEU A 1 416 ? -20.197 10.151 6.257 1.00 54.72 416 LEU A C 1
ATOM 3221 O O . LEU A 1 416 ? -19.745 11.004 5.499 1.00 54.72 416 LEU A O 1
ATOM 3225 N N . THR A 1 417 ? -21.476 10.205 6.632 1.00 42.69 417 THR A N 1
ATOM 3226 C CA . THR A 1 417 ? -22.483 11.071 5.986 1.00 42.69 417 THR A CA 1
ATOM 3227 C C . THR A 1 417 ? -22.542 12.536 6.449 1.00 42.69 417 THR A C 1
ATOM 3229 O O . THR A 1 417 ? -23.378 13.282 5.947 1.00 42.69 417 THR A O 1
ATOM 3232 N N . THR A 1 418 ? -21.684 13.004 7.363 1.00 35.44 418 THR A N 1
ATOM 3233 C CA . THR A 1 418 ? -21.835 14.351 7.970 1.00 35.44 418 THR A CA 1
ATOM 3234 C C . THR A 1 418 ? -21.051 15.492 7.307 1.00 35.44 418 THR A C 1
ATOM 3236 O O . THR A 1 418 ? -21.159 16.637 7.743 1.00 35.44 418 THR A O 1
ATOM 3239 N N . ALA A 1 419 ? -20.322 15.250 6.215 1.00 38.75 419 ALA A N 1
ATOM 3240 C CA . ALA A 1 419 ? -19.689 16.328 5.450 1.00 38.75 419 ALA A CA 1
ATOM 3241 C C . ALA A 1 419 ? -20.646 16.898 4.386 1.00 38.75 419 ALA A C 1
ATOM 3243 O O . ALA A 1 419 ? -20.567 16.552 3.208 1.00 38.75 419 ALA A O 1
ATOM 3244 N N . THR A 1 420 ? -21.562 17.779 4.790 1.00 31.42 420 THR A N 1
ATOM 3245 C CA . THR A 1 420 ? -22.350 18.594 3.853 1.00 31.42 420 THR A CA 1
ATOM 3246 C C . THR A 1 420 ? -21.403 19.526 3.077 1.00 31.42 420 THR A C 1
ATOM 3248 O O . THR A 1 420 ? -20.662 20.281 3.714 1.00 31.42 420 THR A O 1
ATOM 3251 N N . PRO A 1 421 ? -21.397 19.535 1.730 1.00 36.62 421 PRO A N 1
ATOM 3252 C CA . PRO A 1 421 ? -20.625 20.515 0.972 1.00 36.62 421 PRO A CA 1
ATOM 3253 C C . PRO A 1 421 ? -21.168 21.931 1.232 1.00 36.62 421 PRO A C 1
ATOM 3255 O O . PRO A 1 421 ? -22.390 22.108 1.275 1.00 36.62 421 PRO A O 1
ATOM 3258 N N . PRO A 1 422 ? -20.318 22.964 1.378 1.00 34.28 422 PRO A N 1
ATOM 3259 C CA . PRO A 1 422 ? -20.797 24.338 1.382 1.00 34.28 422 PRO A CA 1
ATOM 3260 C C . PRO A 1 422 ? -21.415 24.664 0.016 1.00 34.28 422 PRO A C 1
ATOM 3262 O O . PRO A 1 422 ? -20.776 24.497 -1.022 1.00 34.28 422 PRO A O 1
ATOM 3265 N N . SER A 1 423 ? -22.665 25.129 0.041 1.00 32.28 423 SER A N 1
ATOM 3266 C CA . SER A 1 423 ? -23.387 25.677 -1.110 1.00 32.28 423 SER A CA 1
ATOM 3267 C C . SER A 1 423 ? -22.528 26.730 -1.817 1.00 32.28 423 SER A C 1
ATOM 3269 O O . SER A 1 423 ? -22.215 27.768 -1.231 1.00 32.28 423 SER A O 1
ATOM 3271 N N . GLN A 1 424 ? -22.122 26.460 -3.060 1.00 34.28 424 GLN A N 1
ATOM 3272 C CA . GLN A 1 424 ? -21.532 27.469 -3.934 1.00 34.28 424 GLN A CA 1
ATOM 3273 C C . GLN A 1 424 ? -22.606 27.973 -4.892 1.00 34.28 424 GLN A C 1
ATOM 3275 O O . GLN A 1 424 ? -23.115 27.238 -5.733 1.00 34.28 424 GLN A O 1
ATOM 3280 N N . THR A 1 425 ? -22.945 29.249 -4.741 1.00 31.52 425 THR A N 1
ATOM 3281 C CA . THR A 1 425 ? -23.659 30.058 -5.728 1.00 31.52 425 THR A CA 1
ATOM 3282 C C . THR A 1 425 ? -22.922 30.018 -7.064 1.00 31.52 425 THR A C 1
ATOM 3284 O O . THR A 1 425 ? -21.792 30.497 -7.167 1.00 31.52 425 THR A O 1
ATOM 3287 N N . GLU A 1 426 ? -23.572 29.457 -8.080 1.00 32.66 426 GLU A N 1
ATOM 3288 C CA . GLU A 1 426 ? -23.116 29.482 -9.465 1.00 32.66 426 GLU A CA 1
ATOM 3289 C C . GLU A 1 426 ? -23.205 30.904 -10.030 1.00 32.66 426 GLU A C 1
ATOM 3291 O O . GLU A 1 426 ? -24.286 31.486 -10.130 1.00 32.66 426 GLU A O 1
ATOM 3296 N N . THR A 1 427 ? -22.072 31.446 -10.472 1.00 27.39 427 THR A N 1
ATOM 3297 C CA . THR A 1 427 ? -22.056 32.528 -11.460 1.00 27.39 427 THR A CA 1
ATOM 3298 C C . THR A 1 427 ? -21.592 31.931 -12.782 1.00 27.39 427 THR A C 1
ATOM 3300 O O . THR A 1 427 ? -20.401 31.850 -13.079 1.00 27.39 427 THR A O 1
ATOM 3303 N N . THR A 1 428 ? -22.550 31.464 -13.580 1.00 28.72 428 THR A N 1
ATOM 3304 C CA . THR A 1 428 ? -22.346 31.093 -14.982 1.00 28.72 428 THR A CA 1
ATOM 3305 C C . THR A 1 428 ? -21.941 32.319 -15.792 1.00 28.72 428 THR A C 1
ATOM 3307 O O . THR A 1 428 ? -22.762 33.200 -16.041 1.00 28.72 428 THR A O 1
ATOM 3310 N N . THR A 1 429 ? -20.703 32.334 -16.283 1.00 25.00 429 THR A N 1
ATOM 3311 C CA . THR A 1 429 ? -20.319 33.177 -17.419 1.00 25.00 429 THR A CA 1
ATOM 3312 C C . THR A 1 429 ? -20.028 32.264 -18.601 1.00 25.00 429 THR A C 1
ATOM 3314 O O . THR A 1 429 ? -18.935 31.716 -18.736 1.00 25.00 429 THR A O 1
ATOM 3317 N N . ALA A 1 430 ? -21.032 32.078 -19.456 1.00 26.80 430 ALA A N 1
ATOM 3318 C CA . ALA A 1 430 ? -20.845 31.523 -20.786 1.00 26.80 430 ALA A CA 1
ATOM 3319 C C . ALA A 1 430 ? -20.158 32.573 -21.671 1.00 26.80 430 ALA A C 1
ATOM 3321 O O . ALA A 1 430 ? -20.602 33.720 -21.727 1.00 26.80 430 ALA A O 1
ATOM 3322 N N . VAL A 1 431 ? -19.105 32.187 -22.393 1.00 22.73 431 VAL A N 1
ATOM 3323 C CA . VAL A 1 431 ? -18.563 32.996 -23.493 1.00 22.73 431 VAL A CA 1
ATOM 3324 C C . VAL A 1 431 ? -18.518 32.146 -24.759 1.00 22.73 431 VAL A C 1
ATOM 3326 O O . VAL A 1 431 ? -17.760 31.185 -24.867 1.00 22.73 431 VAL A O 1
ATOM 3329 N N . LEU A 1 432 ? -19.377 32.540 -25.700 1.00 25.08 432 LEU A N 1
ATOM 3330 C CA . LEU A 1 432 ? -19.423 32.147 -27.107 1.00 25.08 432 LEU A CA 1
ATOM 3331 C C . LEU A 1 432 ? -18.141 32.594 -27.826 1.00 25.08 432 LEU A C 1
ATOM 3333 O O . LEU A 1 432 ? -17.803 33.772 -27.725 1.00 25.08 432 LEU A O 1
ATOM 3337 N N . ILE A 1 433 ? -17.514 31.738 -28.645 1.00 23.53 433 ILE A N 1
ATOM 3338 C CA . ILE A 1 433 ? -16.681 32.202 -29.771 1.00 23.53 433 ILE A CA 1
ATOM 3339 C C . ILE A 1 433 ? -16.918 31.331 -31.016 1.00 23.53 433 ILE A C 1
ATOM 3341 O O . ILE A 1 433 ? -16.806 30.107 -30.992 1.00 23.53 433 ILE A O 1
ATOM 3345 N N . THR A 1 434 ? -17.263 32.035 -32.091 1.00 23.70 434 THR A N 1
ATOM 3346 C CA . THR A 1 434 ? -17.642 31.618 -33.446 1.00 23.70 434 THR A CA 1
ATOM 3347 C C . THR A 1 434 ? -16.489 30.996 -34.247 1.00 23.70 434 THR A C 1
ATOM 3349 O O . THR A 1 434 ? -15.345 31.435 -34.155 1.00 23.70 434 THR A O 1
ATOM 3352 N N . ILE A 1 435 ? -16.815 30.007 -35.087 1.00 25.66 435 ILE A N 1
ATOM 3353 C CA . ILE A 1 435 ? -15.917 29.348 -36.050 1.00 25.66 435 ILE A CA 1
ATOM 3354 C C . ILE A 1 435 ? -15.864 30.158 -37.355 1.00 25.66 435 ILE A C 1
ATOM 3356 O O . ILE A 1 435 ? -16.913 30.493 -37.901 1.00 25.66 435 ILE A O 1
ATOM 3360 N N . THR A 1 436 ? -14.671 30.353 -37.927 1.00 25.53 436 THR A N 1
ATOM 3361 C CA . THR A 1 436 ? -14.505 30.587 -39.372 1.00 25.53 436 THR A CA 1
ATOM 3362 C C . THR A 1 436 ? -13.353 29.763 -39.954 1.00 25.53 436 THR A C 1
ATOM 3364 O O . THR A 1 436 ? -12.293 29.588 -39.360 1.00 25.53 436 THR A O 1
ATOM 3367 N N . SER A 1 437 ? -13.637 29.201 -41.126 1.00 27.97 437 SER A N 1
ATOM 3368 C CA . SER A 1 437 ? -12.888 28.204 -41.893 1.00 27.97 437 SER A CA 1
ATOM 3369 C C . SER A 1 437 ? -11.745 28.772 -42.741 1.00 27.97 437 SER A C 1
ATOM 3371 O O . SER A 1 437 ? -11.842 29.892 -43.237 1.00 27.97 437 SER A O 1
ATOM 3373 N N . GLY A 1 438 ? -10.759 27.926 -43.065 1.00 23.11 438 GLY A N 1
ATOM 3374 C CA . GLY A 1 438 ? -9.815 28.152 -44.165 1.00 23.11 438 GLY A CA 1
ATOM 3375 C C . GLY A 1 438 ? -9.016 26.895 -44.527 1.00 23.11 438 GLY A C 1
ATOM 3376 O O . GLY A 1 438 ? -8.016 26.589 -43.890 1.00 23.11 438 GLY A O 1
ATOM 3377 N N . ILE A 1 439 ? -9.470 26.171 -45.554 1.00 28.48 439 ILE A N 1
ATOM 3378 C CA . ILE A 1 439 ? -8.784 25.035 -46.197 1.00 28.48 439 ILE A CA 1
ATOM 3379 C C . ILE A 1 439 ? -7.670 25.563 -47.115 1.00 28.48 439 ILE A C 1
ATOM 3381 O O . ILE A 1 439 ? -7.904 26.542 -47.821 1.00 28.48 439 ILE A O 1
ATOM 3385 N N . LYS A 1 440 ? -6.527 24.860 -47.211 1.00 25.16 440 LYS A N 1
ATOM 3386 C CA . LYS A 1 440 ? -5.763 24.707 -48.470 1.00 25.16 440 LYS A CA 1
ATOM 3387 C C . LYS A 1 440 ? -4.858 23.462 -48.451 1.00 25.16 440 LYS A C 1
ATOM 3389 O O . LYS A 1 440 ? -3.989 23.322 -47.600 1.00 25.16 440 LYS A O 1
ATOM 3394 N N . ASN A 1 441 ? -5.118 22.586 -49.422 1.00 26.72 441 ASN A N 1
ATOM 3395 C CA . ASN A 1 441 ? -4.335 21.419 -49.846 1.00 26.72 441 ASN A CA 1
ATOM 3396 C C . ASN A 1 441 ? -3.066 21.834 -50.603 1.00 26.72 441 ASN A C 1
ATOM 3398 O O . ASN A 1 441 ? -3.141 22.793 -51.366 1.00 26.72 441 ASN A O 1
ATOM 3402 N N . THR A 1 442 ? -2.024 20.994 -50.567 1.00 26.67 442 THR A N 1
ATOM 3403 C CA . THR A 1 442 ? -1.292 20.553 -51.775 1.00 26.67 442 THR A CA 1
ATOM 3404 C C . THR A 1 442 ? -0.567 19.215 -51.551 1.00 26.67 442 THR A C 1
ATOM 3406 O O . THR A 1 442 ? 0.037 18.974 -50.510 1.00 26.67 442 THR A O 1
ATOM 3409 N N . ASN A 1 443 ? -0.670 18.350 -52.566 1.00 27.03 443 ASN A N 1
ATOM 3410 C CA . ASN A 1 443 ? -0.084 17.011 -52.709 1.00 27.03 443 ASN A CA 1
ATOM 3411 C C . ASN A 1 443 ? 1.386 17.056 -53.172 1.00 27.03 443 ASN A C 1
ATOM 3413 O O . ASN A 1 443 ? 1.749 18.000 -53.864 1.00 27.03 443 ASN A O 1
ATOM 3417 N N . HIS A 1 444 ? 2.163 15.986 -52.927 1.00 26.48 444 HIS A N 1
ATOM 3418 C CA . HIS A 1 444 ? 3.004 15.310 -53.941 1.00 26.48 444 HIS A CA 1
ATOM 3419 C C . HIS A 1 444 ? 3.582 13.965 -53.433 1.00 26.48 444 HIS A C 1
ATOM 3421 O O . HIS A 1 444 ? 3.708 13.734 -52.234 1.00 26.48 444 HIS A O 1
ATOM 3427 N N . SER A 1 445 ? 3.880 13.063 -54.372 1.00 26.06 445 SER A N 1
ATOM 3428 C CA . SER A 1 445 ? 3.925 11.593 -54.263 1.00 26.06 445 SER A CA 1
ATOM 3429 C C . SER A 1 445 ? 5.256 10.952 -54.742 1.00 26.06 445 SER A C 1
ATOM 3431 O O . SER A 1 445 ? 5.745 11.401 -55.769 1.00 26.06 445 SER A O 1
ATOM 3433 N N . ILE A 1 446 ? 5.750 9.920 -54.001 1.00 30.58 446 ILE A N 1
ATOM 3434 C CA . ILE A 1 446 ? 6.303 8.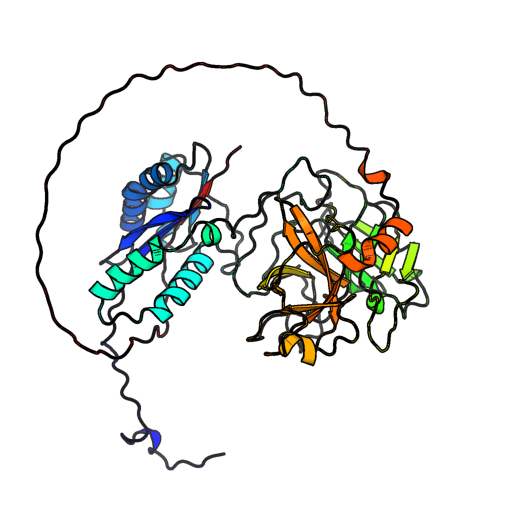540 -54.322 1.00 30.58 446 ILE A CA 1
ATOM 3435 C C . ILE A 1 446 ? 7.301 8.399 -55.528 1.00 30.58 446 ILE A C 1
ATOM 3437 O O . ILE A 1 446 ? 6.988 9.043 -56.524 1.00 30.58 446 ILE A O 1
ATOM 3441 N N . PRO A 1 447 ? 8.414 7.573 -55.578 1.00 32.16 447 PRO A N 1
ATOM 3442 C CA . PRO A 1 447 ? 8.514 6.112 -55.247 1.00 32.16 447 PRO A CA 1
ATOM 3443 C C . PRO A 1 447 ? 9.897 5.487 -54.808 1.00 32.16 447 PRO A C 1
ATOM 3445 O O . PRO A 1 447 ? 10.947 6.091 -54.966 1.00 32.16 447 PRO A O 1
ATOM 3448 N N . SER A 1 448 ? 9.915 4.396 -54.009 1.00 27.80 448 SER A N 1
ATOM 3449 C CA . SER A 1 448 ? 10.204 2.940 -54.262 1.00 27.80 448 SER A CA 1
ATOM 3450 C C . SER A 1 448 ? 11.660 2.458 -54.512 1.00 27.80 448 SER A C 1
ATOM 3452 O O . SER A 1 448 ? 12.319 2.965 -55.412 1.00 27.80 448 SER A O 1
ATOM 3454 N N . GLY A 1 449 ? 12.087 1.365 -53.845 1.00 24.33 449 GLY A N 1
ATOM 3455 C CA . GLY A 1 449 ? 13.258 0.529 -54.209 1.00 24.33 449 GLY A CA 1
ATOM 3456 C C . GLY A 1 449 ? 13.606 -0.561 -53.167 1.00 24.33 449 GLY A C 1
ATOM 3457 O O . GLY A 1 449 ? 13.434 -0.322 -51.981 1.00 24.33 449 GLY A O 1
ATOM 3458 N N . ASN A 1 450 ? 14.054 -1.745 -53.609 1.00 26.53 450 ASN A N 1
ATOM 3459 C CA . ASN A 1 450 ? 13.851 -3.076 -52.997 1.00 26.53 450 ASN A CA 1
ATOM 3460 C C . ASN A 1 450 ? 15.145 -3.785 -52.485 1.00 26.53 450 ASN A C 1
ATOM 3462 O O . ASN A 1 450 ? 16.241 -3.440 -52.912 1.00 26.53 450 ASN A O 1
ATOM 3466 N N . ASP A 1 451 ? 14.941 -4.847 -51.683 1.00 27.70 451 ASP A N 1
ATOM 3467 C CA . ASP A 1 451 ? 15.763 -6.062 -51.422 1.00 27.70 451 ASP A CA 1
ATOM 3468 C C . ASP A 1 451 ? 17.001 -6.091 -50.485 1.00 27.70 451 ASP A C 1
ATOM 3470 O O . ASP A 1 451 ? 17.921 -5.285 -50.570 1.00 27.70 451 ASP A O 1
ATOM 3474 N N . GLY A 1 452 ? 17.075 -7.168 -49.673 1.00 25.58 452 GLY A N 1
ATOM 3475 C CA . GLY A 1 452 ? 18.346 -7.813 -49.289 1.00 25.58 452 GLY A CA 1
ATOM 3476 C C . GLY A 1 452 ? 18.518 -8.280 -47.832 1.00 25.58 452 GLY A C 1
ATOM 3477 O O . GLY A 1 452 ? 18.946 -7.519 -46.973 1.00 25.58 452 GLY A O 1
ATOM 3478 N N . ASN A 1 453 ? 18.272 -9.570 -47.569 1.00 28.78 453 ASN A N 1
ATOM 3479 C CA . ASN A 1 453 ? 18.486 -10.285 -46.298 1.00 28.78 453 ASN A CA 1
ATOM 3480 C C 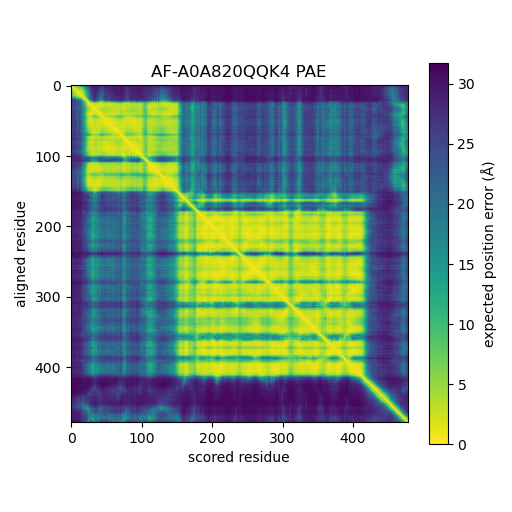. ASN A 1 453 ? 19.944 -10.265 -45.779 1.00 28.78 453 ASN A C 1
ATOM 3482 O O . ASN A 1 453 ? 20.853 -10.693 -46.485 1.00 28.78 453 ASN A O 1
ATOM 3486 N N . ALA A 1 454 ? 20.146 -9.961 -44.488 1.00 26.55 454 ALA A N 1
ATOM 3487 C CA . ALA A 1 454 ? 21.347 -10.366 -43.744 1.00 26.55 454 ALA A CA 1
ATOM 3488 C C . ALA A 1 454 ? 21.034 -10.668 -42.264 1.00 26.55 454 ALA A C 1
ATOM 3490 O O . ALA A 1 454 ? 20.548 -9.823 -41.503 1.00 26.55 454 ALA A O 1
ATOM 3491 N N . ILE A 1 455 ? 21.314 -11.900 -41.841 1.00 28.19 455 ILE A N 1
ATOM 3492 C CA . ILE A 1 455 ? 21.117 -12.401 -40.476 1.00 28.19 455 ILE A CA 1
ATOM 3493 C C . ILE A 1 455 ? 22.335 -11.991 -39.632 1.00 28.19 455 ILE A C 1
ATOM 3495 O O . ILE A 1 455 ? 23.436 -12.474 -39.870 1.00 28.19 455 ILE A O 1
ATOM 3499 N N . TYR A 1 456 ? 22.137 -11.131 -38.628 1.00 26.66 456 TYR A N 1
ATOM 3500 C CA . TYR A 1 456 ? 23.161 -10.787 -37.632 1.00 26.66 456 TYR A CA 1
ATOM 3501 C C . TYR A 1 456 ? 22.650 -11.093 -36.226 1.00 26.66 456 TYR A C 1
ATOM 3503 O O . TYR A 1 456 ? 21.478 -10.874 -35.914 1.00 26.66 456 TYR A O 1
ATOM 3511 N N . LYS A 1 457 ? 23.552 -11.634 -35.404 1.00 28.11 457 LYS A N 1
ATOM 3512 C CA . LYS A 1 457 ? 23.331 -12.017 -34.005 1.00 28.11 457 LYS A CA 1
ATOM 3513 C C . LYS A 1 457 ? 23.036 -10.781 -33.129 1.00 28.11 457 LYS A C 1
ATOM 3515 O O . LYS A 1 457 ? 23.564 -9.710 -33.415 1.00 28.11 457 LYS A O 1
ATOM 3520 N N . PRO A 1 458 ? 22.219 -10.919 -32.068 1.00 27.50 458 PRO A N 1
ATOM 3521 C CA . PRO A 1 458 ? 21.736 -9.788 -31.278 1.00 27.50 458 PRO A CA 1
ATOM 3522 C C . PRO A 1 458 ? 22.836 -9.096 -30.470 1.00 27.50 458 PRO A C 1
ATOM 3524 O O . PRO A 1 458 ? 23.620 -9.758 -29.791 1.00 27.50 458 PRO A O 1
ATOM 3527 N N . MET A 1 459 ? 22.826 -7.760 -30.488 1.00 33.41 459 MET A N 1
ATOM 3528 C CA . MET A 1 459 ? 23.539 -6.942 -29.509 1.00 33.41 459 MET A CA 1
ATOM 3529 C C . MET A 1 459 ? 22.920 -7.140 -28.121 1.00 33.41 459 MET A C 1
ATOM 3531 O O . MET A 1 459 ? 21.722 -6.938 -27.920 1.00 33.41 459 MET A O 1
ATOM 3535 N N . THR A 1 460 ? 23.746 -7.517 -27.151 1.00 29.72 460 THR A N 1
ATOM 3536 C CA . THR A 1 460 ? 23.371 -7.531 -25.737 1.00 29.72 460 THR A CA 1
ATOM 3537 C C . THR A 1 460 ? 23.407 -6.100 -25.206 1.00 29.72 460 THR A C 1
ATOM 3539 O O . THR A 1 460 ? 24.428 -5.422 -25.327 1.00 29.72 460 THR A O 1
ATOM 3542 N N . VAL A 1 461 ? 22.316 -5.651 -24.580 1.00 30.08 461 VAL A N 1
ATOM 3543 C CA . VAL A 1 461 ? 22.278 -4.431 -23.756 1.00 30.08 461 VAL A CA 1
ATOM 3544 C C . VAL A 1 461 ? 23.100 -4.712 -22.497 1.00 30.08 461 VAL A C 1
ATOM 3546 O O . VAL A 1 461 ? 22.583 -5.152 -21.475 1.00 30.08 461 VAL A O 1
ATOM 3549 N N . MET A 1 462 ? 24.422 -4.596 -22.601 1.00 24.44 462 MET A N 1
ATOM 3550 C CA . MET A 1 462 ? 25.337 -4.877 -21.502 1.00 24.44 462 MET A CA 1
ATOM 3551 C C . MET A 1 462 ? 25.750 -3.549 -20.867 1.00 24.44 462 MET A C 1
ATOM 3553 O O . MET A 1 462 ? 26.537 -2.805 -21.439 1.00 24.44 462 MET A O 1
ATOM 3557 N N . ARG A 1 463 ? 25.180 -3.276 -19.684 1.00 26.97 463 ARG A N 1
ATOM 3558 C CA . ARG A 1 463 ? 25.548 -2.199 -18.747 1.00 26.97 463 ARG A CA 1
ATOM 3559 C C . ARG A 1 463 ? 25.727 -0.825 -19.399 1.00 26.97 463 ARG A C 1
ATOM 3561 O O . ARG A 1 463 ? 26.839 -0.326 -19.559 1.00 26.97 463 ARG A O 1
ATOM 3568 N N . LEU A 1 464 ? 24.600 -0.182 -19.685 1.00 25.62 464 LEU A N 1
ATOM 3569 C CA . LEU A 1 464 ? 24.563 1.263 -19.849 1.00 25.62 464 LEU A CA 1
ATOM 3570 C C . LEU A 1 464 ? 24.958 1.913 -18.516 1.00 25.62 464 LEU A C 1
ATOM 3572 O O . LEU A 1 464 ? 24.220 1.874 -17.537 1.00 25.62 464 LEU A O 1
ATOM 3576 N N . TRP A 1 465 ? 26.146 2.512 -18.480 1.00 21.38 465 TRP A N 1
ATOM 3577 C CA . TRP A 1 465 ? 26.377 3.675 -17.632 1.00 21.38 465 TRP A CA 1
ATOM 3578 C C . TRP A 1 465 ? 25.462 4.779 -18.165 1.00 21.38 465 TRP A C 1
ATOM 3580 O O . TRP A 1 465 ? 25.809 5.507 -19.096 1.00 21.38 465 TRP A O 1
ATOM 3590 N N . PHE A 1 466 ? 24.238 4.823 -17.652 1.00 27.44 466 PHE A N 1
ATOM 3591 C CA . PHE A 1 466 ? 23.263 5.836 -18.010 1.00 27.44 466 PHE A CA 1
ATOM 3592 C C . PHE A 1 466 ? 23.622 7.144 -17.294 1.00 27.44 466 PHE A C 1
ATOM 3594 O O . PHE A 1 466 ? 23.295 7.354 -16.135 1.00 27.44 466 PHE A O 1
ATOM 3601 N N . SER A 1 467 ? 24.289 8.053 -18.001 1.00 23.78 467 SER A N 1
ATOM 3602 C CA . SER A 1 467 ? 24.042 9.485 -17.805 1.00 23.78 467 SER A CA 1
ATOM 3603 C C . SER A 1 467 ? 22.915 9.863 -18.761 1.00 23.78 467 SER A C 1
ATOM 3605 O O . SER A 1 467 ? 23.161 10.379 -19.853 1.00 23.78 467 SER A O 1
ATOM 3607 N N . VAL A 1 468 ? 21.690 9.472 -18.410 1.00 29.73 468 VAL A N 1
ATOM 3608 C CA . VAL A 1 468 ? 20.486 9.773 -19.187 1.00 29.73 468 VAL A CA 1
ATOM 3609 C C . VAL A 1 468 ? 19.794 10.954 -18.545 1.00 29.73 468 VAL A C 1
ATOM 3611 O O . VAL A 1 468 ? 19.406 10.913 -17.390 1.00 29.73 468 VAL A O 1
ATOM 3614 N N . LEU A 1 469 ? 19.709 12.012 -19.340 1.00 32.59 469 LEU A N 1
ATOM 3615 C CA . LEU A 1 469 ? 19.159 13.307 -19.000 1.00 32.59 469 LEU A CA 1
ATOM 3616 C C . LEU A 1 469 ? 17.773 13.397 -19.625 1.00 32.59 469 LEU A C 1
ATOM 3618 O O . LEU A 1 469 ? 17.660 13.505 -20.847 1.00 32.59 469 LEU A O 1
ATOM 3622 N N . SER A 1 470 ? 16.720 13.319 -18.817 1.00 37.44 470 SER A N 1
ATOM 3623 C CA . SER A 1 470 ? 15.336 13.311 -19.304 1.00 37.44 470 SER A CA 1
ATOM 3624 C C . SER A 1 470 ? 14.458 14.321 -18.588 1.00 37.44 470 SER A C 1
ATOM 3626 O O . SER A 1 470 ? 14.739 14.763 -17.474 1.00 37.44 470 SER A O 1
ATOM 3628 N N . CYS A 1 471 ? 13.365 14.688 -19.255 1.00 35.06 471 CYS A N 1
ATOM 3629 C CA . CYS A 1 471 ? 12.416 15.675 -18.780 1.00 35.06 471 CYS A CA 1
ATOM 3630 C C . CYS A 1 471 ? 10.969 15.185 -18.968 1.00 35.06 471 CYS A C 1
ATOM 3632 O O . CYS A 1 471 ? 10.551 14.821 -20.066 1.00 35.06 471 CYS A O 1
ATOM 3634 N N . PHE A 1 472 ? 10.209 15.180 -17.880 1.00 37.97 472 PHE A N 1
ATOM 3635 C CA . PHE A 1 472 ? 8.796 14.845 -17.766 1.00 37.97 472 PHE A CA 1
ATOM 3636 C C . PHE A 1 472 ? 7.955 16.127 -17.645 1.00 37.97 472 PHE A C 1
ATOM 3638 O O . PHE A 1 472 ? 8.407 17.123 -17.091 1.00 37.97 472 PHE A O 1
ATOM 3645 N N . LEU A 1 473 ? 6.734 16.138 -18.185 1.00 29.47 473 LEU A N 1
ATOM 3646 C CA . LEU A 1 473 ? 5.765 17.215 -17.949 1.00 29.47 473 LEU A CA 1
ATOM 3647 C C . LEU A 1 473 ? 4.483 16.626 -17.367 1.00 29.47 473 LEU A C 1
ATOM 3649 O O . LEU A 1 473 ? 3.758 15.907 -18.053 1.00 29.47 473 LEU A O 1
ATOM 3653 N N . LEU A 1 474 ? 4.199 16.982 -16.120 1.00 30.47 474 LEU A N 1
ATOM 3654 C CA . LEU A 1 474 ? 2.948 16.733 -15.422 1.00 30.47 474 LEU A CA 1
ATOM 3655 C C . LEU A 1 474 ? 1.937 17.795 -15.870 1.00 30.47 474 LEU A C 1
ATOM 3657 O O . LEU A 1 474 ? 2.191 18.979 -15.709 1.00 30.47 474 LEU A O 1
ATOM 3661 N N . CYS A 1 475 ? 0.803 17.423 -16.452 1.00 24.55 475 CYS A N 1
ATOM 3662 C CA . CYS A 1 475 ? -0.245 18.384 -16.792 1.00 24.55 475 CYS A CA 1
ATOM 3663 C C . CYS A 1 475 ? -1.317 18.387 -15.702 1.00 24.55 475 CYS A C 1
ATOM 3665 O O . CYS A 1 475 ? -1.894 17.338 -15.429 1.00 24.55 475 CYS A O 1
ATOM 3667 N N . TYR A 1 476 ? -1.601 19.552 -15.117 1.00 24.72 476 TYR A N 1
ATOM 3668 C CA . TYR A 1 476 ? -2.773 19.763 -14.272 1.00 24.72 476 TYR A CA 1
ATOM 3669 C C . TYR A 1 476 ? -3.910 20.261 -15.167 1.00 24.72 476 TYR A C 1
ATOM 3671 O O . TYR A 1 476 ? -3.865 21.382 -15.670 1.00 24.72 476 TYR A O 1
ATOM 3679 N N . LEU A 1 477 ? -4.945 19.451 -15.369 1.00 21.89 477 LEU A N 1
ATOM 3680 C CA . LEU A 1 477 ? -6.262 20.022 -15.636 1.00 21.89 477 LEU A CA 1
ATOM 3681 C C . LEU A 1 477 ? -6.818 20.401 -14.263 1.00 21.89 477 LEU A C 1
ATOM 3683 O O . LEU A 1 477 ? -7.005 19.522 -13.425 1.00 21.89 477 LEU A O 1
ATOM 3687 N N . LEU A 1 478 ? -6.941 21.704 -14.006 1.00 24.27 478 LEU A N 1
ATOM 3688 C CA . LEU A 1 478 ? -7.802 22.190 -12.929 1.00 24.27 478 LEU A CA 1
ATOM 3689 C C . LEU A 1 478 ? -9.252 22.127 -13.376 1.00 24.27 478 LEU A C 1
ATOM 3691 O O . LEU A 1 478 ? -9.479 22.441 -14.571 1.00 24.27 478 LEU A O 1
#

Radius of gyration: 26.74 Å; Cα contacts (8 Å, |Δi|>4): 958; chains: 1; bounding box: 70×61×82 Å

Secondary structure (DSSP, 8-state):
-----TTGGGSTTT-----TT-S---EEEEEEETTEEEEEEEE-S---HHHHHHHHHHHHHHHHHHTT--S-EEEEE---TTTTSHHHHHHHHHTT--BPPPPTT-GGG-HHHHHHHHHHHHHHHH---SHHHHHHHHHHHHHT--HHHHSTT-EE--TT-SSS--SSSEE---SSS--EEPPTTS-TTEEEEEETTEEEEEEEESSSSEEEE-GGGTTT-S-GGGEEEEES-SBSS----TT-EEEEEEEEEE-TT-BTTTTBT--EEEEESPP---TTT----PBPPPTT--S--TT-EEEEEE---SSTT--S--SB-EEEEEEE--TTSHHHHHTT-S-TTTEEEEE-TT-S----TT-TT-EEEEEETTEEEEEEEEEE-SSSS-TT--EEEEEGGGGHHHHHHH---GGGGG-PPP----------------------------------PPPP----------EEEEE---

Mean predicted aligned error: 16.9 Å

Sequence (478 aa):
MVWRTPKEELDPKCTVPTVKYGGGNVKCWGRFSSSGVGNLVFIDENMTGEIYRDILQKNLFESVKKLNLGRKWVMQHDNDPKHRAHIVTNWLNEKGVERLKWPPYSPDLNPIEHMWDELERRMKKEKPKNATELKHTLSRVWQGIGTDVTKNTTYQCDPTIQCGCSAQSTVLISRIVGGEAAADYAWGWIVSLQRSLSHSCGASLLTSEYAVTAAHCVYDVSDISILSILAGTNYLYYPSVTTIQRRAVTGVIIHPDFNSVTITNDIAILQFDPLNVSSSSKLAFICLPKQNQDPFQTNSALVAIGWGTTSQYSKTPSSYLQQVTVQAFSSRSTWCQQSGIANTAVSFCAGIIDGGKDTCRGDSGGPLMAFVNNTWVLAGLTSFGYGCAQAGYPGVYARVSAFISFINSTVDFSVLTTATPPSQTETTTAVLITITSGIKNTNHSIPSGNDGNAIYKPMTVMRLWFSVLSCFLLCYLL

InterPro domains:
  IPR001254 Serine proteases, trypsin domain [PF00089] (176-407)
  IPR001254 Serine proteases, trypsin domain [PS50240] (176-412)
  IPR001254 Serine proteases, trypsin domain [SM00020] (175-407)
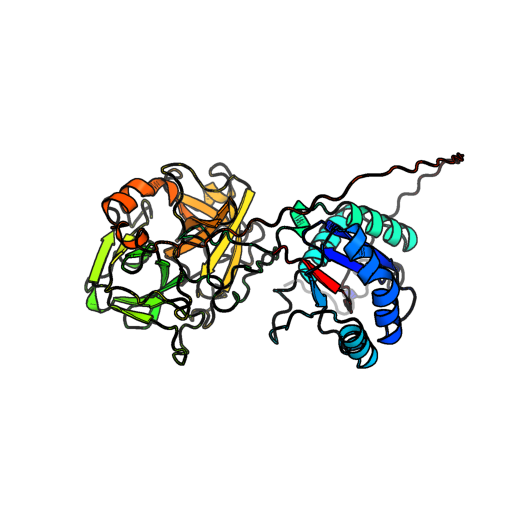  IPR001254 Serine proteases, trypsin domain [cd00190] (176-410)
  IPR001314 Peptidase S1A, chymotrypsin family [PR00722] (202-217)
  IPR001314 Peptidase S1A, chymotrypsin family [PR00722] (262-276)
  IPR001314 Peptidase S1A, chymotrypsin family [PR00722] (357-369)
  IPR009003 Peptidase S1, PA clan [SSF50494] (163-412)
  IPR018114 Serine proteases, trypsin family, histidine active site [PS00134] (212-217)
  IPR033116 Serine protea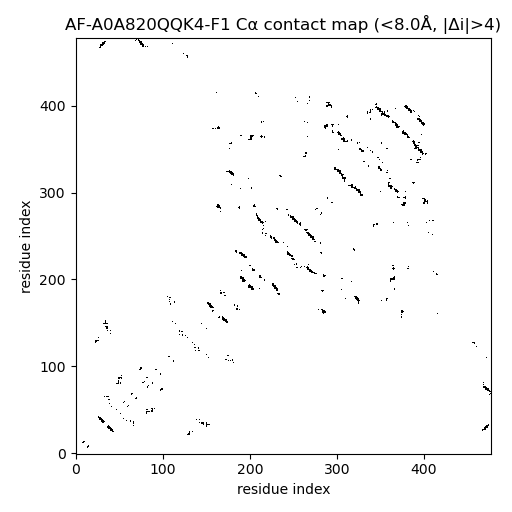ses, trypsin family, serine active site [PS00135] (358-369)
  IPR036397 Ribonuclease H superfamily [G3DSA:3.30.420.10] (1-164)
  IPR038717 Tc1-like transposase, DDE domain [PF13358] (32-135)

pLDDT: mean 72.93, std 22.83, range [21.38, 98.75]

Organism: NCBI:txid392032

Solvent-accessible surface area (backbone atoms only — not comparable to full-atom values): 27420 Å² total; per-residue (Å²): 136,84,89,73,66,91,68,54,72,71,36,74,92,62,46,78,91,73,75,90,84,71,74,67,85,82,48,60,36,50,32,40,27,55,74,21,62,51,64,74,45,77,47,92,70,82,89,43,29,67,58,48,41,50,50,43,71,67,43,51,65,54,39,39,60,74,51,64,38,78,92,37,55,34,36,37,60,58,91,48,72,42,62,66,23,67,73,25,49,49,51,36,58,76,68,67,55,46,64,64,84,78,73,89,91,55,78,77,74,34,70,66,55,48,52,48,53,52,50,50,61,55,48,69,74,65,44,50,75,46,53,67,50,38,53,55,47,51,53,52,53,50,72,65,47,51,41,78,65,40,36,61,42,56,49,58,39,53,88,87,48,90,35,23,42,27,77,41,49,59,38,75,48,48,85,51,80,55,65,39,79,48,62,85,46,41,59,14,21,48,28,40,33,17,53,75,87,37,81,55,21,18,17,32,23,62,50,58,40,36,30,41,28,22,21,83,76,52,74,84,61,89,59,57,84,42,31,30,42,41,32,32,66,49,48,79,84,65,83,89,50,96,28,56,45,75,37,54,39,77,43,79,48,60,44,89,75,47,35,88,88,63,61,39,49,39,33,22,40,38,30,33,67,73,54,81,82,46,96,74,22,35,52,28,22,48,26,75,44,52,72,74,35,70,63,65,52,70,68,32,71,29,40,36,43,33,32,19,20,89,40,79,83,51,91,54,56,39,60,50,31,29,31,30,52,31,30,30,51,47,75,84,36,68,43,36,56,71,50,65,69,76,50,71,79,42,28,48,31,34,28,40,64,85,22,83,41,60,74,28,67,34,15,33,10,6,44,27,30,19,77,47,95,47,27,35,28,44,40,24,26,31,61,52,56,64,72,43,24,32,59,53,36,31,37,33,23,22,30,41,18,62,42,36,66,62,48,63,75,71,53,83,65,77,75,74,74,73,78,74,77,81,88,73,86,83,81,87,78,88,78,89,83,87,89,84,88,84,89,83,89,85,89,90,82,88,87,91,89,85,91,83,94,78,95,75,78,66,61,75,92,72,78,79,84,74,88,73,66,44,45,40,42,50,60,51,85,129